Protein 9FZK (pdb70)

Nearest PDB structures (foldseek):
  9fw2-assembly1_A  TM=1.001E+00  e=1.414E-27  Severe acute respiratory syndrome coronavirus 2
  5nfy-assembly1_M  TM=9.999E-01  e=1.099E-26  SARS coronavirus Frankfurt 1
  2fyg-assembly1_A  TM=9.837E-01  e=1.488E-24  Severe acute respiratory syndrome-related coronavirus
  8c0g-assembly1_B  TM=9.984E-01  e=9.018E-24  Severe acute respiratory syndrome-related coronavirus
  8bzn-assembly1_A  TM=9.819E-01  e=7.964E-24  Severe acute respiratory syndrome coronavirus 2

Structure (mmCIF, N/CA/C/O backbone):
data_9FZK
#
_entry.id   9FZK
#
_cell.length_a   43.935
_cell.length_b   100.086
_cell.length_c   51.231
_cell.angle_alpha   90.000
_cell.angle_beta   114.586
_cell.angle_gamma   90.000
#
_symmetry.space_group_name_H-M   'P 1 21 1'
#
loop_
_entity.id
_entity.type
_entity.pdbx_description
1 polymer 'Non-structural protein 11'
2 polymer 'Guanine-N7 methyltransferase nsp14'
3 non-polymer 'ZINC ION'
4 water water
#
loop_
_atom_site.group_PDB
_atom_site.id
_atom_site.type_symbol
_atom_site.label_atom_id
_atom_site.label_alt_id
_atom_site.label_comp_id
_atom_site.label_asym_id
_atom_site.label_entity_id
_atom_site.label_seq_id
_atom_site.pdbx_PDB_ins_code
_atom_site.Cartn_x
_atom_site.Cartn_y
_atom_site.Cartn_z
_atom_site.occupancy
_atom_site.B_iso_or_equiv
_atom_site.auth_seq_id
_atom_site.auth_comp_id
_atom_site.auth_asym_id
_atom_site.auth_atom_id
_atom_site.pdbx_PDB_model_num
ATOM 1 N N . ALA A 1 1 ? 2.49100 15.85000 2.12100 1.000 31.21805 1 ALA A N 1
ATOM 2 C CA . ALA A 1 1 ? 1.06100 15.87000 2.35400 1.000 23.87798 1 ALA A CA 1
ATOM 3 C C . ALA A 1 1 ? 0.89300 15.42700 3.79800 1.000 26.46225 1 ALA A C 1
ATOM 4 O O . ALA A 1 1 ? 1.65000 14.58800 4.24600 1.000 27.48744 1 ALA A O 1
ATOM 6 N N . GLY A 1 2 ? -0.07900 15.98800 4.48400 1.000 22.69987 2 GLY A N 1
ATOM 7 C CA . GLY A 1 2 ? -0.36000 15.63600 5.86400 1.000 19.08158 2 GLY A CA 1
ATOM 8 C C . GLY A 1 2 ? 0.27100 16.62000 6.82700 1.000 23.11228 2 GLY A C 1
ATOM 9 O O . GLY A 1 2 ? 1.01400 17.53900 6.45800 1.000 27.55449 2 GLY A O 1
ATOM 10 N N . ASN A 1 3 ? -0.01900 16.42900 8.10600 1.000 18.47370 3 ASN A N 1
ATOM 11 C CA . ASN A 1 3 ? 0.46600 17.31900 9.15100 1.000 20.89502 3 ASN A CA 1
ATOM 12 C C . ASN A 1 3 ? 1.03200 16.48800 10.27400 1.000 17.53022 3 ASN A C 1
ATOM 13 O O . ASN A 1 3 ? 0.32100 15.66500 10.85000 1.000 17.01455 3 ASN A O 1
ATOM 18 N N . ALA A 1 4 ? 2.28400 16.75400 10.62700 1.000 17.99414 4 ALA A N 1
ATOM 19 C CA . ALA A 1 4 ? 2.95000 15.97800 11.65500 1.000 16.57729 4 ALA A CA 1
ATOM 20 C C . ALA A 1 4 ? 2.21800 16.13500 12.96700 1.000 15.59897 4 ALA A C 1
ATOM 21 O O . ALA A 1 4 ? 1.68200 17.20100 13.29300 1.000 17.49549 4 ALA A O 1
ATOM 23 N N . THR A 1 5 ? 2.14800 15.04500 13.72300 1.000 13.99354 5 THR A N 1
ATOM 24 C CA . THR A 1 5 ? 1.73500 15.11500 15.11400 1.000 13.35343 5 THR A CA 1
ATOM 25 C C . THR A 1 5 ? 2.86300 14.95700 16.10100 1.000 13.29620 5 THR A C 1
ATOM 26 O O . THR A 1 5 ? 2.67400 15.33900 17.27900 1.000 14.34247 5 THR A O 1
ATOM 30 N N . GLU A 1 6 ? 3.99100 14.32700 15.72500 1.000 13.36968 6 GLU A N 1
ATOM 31 C CA . GLU A 1 6 ? 4.97800 13.94500 16.71000 1.000 12.85191 6 GLU A CA 1
ATOM 32 C C . GLU A 1 6 ? 6.32900 14.60300 16.49600 1.000 14.01632 6 GLU A C 1
ATOM 33 O O . GLU A 1 6 ? 6.65200 15.10400 15.39600 1.000 15.51115 6 GLU A O 1
ATOM 39 N N . VAL A 1 7 ? 7.13500 14.49000 17.54400 1.000 14.37915 7 VAL A N 1
ATOM 40 C CA . VAL A 1 7 ? 8.50400 15.00800 17.57400 1.000 15.46202 7 VAL A CA 1
ATOM 41 C C . VAL A 1 7 ? 9.49800 13.86700 17.69600 1.000 16.16610 7 VAL A C 1
ATOM 42 O O . VAL A 1 7 ? 9.16500 12.82500 18.27700 1.000 14.82243 7 VAL A O 1
ATOM 46 N N . PRO A 1 8 ? 10.75500 14.03800 17.24500 1.000 17.19448 8 PRO A N 1
ATOM 47 C CA . PRO A 1 8 ? 11.70800 12.90400 17.25500 1.000 16.87349 8 PRO A CA 1
ATOM 48 C C . PRO A 1 8 ? 12.00100 12.35500 18.60800 1.000 16.86880 8 PRO A C 1
ATOM 49 O O . PRO A 1 8 ? 12.34300 11.18800 18.69100 1.000 17.92676 8 PRO A O 1
ATOM 53 N N . ALA A 1 9 ? 11.88300 13.15800 19.66600 1.000 16.36529 9 ALA A N 1
ATOM 54 C CA . ALA A 1 9 ? 12.23500 12.65600 20.98200 1.000 17.87810 9 ALA A CA 1
ATOM 55 C C . ALA A 1 9 ? 11.29400 11.55400 21.42500 1.000 15.48256 9 ALA A C 1
ATOM 56 O O . ALA A 1 9 ? 11.65000 10.81300 22.33100 1.000 17.98282 9 ALA A O 1
ATOM 58 N N . ASN A 1 10 ? 10.09100 11.45300 20.81200 1.000 14.05826 10 ASN A N 1
ATOM 59 C CA . ASN A 1 10 ? 9.16200 10.38400 21.15900 1.000 14.03059 10 ASN A CA 1
ATOM 60 C C . ASN A 1 10 ? 9.21600 9.16900 20.23900 1.000 14.22503 10 ASN A C 1
ATOM 61 O O . ASN A 1 10 ? 8.53100 8.17200 20.51900 1.000 13.68287 10 ASN A O 1
ATOM 66 N N . SER A 1 11 ? 9.99700 9.20500 19.14400 1.000 14.91443 11 SER A N 1
ATOM 67 C CA . SER A 1 11 ? 9.97300 8.09700 18.19200 1.000 14.10412 11 SER A CA 1
ATOM 68 C C . SER A 1 11 ? 10.27000 6.73700 18.83400 1.000 14.12864 11 SER A C 1
ATOM 69 O O . SER A 1 11 ? 9.57300 5.75200 18.56500 1.000 16.12202 11 SER A O 1
ATOM 72 N N . THR A 1 12 ? 11.30000 6.64900 19.67100 1.000 13.88470 12 THR A N 1
ATOM 73 C CA . THR A 1 12 ? 11.70400 5.35900 20.21200 1.000 15.07420 12 THR A CA 1
ATOM 74 C C . THR A 1 12 ? 10.60800 4.79300 21.10000 1.000 13.09293 12 THR A C 1
ATOM 75 O O . THR 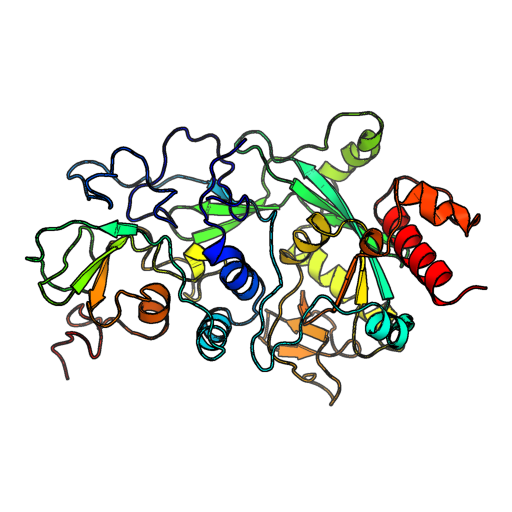A 1 12 ? 10.19400 3.63300 20.96600 1.000 13.51480 12 THR A O 1
ATOM 79 N N . VAL A 1 13 ? 10.13900 5.58000 22.08400 1.000 13.72001 13 VAL A N 1
ATOM 80 C CA . VAL A 1 13 ? 9.18700 5.03800 23.05300 1.000 13.83037 13 VAL A CA 1
ATOM 81 C C . VAL A 1 13 ? 7.86500 4.70700 22.36800 1.000 11.92926 13 VAL A C 1
ATOM 82 O O . VAL A 1 13 ? 7.25000 3.68400 22.68000 1.000 12.68892 13 VAL A O 1
ATOM 86 N N . LEU A 1 14 ? 7.42000 5.54400 21.42500 1.000 12.27268 14 LEU A N 1
ATOM 87 C CA . LEU A 1 14 ? 6.14000 5.27200 20.78800 1.000 12.64479 14 LEU A CA 1
ATOM 88 C C . LEU A 1 14 ? 6.23000 4.05300 19.88900 1.000 13.95635 14 LEU A C 1
ATOM 89 O O . LEU A 1 14 ? 5.28100 3.27100 19.80200 1.000 13.49341 14 LEU A O 1
ATOM 94 N N . SER A 1 15 ? 7.36800 3.86500 19.20700 1.000 13.16422 15 SER A N 1
ATOM 95 C CA . SER A 1 15 ? 7.52400 2.67400 18.37400 1.000 13.09089 15 SER A CA 1
ATOM 96 C C . SER A 1 15 ? 7.53700 1.39500 19.20900 1.000 13.68121 15 SER A C 1
ATOM 97 O O . SER A 1 15 ? 6.84600 0.40400 18.88700 1.000 14.91757 15 SER A O 1
ATOM 100 N N . PHE A 1 16 ? 8.24300 1.43400 20.34200 1.000 13.15432 16 PHE A N 1
ATOM 101 C CA . PHE A 1 16 ? 8.31800 0.29300 21.24100 1.000 12.68209 16 PHE A CA 1
ATOM 102 C C . PHE A 1 16 ? 6.93600 -0.04300 21.76400 1.000 13.38196 16 PHE A C 1
ATOM 103 O O . PHE A 1 16 ? 6.49000 -1.18800 21.70300 1.000 14.00535 16 PHE A O 1
ATOM 111 N N . CYS A 1 17 ? 6.21500 0.97300 22.25400 1.000 12.52200 17 CYS A N 1
ATOM 112 C CA . CYS A 1 17 ? 4.90700 0.67100 22.83200 1.000 13.35410 17 CYS A CA 1
ATOM 113 C C . CYS A 1 17 ? 3.86000 0.34600 21.77500 1.000 12.25083 17 CYS A C 1
ATOM 114 O O . CYS A 1 17 ? 2.91200 -0.40400 22.07000 1.000 15.01917 17 CYS A O 1
ATOM 117 N N . ALA A 1 18 ? 4.02800 0.81400 20.55300 1.000 13.69463 18 ALA A N 1
ATOM 118 C CA . ALA A 1 18 ? 3.06500 0.50100 19.48900 1.000 13.68898 18 ALA A CA 1
ATOM 119 C C . ALA A 1 18 ? 3.14500 -0.95500 19.05400 1.000 14.22177 18 ALA A C 1
ATOM 120 O O . ALA A 1 18 ? 2.20300 -1.46000 18.42700 1.000 15.49493 18 ALA A O 1
ATOM 122 N N . PHE A 1 19 ? 4.29700 -1.60800 19.23800 1.000 12.15974 19 PHE A N 1
ATOM 123 C CA . PHE A 1 19 ? 4.48800 -3.00700 18.89600 1.000 12.74317 19 PHE A CA 1
ATOM 124 C C . PHE A 1 19 ? 4.30100 -3.93500 20.09200 1.000 12.91074 19 PHE A C 1
ATOM 125 O O . PHE A 1 19 ? 4.22200 -5.14000 19.87400 1.000 13.22578 19 PHE A O 1
ATOM 133 N N . ALA A 1 20 ? 4.25900 -3.43400 21.32400 1.000 12.65787 20 ALA A N 1
ATOM 134 C CA . ALA A 1 20 ? 4.29400 -4.31200 22.49500 1.000 11.80052 20 ALA A CA 1
ATOM 135 C C . ALA A 1 20 ? 3.00100 -5.10000 22.66000 1.000 13.42339 20 ALA A C 1
ATOM 136 O O . ALA A 1 20 ? 1.90200 -4.60300 22.43000 1.000 14.34129 20 ALA A O 1
ATOM 138 N N . VAL A 1 21 ? 3.09600 -6.36600 23.09100 1.000 12.66723 21 VAL A N 1
ATOM 139 C CA . VAL A 1 21 ? 1.88000 -7.06300 23.55100 1.000 14.26437 21 VAL A CA 1
ATOM 140 C C . VAL A 1 21 ? 1.23100 -6.29800 24.69900 1.000 14.88795 21 VAL A C 1
ATOM 141 O O . VAL A 1 21 ? 0.00700 -6.05700 24.72100 1.000 18.76711 21 VAL A O 1
ATOM 145 N N . ASP A 1 22 ? 2.04700 -5.86600 25.65100 1.000 13.12073 22 ASP A N 1
ATOM 146 C CA . ASP A 1 22 ? 1.55400 -5.19700 26.85100 1.000 13.98324 22 ASP A CA 1
ATOM 147 C C . ASP A 1 22 ? 2.14400 -3.79100 26.83700 1.000 13.10153 22 ASP A C 1
ATOM 148 O O . ASP A 1 22 ? 3.26800 -3.57600 27.28000 1.000 12.76411 22 ASP A O 1
ATOM 153 N N . ALA A 1 23 ? 1.38100 -2.82900 26.33400 1.000 13.20421 23 ALA A N 1
ATOM 154 C CA . ALA A 1 23 ? 1.95300 -1.50000 26.12800 1.000 12.91001 23 ALA A CA 1
ATOM 155 C C . ALA A 1 23 ? 2.24300 -0.79600 27.44100 1.000 12.58828 23 ALA A C 1
ATOM 156 O O . ALA A 1 23 ? 3.26200 -0.09300 27.55000 1.000 12.36275 23 ALA A O 1
ATOM 158 N N . ALA A 1 24 ? 1.34200 -0.94600 28.44000 1.000 12.48371 24 ALA A N 1
ATOM 159 C CA . ALA A 1 24 ? 1.57200 -0.32000 29.73800 1.000 13.65638 24 ALA A CA 1
ATOM 160 C C . ALA A 1 24 ? 2.83800 -0.84200 30.38500 1.000 13.18142 24 ALA A C 1
ATOM 161 O O . ALA A 1 24 ? 3.63900 -0.06300 30.90100 1.000 14.23813 24 ALA A O 1
ATOM 163 N N . LYS A 1 25 ? 3.04700 -2.16300 30.32000 1.000 12.62172 25 LYS A N 1
ATOM 164 C CA . LYS A 1 25 ? 4.27100 -2.76300 30.86400 1.000 13.61079 25 LYS A CA 1
ATOM 165 C C . LYS A 1 25 ? 5.48600 -2.30100 30.09700 1.000 13.28733 25 LYS A C 1
ATOM 166 O O . LYS A 1 25 ? 6.54100 -2.01400 30.67900 1.000 13.77742 25 LYS A O 1
ATOM 172 N N . ALA A 1 26 ? 5.36300 -2.20100 28.77200 1.000 12.62509 26 ALA A N 1
ATOM 173 C CA . ALA A 1 26 ? 6.48600 -1.72100 27.99800 1.000 12.27507 26 ALA A CA 1
ATOM 174 C C . ALA A 1 26 ? 6.87400 -0.31900 28.39300 1.000 13.43212 26 ALA A C 1
ATOM 175 O O . ALA A 1 26 ? 8.05700 0.00100 28.50500 1.000 14.06887 26 ALA A O 1
ATOM 177 N N . TYR A 1 27 ? 5.88200 0.57500 28.59300 1.000 12.90794 27 TYR A N 1
ATOM 178 C CA . TYR A 1 27 ? 6.24000 1.92200 28.99900 1.000 13.68722 27 TYR A CA 1
ATOM 179 C C . TYR A 1 27 ? 6.92300 1.92200 30.37000 1.000 12.79886 27 TYR A C 1
ATOM 180 O O . TYR A 1 27 ? 7.93200 2.60800 30.54600 1.000 14.39176 27 TYR A O 1
ATOM 189 N N . LYS A 1 28 ? 6.36100 1.19300 31.33600 1.000 13.92282 28 LYS A N 1
ATOM 190 C CA . LYS A 1 28 ? 6.96900 1.07200 32.66800 1.000 15.38038 28 LYS A CA 1
ATOM 191 C C . LYS A 1 28 ? 8.40500 0.58000 32.57200 1.000 14.56413 28 LYS A C 1
ATOM 192 O O . LYS A 1 28 ? 9.32700 1.14500 33.18000 1.000 15.65212 28 LYS A O 1
ATOM 198 N N . ASP A 1 29 ? 8.62500 -0.47300 31.77600 1.000 14.70384 29 ASP A N 1
ATOM 199 C CA . ASP A 1 29 ? 9.97700 -1.02000 31.62500 1.000 15.67453 29 ASP A CA 1
ATOM 200 C C . ASP A 1 29 ? 10.89800 -0.05700 30.90800 1.000 13.99516 29 ASP A C 1
ATOM 201 O O . ASP A 1 29 ? 12.09100 0.05200 31.22600 1.000 15.78350 29 ASP A O 1
ATOM 206 N N . TYR A 1 30 ? 10.38500 0.64200 29.89000 1.000 14.52347 30 TYR A N 1
ATOM 207 C CA A TYR A 1 30 ? 11.18700 1.61600 29.19100 0.468 13.52788 30 TYR A CA 1
ATOM 208 C CA B TYR A 1 30 ? 11.17300 1.63700 29.17300 0.532 13.52657 30 TYR A CA 1
ATOM 209 C C . TYR A 1 30 ? 11.70000 2.68800 30.14400 1.000 15.95272 30 TYR A C 1
ATOM 210 O O . TYR A 1 30 ? 12.88100 3.05300 30.09300 1.000 16.46366 30 TYR A O 1
ATOM 227 N N . LEU A 1 31 ? 10.83400 3.17400 31.03000 1.000 15.40656 31 LEU A N 1
ATOM 228 C CA . LEU A 1 31 ? 11.26400 4.16000 32.01000 1.000 17.17389 31 LEU A CA 1
ATOM 229 C C . LEU A 1 31 ? 12.28600 3.55500 32.97700 1.000 16.36712 31 LEU A C 1
ATOM 230 O O . LEU A 1 31 ? 13.27500 4.22500 33.30400 1.000 17.93157 31 LEU A O 1
ATOM 235 N N . ALA A 1 32 ? 12.08500 2.32200 33.41400 1.000 16.85175 32 ALA A N 1
ATOM 236 C CA . ALA A 1 32 ? 13.00700 1.69900 34.36700 1.000 16.58565 32 ALA A CA 1
ATOM 237 C C . ALA A 1 32 ? 14.36900 1.47700 33.71400 1.000 19.55641 32 ALA A C 1
ATOM 238 O O . ALA A 1 32 ? 15.38200 1.43200 34.41500 1.000 21.59243 32 ALA A O 1
ATOM 240 N N . SER A 1 33 ? 14.44900 1.36300 32.38200 1.000 17.25092 33 SER A N 1
ATOM 241 C CA . SER A 1 33 ? 15.74000 1.23700 31.74800 1.000 18.81255 33 SER A CA 1
ATOM 242 C C . SER A 1 33 ? 16.35600 2.57200 31.40700 1.000 19.03423 33 SER A C 1
ATOM 243 O O . SER A 1 33 ? 17.39700 2.61400 30.72500 1.000 23.06996 33 SER A O 1
ATOM 246 N N . GLY A 1 34 ? 15.75400 3.67700 31.86900 1.000 17.79181 34 GLY A N 1
ATOM 247 C CA . GLY A 1 34 ? 16.33300 4.98100 31.70600 1.000 19.00354 34 GLY A CA 1
ATOM 248 C C . GLY A 1 34 ? 15.74800 5.82100 30.58900 1.000 20.49263 34 GLY A C 1
ATOM 249 O O . GLY A 1 34 ? 16.28600 6.87500 30.30700 1.000 20.73779 34 GLY A O 1
ATOM 250 N N . GLY A 1 35 ? 14.66100 5.39200 29.95200 1.000 19.11162 35 GLY A N 1
ATOM 251 C CA . GLY A 1 35 ? 14.08700 6.17700 28.87800 1.000 19.05888 35 GLY A CA 1
ATOM 252 C C . GLY A 1 35 ? 13.39300 7.43100 29.40000 1.000 17.23971 35 GLY A C 1
ATOM 253 O O . GLY A 1 35 ? 12.88100 7.46100 30.52000 1.000 19.49190 35 GLY A O 1
ATOM 254 N N . GLN A 1 36 ? 13.30300 8.40000 28.58400 1.000 16.60149 36 GLN A N 1
ATOM 255 C CA . GLN A 1 36 ? 12.62700 9.65200 28.97700 1.000 17.95590 36 GLN A CA 1
ATOM 256 C C . GLN A 1 36 ? 11.10900 9.53800 28.80300 1.000 16.72040 36 GLN A C 1
ATOM 257 O O . GLN A 1 36 ? 10.66000 8.88200 27.85000 1.000 15.72615 36 GLN A O 1
ATOM 263 N N . PRO A 1 37 ? 10.31900 10.11800 29.71500 1.000 15.94208 37 PRO A N 1
ATOM 264 C CA . PRO A 1 37 ? 8.86400 10.13400 29.54000 1.000 15.07718 37 PRO A CA 1
ATOM 265 C C . PRO A 1 37 ? 8.44100 10.74000 2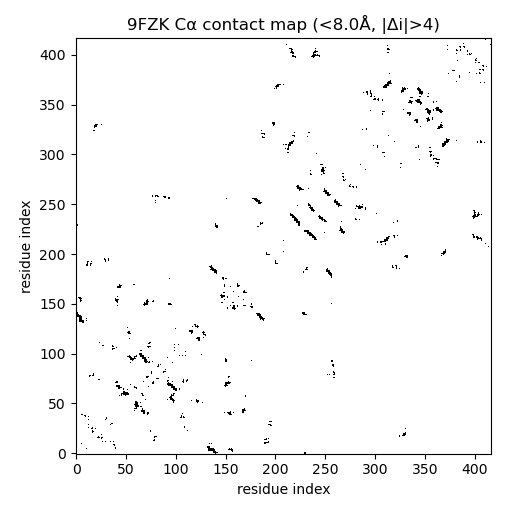8.21700 1.000 13.62593 37 PRO A C 1
ATOM 266 O O . PRO A 1 37 ? 9.12800 11.58300 27.61800 1.000 15.06428 37 PRO A O 1
ATOM 270 N N . ILE A 1 38 ? 7.28300 10.29000 27.73800 1.000 13.47505 38 ILE A N 1
ATOM 271 C CA . ILE A 1 38 ? 6.64300 10.87500 26.55600 1.000 14.40519 38 ILE A CA 1
ATOM 272 C C . ILE A 1 38 ? 6.43400 12.36600 26.76200 1.000 12.46125 38 ILE A C 1
ATOM 273 O O . ILE A 1 38 ? 5.90900 12.80400 27.80900 1.000 14.46844 38 ILE A O 1
ATOM 278 N N . THR A 1 39 ? 6.85200 13.15700 25.78500 1.000 13.70540 39 THR A N 1
ATOM 279 C CA . THR A 1 39 ? 6.72900 14.60500 25.83300 1.000 14.89509 39 THR A CA 1
ATOM 280 C C . THR A 1 39 ? 5.67700 15.05100 24.80300 1.000 14.50229 39 THR A C 1
ATOM 281 O O . THR A 1 39 ? 4.95000 14.22900 24.25700 1.000 14.62684 39 THR A O 1
ATOM 285 N N . ASN A 1 40 ? 5.55400 16.36200 24.54500 1.000 14.60535 40 ASN A N 1
ATOM 286 C CA . ASN A 1 40 ? 4.64500 16.83100 23.50500 1.000 14.27002 40 ASN A CA 1
ATOM 287 C C . ASN A 1 40 ? 3.18400 16.57100 23.92000 1.000 14.16025 40 ASN A C 1
ATOM 288 O O . ASN A 1 40 ? 2.29000 16.40200 23.05200 1.000 14.87072 40 ASN A O 1
ATOM 293 N N . CYS A 1 41 ? 2.93400 16.54000 25.23400 1.000 14.23476 41 CYS A N 1
ATOM 294 C CA . CYS A 1 41 ? 1.56600 16.51600 25.73400 1.000 14.36500 41 CYS A CA 1
ATOM 295 C C . CYS A 1 41 ? 0.90700 17.90100 25.58200 1.000 14.82098 41 CYS A C 1
ATOM 296 O O . CYS A 1 41 ? 1.54900 18.90600 25.28000 1.000 16.57457 41 CYS A O 1
ATOM 299 N N . VAL A 1 42 ? -0.40000 17.94700 25.79900 1.000 13.21198 42 VAL A N 1
ATOM 300 C CA . VAL A 1 42 ? -1.20200 19.16500 25.63700 1.000 12.95285 42 VAL A CA 1
ATOM 301 C C . VAL A 1 42 ? -1.36100 19.71500 27.05000 1.000 13.75035 42 VAL A C 1
ATOM 302 O O . VAL A 1 42 ? -2.24000 19.29400 27.79800 1.000 15.84017 42 VAL A O 1
ATOM 306 N N . LYS A 1 43 ? -0.51200 20.62900 27.45200 1.000 14.10460 43 LYS A N 1
ATOM 307 C CA . LYS A 1 43 ? -0.56200 21.24300 28.76900 1.000 13.46118 43 LYS A CA 1
ATOM 308 C C . LYS A 1 43 ? -1.32000 22.55300 28.66600 1.000 13.61185 43 LYS A C 1
ATOM 309 O O . LYS A 1 43 ? -1.09800 23.35200 27.73500 1.000 13.37963 43 LYS A O 1
ATOM 315 N N . MET A 1 44 ? -2.21200 22.80200 29.60300 1.000 13.28176 44 MET A N 1
ATOM 316 C CA . MET A 1 44 ? -3.09400 23.96700 29.56900 1.000 13.97108 44 MET A CA 1
ATOM 317 C C . MET A 1 44 ? -2.62000 25.10300 30.47600 1.000 14.39953 44 MET A C 1
ATOM 318 O O . MET A 1 44 ? -1.99200 24.88200 31.51900 1.000 15.60008 44 MET A O 1
ATOM 323 N N . LEU A 1 45 ? -2.95600 26.33600 30.06500 1.000 13.30388 45 LEU A N 1
ATOM 324 C CA . LEU A 1 45 ? -2.93500 27.48500 30.97000 1.000 15.00137 45 LEU A CA 1
ATOM 325 C C . LEU A 1 45 ? -4.30600 27.56000 31.60400 1.000 17.78088 45 LEU A C 1
ATOM 326 O O . LEU A 1 45 ? -5.32300 27.34900 30.93200 1.000 20.38095 45 LEU A O 1
ATOM 331 N N . CYS A 1 46 ? -4.34800 27.83100 32.89900 1.000 15.15425 46 CYS A N 1
ATOM 332 C CA . CYS A 1 46 ? -5.63700 27.93800 33.57700 1.000 16.75199 46 CYS A CA 1
ATOM 333 C C . CYS A 1 46 ? -5.45900 28.87500 34.76400 1.000 15.74985 46 CYS A C 1
ATOM 334 O O . CYS A 1 46 ? -4.41300 29.51600 34.91300 1.000 18.40340 46 CYS A O 1
ATOM 337 N N . THR A 1 47 ? -6.48800 28.97500 35.60000 1.000 16.27743 47 THR A N 1
ATOM 338 C CA . THR A 1 47 ? -6.43300 29.87500 36.76000 1.000 16.64470 47 THR A CA 1
ATOM 339 C C . THR A 1 47 ? -6.02500 29.17400 38.04800 1.000 15.24297 47 THR A C 1
ATOM 340 O O . THR A 1 47 ? -5.85000 29.83900 39.07000 1.000 16.00513 47 THR A O 1
ATOM 344 N N . HIS A 1 48 ? -5.85000 27.85000 38.01300 1.000 15.65805 48 HIS A N 1
ATOM 345 C CA . HIS A 1 48 ? -5.48900 27.06400 39.18700 1.000 14.73811 48 HIS A CA 1
ATOM 346 C C . HIS A 1 48 ? -6.43300 27.31600 40.35900 1.000 15.53086 48 HIS A C 1
ATOM 347 O O . HIS A 1 48 ? -6.02300 27.23800 41.49900 1.000 17.05665 48 HIS A O 1
ATOM 354 N N . THR A 1 49 ? -7.70100 27.55300 40.04100 1.000 15.81808 49 THR A N 1
ATOM 355 C CA . THR A 1 49 ? -8.73900 27.70600 41.06500 1.000 17.14952 49 THR A CA 1
ATOM 356 C C . THR A 1 49 ? -9.84300 26.69200 40.85600 1.000 18.15920 49 THR A C 1
ATOM 357 O O . THR A 1 49 ? -11.00300 26.92600 41.24100 1.000 19.96373 49 THR A O 1
ATOM 361 N N . GLY A 1 50 ? -9.52700 25.54700 40.23900 1.000 16.53228 50 GLY A N 1
ATOM 362 C CA . GLY A 1 50 ? -10.55500 24.58300 39.90900 1.000 16.06584 50 GLY A CA 1
ATOM 363 C C . GLY A 1 50 ? -10.87900 23.62200 41.04100 1.000 16.02999 50 GLY A C 1
ATOM 364 O O . GLY A 1 50 ? -10.32700 23.66800 42.13700 1.000 17.70335 50 GLY A O 1
ATOM 365 N N . THR A 1 51 ? -11.73800 22.65700 40.70400 1.000 17.01522 51 THR A N 1
ATOM 366 C CA . THR A 1 51 ? -12.24300 21.71000 41.69600 1.000 17.39045 51 THR A CA 1
ATOM 367 C C . THR A 1 51 ? -11.21400 20.66700 42.09300 1.000 18.05577 51 THR A C 1
ATOM 368 O O . THR A 1 51 ? -11.36100 20.02000 43.13800 1.000 20.82986 51 THR A O 1
ATOM 372 N N . GLY A 1 52 ? -10.18800 20.44000 41.27700 1.000 16.69304 52 GLY A N 1
ATOM 373 C CA . GLY A 1 52 ? -9.24100 19.38700 41.55400 1.000 16.52767 52 GLY A CA 1
ATOM 374 C C . GLY A 1 52 ? -9.68600 17.97500 41.20800 1.000 15.42603 52 GLY A C 1
ATOM 375 O O . GLY A 1 52 ? -8.90300 17.05400 41.40500 1.000 17.17783 52 GLY A O 1
ATOM 376 N N . GLN A 1 53 ? -10.88600 17.82100 40.67700 1.000 15.20425 53 GLN A N 1
ATOM 377 C CA A GLN A 1 53 ? -11.30600 16.51500 40.17100 0.768 17.61075 53 GLN A CA 1
ATOM 378 C CA B GLN A 1 53 ? -11.31400 16.51900 40.17600 0.232 17.64713 53 GLN A CA 1
ATOM 379 C C . GLN A 1 53 ? -10.37400 16.03300 39.07100 1.000 15.67361 53 GLN A C 1
ATOM 380 O O . GLN A 1 53 ? -9.74100 16.82800 38.37300 1.000 15.37732 53 GLN A O 1
ATOM 391 N N . ALA A 1 54 ? -10.28900 14.71800 38.92000 1.000 15.28440 54 ALA A N 1
ATOM 392 C CA . ALA A 1 54 ? -9.30900 14.09500 38.05300 1.000 13.31044 54 ALA A CA 1
ATOM 393 C C . ALA A 1 54 ? -9.61200 14.29600 36.57400 1.000 14.45019 54 ALA A C 1
ATOM 394 O O . ALA A 1 54 ? -8.70100 14.61400 35.80900 1.000 14.27617 54 ALA A O 1
ATOM 396 N N . ILE A 1 55 ? -10.86600 14.10300 36.13700 1.000 13.59885 55 ILE A N 1
ATOM 397 C CA . ILE A 1 55 ? -11.23600 14.05200 34.72400 1.000 14.90864 55 ILE A CA 1
ATOM 398 C C . ILE A 1 55 ? -12.44900 14.94100 34.56400 1.000 15.86680 55 ILE A C 1
ATOM 399 O O . ILE A 1 55 ? -13.50800 14.65800 35.15900 1.000 17.57746 55 ILE A O 1
ATOM 404 N N . THR A 1 56 ? -12.32100 16.00600 33.76200 1.000 14.28770 56 THR A N 1
ATOM 405 C CA . THR A 1 56 ? -13.30000 17.07900 33.76000 1.000 14.72316 56 THR A CA 1
ATOM 406 C C . THR A 1 56 ? -13.56100 17.62600 32.36400 1.000 16.25671 56 THR A C 1
ATOM 407 O O . THR A 1 56 ? -12.79700 17.39600 31.42400 1.000 16.25411 56 THR A O 1
ATOM 411 N N . VAL A 1 57 ? -14.65600 18.36800 32.22600 1.000 15.47866 57 VAL A N 1
ATOM 412 C CA . VAL A 1 57 ? -15.05300 18.88900 30.92000 1.000 17.17840 57 VAL A CA 1
ATOM 413 C C . VAL A 1 57 ? -14.21100 20.07100 30.49500 1.000 16.90141 57 VAL A C 1
ATOM 414 O O . VAL A 1 57 ? -13.93100 20.23600 29.30000 1.000 19.11633 57 VAL A O 1
ATOM 418 N N . THR A 1 58 ? -13.81800 20.90900 31.44200 1.000 17.30123 58 THR A N 1
ATOM 419 C CA . THR A 1 58 ? -12.93500 22.03200 31.18900 1.000 16.98646 58 THR A CA 1
ATOM 420 C C . THR A 1 58 ? -11.81300 21.92900 32.20500 1.000 14.47755 58 THR A C 1
ATOM 421 O O . THR A 1 58 ? -11.88300 21.14200 33.15000 1.000 15.54722 58 THR A O 1
ATOM 425 N N . PRO A 1 59 ? -10.76100 22.73400 32.06400 1.000 14.38121 59 PRO A N 1
ATOM 426 C CA . PRO A 1 59 ? -9.62700 22.57300 32.99900 1.000 14.75005 59 PRO A CA 1
ATOM 427 C C . PRO A 1 59 ? -10.05100 22.86600 34.43000 1.000 16.10871 59 PRO A C 1
ATOM 428 O O . PRO A 1 59 ? -10.71700 23.87800 34.71200 1.000 16.65256 59 PRO A O 1
ATOM 432 N N . GLU A 1 60 ? -9.62300 22.00600 35.34300 1.000 14.01339 60 GLU A N 1
ATOM 433 C CA . GLU A 1 60 ? -10.05100 22.11600 36.73400 1.000 15.47162 60 GLU A CA 1
ATOM 434 C C . GLU A 1 60 ? -8.88600 22.03000 37.72200 1.000 14.48116 60 GLU A C 1
ATOM 435 O O . GLU A 1 60 ? -9.11200 21.71300 38.90100 1.000 15.04571 60 GLU A O 1
ATOM 441 N N . ALA A 1 61 ? -7.65300 22.31300 37.31300 1.000 13.95810 61 ALA A N 1
ATOM 442 C CA . ALA A 1 61 ? -6.51400 22.20200 38.21900 1.000 12.61138 61 ALA A CA 1
ATOM 443 C C . ALA A 1 61 ? -6.70100 23.11100 39.41900 1.000 13.96630 61 ALA A C 1
ATOM 444 O O . ALA A 1 61 ? -7.10700 24.28600 39.28300 1.000 14.32272 61 ALA A O 1
ATOM 446 N N . ASN A 1 62 ? -6.38400 22.56800 40.58500 1.000 14.22760 62 ASN A N 1
ATOM 447 C CA . ASN A 1 62 ? -6.15100 23.37800 41.76800 1.000 14.80448 62 ASN A CA 1
ATOM 448 C C . ASN A 1 62 ? -4.66600 23.75600 41.83900 1.000 15.20724 62 ASN A C 1
ATOM 449 O O . ASN A 1 62 ? -3.87900 23.46700 40.92000 1.000 15.55372 62 ASN A O 1
ATOM 454 N N . MET A 1 63 ? -4.24000 24.41900 42.92600 1.000 15.49858 63 MET A N 1
ATOM 455 C CA . MET A 1 63 ? -2.83400 24.83300 43.03800 1.000 16.26335 63 MET A CA 1
ATOM 456 C C . MET A 1 63 ? -1.85800 23.69400 43.18700 1.000 17.55863 63 MET A C 1
ATOM 457 O O . MET A 1 63 ? -0.65100 23.94200 43.06500 1.000 17.73762 63 MET A O 1
ATOM 462 N N . ASP A 1 64 ? -2.34000 22.48700 43.43900 1.000 15.58338 64 ASP A N 1
ATOM 463 C CA . ASP A 1 64 ? -1.45800 21.33400 43.50200 1.000 15.79441 64 ASP A CA 1
ATOM 464 C C . ASP A 1 64 ? -1.36900 20.54600 42.19900 1.000 16.83451 64 ASP A C 1
ATOM 465 O O . ASP A 1 64 ? -0.81100 19.44500 42.19900 1.000 16.93497 64 ASP A O 1
ATOM 470 N N . GLN A 1 65 ? -1.94600 21.05900 41.10800 1.000 14.82514 65 GLN A N 1
ATOM 471 C CA . GLN A 1 65 ? -2.10100 20.27800 39.88800 1.000 14.27615 65 GLN A CA 1
ATOM 472 C C . GLN A 1 65 ? -1.71700 21.10100 38.66900 1.000 13.71366 65 GLN A C 1
ATOM 473 O O . GLN A 1 65 ? -1.62300 22.32400 38.71900 1.000 14.48730 65 GLN A O 1
ATOM 479 N N . GLU A 1 66 ? -1.60700 20.41900 37.54400 1.000 13.22186 66 GLU A N 1
ATOM 480 C CA . GLU A 1 66 ? -1.66400 21.02300 36.22700 1.000 13.61632 66 GLU A CA 1
ATOM 481 C C . GLU A 1 66 ? -2.78800 20.35900 35.43800 1.000 12.87486 66 GLU A C 1
ATOM 482 O O . GLU A 1 66 ? -3.14500 19.19900 35.71300 1.000 14.76405 66 GLU A O 1
ATOM 488 N N . SER A 1 67 ? -3.34900 21.06100 34.47700 1.000 12.63074 67 SER A N 1
ATOM 489 C CA . SER A 1 67 ? -4.39100 20.53700 33.58400 1.000 12.80440 67 SER A CA 1
ATOM 490 C C . SER A 1 67 ? -3.78300 20.19800 32.24100 1.000 13.07137 67 SER A C 1
ATOM 491 O O . SER A 1 67 ? -3.01700 21.00400 31.68500 1.000 13.03477 67 SER A O 1
ATOM 494 N N . PHE A 1 68 ? -4.15200 19.02600 31.69500 1.000 11.78797 68 PHE A N 1
ATOM 495 C CA . PHE A 1 68 ? -3.71800 18.59200 30.38000 1.000 11.27354 68 PHE A CA 1
ATOM 496 C C . PHE A 1 68 ? -4.90100 18.15800 29.55400 1.000 11.84196 68 PHE A C 1
ATOM 497 O O . PHE A 1 68 ? -5.90200 17.64200 30.07700 1.000 13.25650 68 PHE A O 1
ATOM 505 N N . GLY A 1 69 ? -4.77900 18.25500 28.24000 1.000 12.57207 69 GLY A N 1
ATOM 506 C CA . GLY A 1 69 ? -5.72900 17.58700 27.36800 1.000 12.36019 69 GLY A CA 1
ATOM 507 C C . GLY A 1 69 ? -5.64900 16.07200 27.55100 1.000 11.75533 69 GLY A C 1
ATOM 508 O O . GLY A 1 69 ? -4.55600 15.49400 27.64000 1.000 12.96311 69 GLY A O 1
ATOM 509 N N . GLY A 1 70 ? -6.81000 15.43100 27.69000 1.000 11.92198 70 GLY A N 1
ATOM 510 C CA . GLY A 1 70 ? -6.87600 14.03500 28.12000 1.000 13.37745 70 GLY A CA 1
ATOM 511 C C . GLY A 1 70 ? -6.26600 13.05800 27.13000 1.000 11.77911 70 GLY A C 1
ATOM 512 O O . GLY A 1 70 ? -5.55600 12.14500 27.54800 1.000 13.13461 70 GLY A O 1
ATOM 513 N N . ALA A 1 71 ? -6.56200 13.18400 25.83200 1.000 11.87278 71 ALA A N 1
ATOM 514 C CA . ALA A 1 71 ? -5.98500 12.22500 24.90700 1.000 12.68595 71 ALA A CA 1
ATOM 515 C C . ALA A 1 71 ? -4.48800 12.25200 24.97200 1.000 11.15158 71 ALA A C 1
ATOM 516 O O . ALA A 1 71 ? -3.82900 11.20300 24.84400 1.000 12.68208 71 ALA A O 1
ATOM 518 N N . SER A 1 72 ? -3.90700 13.43600 25.20700 1.000 11.87707 72 SER A N 1
ATOM 519 C CA . SER A 1 72 ? -2.45000 13.54100 25.15800 1.000 13.07612 72 SER A CA 1
ATOM 520 C C . SER A 1 72 ? -1.78300 12.87900 26.36400 1.000 12.94461 72 SER A C 1
ATOM 521 O O . SER A 1 72 ? -0.54500 12.66900 26.33900 1.000 13.73004 72 SER A O 1
ATOM 524 N N . CYS A 1 73 ? -2.55500 12.47600 27.35900 1.000 11.98575 73 CYS A N 1
ATOM 525 C CA A CYS A 1 73 ? -2.03600 11.81300 28.55200 0.813 12.91684 73 CYS A CA 1
ATOM 526 C CA B CYS A 1 73 ? -1.93800 11.79900 28.50200 0.187 12.91850 73 CYS A CA 1
ATOM 527 C C . CYS A 1 73 ? -2.32400 10.33200 28.56400 1.000 13.61871 73 CYS A C 1
ATOM 528 O O . CYS A 1 73 ? -2.11200 9.69000 29.59100 1.000 13.62510 73 CYS A O 1
ATOM 533 N N . CYS A 1 74 ? -2.86100 9.81200 27.48000 1.000 12.11767 74 CYS A N 1
ATOM 534 C CA . CYS A 1 74 ? -3.31800 8.42600 27.40800 1.000 12.21172 74 CYS A CA 1
ATOM 535 C C . CYS A 1 74 ? -2.36600 7.65500 26.50400 1.000 11.64440 74 CYS A C 1
ATOM 536 O O . CYS A 1 74 ? -2.25700 7.97100 25.32900 1.000 11.46402 74 CYS A O 1
ATOM 539 N N . LEU A 1 75 ? -1.67700 6.63600 27.04400 1.000 12.12789 75 LEU A N 1
ATOM 540 C CA . LEU A 1 75 ? -0.71700 5.88200 26.23900 1.000 11.70260 75 LEU A CA 1
ATOM 541 C C . LEU A 1 75 ? -1.36400 5.32400 24.99300 1.000 11.41517 75 LEU A C 1
ATOM 542 O O . LEU A 1 75 ? -0.75300 5.29800 23.92500 1.000 11.70957 75 LEU A O 1
ATOM 547 N N . TYR A 1 76 ? -2.60800 4.84600 25.11600 1.000 12.74947 76 TYR A N 1
ATOM 548 C CA . TYR A 1 76 ? -3.28400 4.16700 24.00300 1.000 12.80536 76 TYR A CA 1
ATOM 549 C C . TYR A 1 76 ? -3.65800 5.15200 22.90700 1.000 12.53190 76 TYR A C 1
ATOM 550 O O . TYR A 1 76 ? -3.52700 4.82900 21.72600 1.000 13.10873 76 TYR A O 1
ATOM 559 N N . CYS A 1 77 ? -4.06700 6.36400 23.29000 1.000 12.50198 77 CYS A N 1
ATOM 560 C CA . CYS A 1 77 ? -4.22900 7.45200 22.31200 1.000 13.00856 77 CYS A CA 1
ATOM 561 C C . CYS A 1 77 ? -2.90900 7.85000 21.65800 1.000 11.85171 77 CYS A C 1
ATOM 562 O O . CYS A 1 77 ? -2.86000 8.01400 20.43500 1.000 13.37608 77 CYS A O 1
ATOM 565 N N . ARG A 1 78 ? -1.83500 7.93100 22.43400 1.000 12.14402 78 ARG A N 1
ATOM 566 C CA . ARG A 1 78 ? -0.54700 8.41600 21.89000 1.000 11.31276 78 ARG A CA 1
ATOM 567 C C . ARG A 1 78 ? 0.06300 7.42800 20.91400 1.000 12.43686 78 ARG A C 1
ATOM 568 O O . ARG A 1 78 ? 0.75900 7.82000 19.99100 1.000 12.91463 78 ARG A O 1
ATOM 576 N N . CYS A 1 79 ? -0.15300 6.13500 21.16100 1.000 12.93924 79 CYS A N 1
ATOM 577 C CA . CYS A 1 79 ? 0.39800 5.09500 20.29400 1.000 12.86357 79 CYS A CA 1
ATOM 578 C C . CYS A 1 79 ? -0.57000 4.62500 19.24600 1.000 12.97002 79 CYS A C 1
ATOM 579 O O . CYS A 1 79 ? -0.20000 3.77000 18.42300 1.000 13.49513 79 CYS A O 1
ATOM 582 N N . HIS A 1 80 ? -1.80600 5.08200 19.31200 1.000 13.26564 80 HIS A N 1
ATOM 583 C CA . HIS A 1 80 ? -2.83700 4.70800 18.32400 1.000 12.62517 80 HIS A CA 1
ATOM 584 C C . HIS A 1 80 ? -3.13400 3.21700 18.34300 1.000 13.27554 80 HIS A C 1
ATOM 585 O O . HIS A 1 80 ? -3.25200 2.58400 17.29200 1.000 13.75024 80 HIS A O 1
ATOM 592 N N . ILE A 1 81 ? -3.23900 2.66000 19.54500 1.000 12.78068 81 ILE A N 1
ATOM 593 C CA . ILE A 1 81 ? -3.43700 1.22600 19.77500 1.000 12.31714 81 ILE A CA 1
ATOM 594 C C . ILE A 1 81 ? -4.75800 1.00900 20.46800 1.000 12.97597 81 ILE A C 1
ATOM 595 O O . ILE A 1 81 ? -5.40800 1.94400 20.94200 1.000 14.47692 81 ILE A O 1
ATOM 600 N N . ASP A 1 82 ? -5.09300 -0.26500 20.65900 1.000 13.57096 82 ASP A N 1
ATOM 601 C CA . ASP A 1 82 ? -6.36000 -0.60000 21.30900 1.000 14.32663 82 ASP A CA 1
ATOM 602 C C . ASP A 1 82 ? -6.34300 -0.15000 22.75100 1.000 13.38663 82 ASP A C 1
ATOM 603 O O . ASP A 1 82 ? -5.31600 -0.25100 23.44600 1.000 15.22165 82 ASP A O 1
ATOM 608 N N . HIS A 1 83 ? -7.50800 0.32400 23.22900 1.000 13.94536 83 HIS A N 1
ATOM 609 C CA . HIS A 1 83 ? -7.68800 0.61800 24.63200 1.000 14.54379 83 HIS A CA 1
ATOM 610 C C . HIS A 1 83 ? -8.12900 -0.62400 25.39300 1.000 18.03363 83 HIS A C 1
ATOM 611 O O . HIS A 1 83 ? -8.93200 -1.40200 24.89600 1.000 20.13551 83 HIS A O 1
ATOM 618 N N . PRO A 1 84 ? -7.70800 -0.72400 26.65300 1.000 23.48556 84 PRO A N 1
ATOM 619 C CA . PRO A 1 84 ? -8.12800 -1.85200 27.52000 1.000 29.84768 84 PRO A CA 1
ATOM 620 C C . PRO A 1 84 ? -9.57900 -1.84400 28.05700 1.000 34.84083 84 PRO A C 1
ATOM 621 O O . PRO A 1 84 ? -9.98100 -2.88500 28.58000 1.000 38.60994 84 PRO A O 1
ATOM 625 N N . ASN A 1 85 ? -10.39000 -0.76500 27.99400 1.000 30.77867 85 ASN A N 1
ATOM 626 C CA . ASN A 1 85 ? -11.80900 -0.96100 28.36500 1.000 36.54411 85 ASN A CA 1
ATOM 627 C C . ASN A 1 85 ? -12.52800 -2.03600 27.55000 1.000 44.66504 85 ASN A C 1
ATOM 628 O O . ASN A 1 85 ? -12.10400 -2.38800 26.44400 1.000 43.44204 85 ASN A O 1
ATOM 633 N N . PRO A 1 86 ? -13.62900 -2.59000 28.10900 1.000 48.12624 86 PRO A N 1
ATOM 634 C CA . PRO A 1 86 ? -14.39500 -3.61800 27.37000 1.000 45.06035 86 PRO A CA 1
ATOM 635 C C . PRO A 1 86 ? -14.75800 -3.23100 25.93900 1.000 40.35712 86 PRO A C 1
ATOM 636 O O . PRO A 1 86 ? -14.53000 -4.01500 25.00100 1.000 39.67534 86 PRO A O 1
ATOM 640 N N . LYS A 1 87 ? -15.29600 -2.03500 25.74000 1.000 35.40750 87 LYS A N 1
ATOM 641 C CA . LYS A 1 87 ? -15.75400 -1.62200 24.42500 1.000 36.47251 87 LYS A CA 1
ATOM 642 C C . LYS A 1 87 ? -14.65500 -0.92900 23.63000 1.000 31.59501 87 LYS A C 1
ATOM 643 O O . LYS A 1 87 ? -14.89600 -0.50400 22.49600 1.000 28.75971 87 LYS A O 1
ATOM 649 N N . GLY A 1 88 ? -13.45900 -0.81300 24.20400 1.000 30.24578 88 GLY A N 1
ATOM 650 C CA . GLY A 1 88 ? -12.33200 -0.23800 23.49600 1.000 24.37521 88 GLY A CA 1
ATOM 651 C C . GLY A 1 88 ? -12.35800 1.27300 23.36600 1.000 22.72618 88 GLY A C 1
ATOM 652 O O . GLY A 1 88 ? -11.68500 1.80100 22.47100 1.000 22.51435 88 GLY A O 1
ATOM 653 N N . PHE A 1 89 ? -13.13200 1.97700 24.19900 1.000 21.83878 89 PHE A N 1
ATOM 654 C CA . PHE A 1 89 ? -13.26300 3.43000 24.14500 1.000 20.68362 89 PHE A CA 1
ATOM 655 C C . PHE A 1 89 ? -12.45700 4.04600 25.27700 1.000 20.51678 89 PHE A C 1
ATOM 656 O O . PHE A 1 89 ? -12.19800 3.41000 26.29600 1.000 21.82577 89 PHE A O 1
ATOM 664 N N . CYS A 1 90 ? -12.06300 5.29200 25.09200 1.000 18.61210 90 CYS A N 1
ATOM 665 C CA . CYS A 1 90 ? -11.16600 5.97300 26.03100 1.000 15.87267 90 CYS A CA 1
ATOM 666 C C . CYS A 1 90 ? -11.94500 6.83100 27.04000 1.000 17.58922 90 CYS A C 1
ATOM 667 O O . CYS A 1 90 ? -12.85300 7.56300 26.65600 1.000 19.53326 90 CYS A O 1
ATOM 670 N N . ASP A 1 91 ? -11.51300 6.85600 28.29500 1.000 16.14160 91 ASP A N 1
ATOM 671 C CA . ASP A 1 91 ? -12.11500 7.71300 29.32500 1.000 18.60590 91 ASP A CA 1
ATOM 672 C C . ASP A 1 91 ? -11.40900 9.06300 29.46400 1.000 16.73226 91 ASP A C 1
ATOM 673 O O . ASP A 1 91 ? -11.89200 9.93200 30.19900 1.000 18.44809 91 ASP A O 1
ATOM 678 N N . LEU A 1 92 ? -10.29300 9.27600 28.76200 1.000 14.54770 92 LEU A N 1
ATOM 679 C CA . LEU A 1 92 ? -9.52200 10.52700 28.82000 1.000 13.94195 92 LEU A CA 1
ATOM 680 C C . LEU A 1 92 ? -9.75900 11.43700 27.60700 1.000 12.87616 92 LEU A C 1
ATOM 681 O O . LEU A 1 92 ? -9.91800 12.65300 27.74500 1.000 13.28624 92 LEU A O 1
ATOM 686 N N . LYS A 1 93 ? -9.76300 10.85800 26.40400 1.000 13.21308 93 LYS A N 1
ATOM 687 C CA . LYS A 1 93 ? -9.95200 11.64900 25.19600 1.000 13.31800 93 LYS A CA 1
ATOM 688 C C . LYS A 1 93 ? -11.29700 12.36400 25.25400 1.000 13.05874 93 LYS A C 1
ATOM 689 O O . LYS A 1 93 ? -12.32400 11.73400 25.55900 1.000 14.85181 93 LYS A O 1
ATOM 695 N N . GLY A 1 94 ? -11.29200 13.65900 24.95000 1.000 13.12921 94 GLY A N 1
ATOM 696 C CA . GLY A 1 94 ? -12.49900 14.46000 25.03900 1.000 13.88372 94 GLY A CA 1
ATOM 697 C C . GLY A 1 94 ? -12.68500 15.10400 26.38700 1.000 14.02420 94 GLY A C 1
ATOM 698 O O . GLY A 1 94 ? -13.69300 15.82100 26.56700 1.000 15.19156 94 GLY A O 1
ATOM 699 N N . LYS A 1 95 ? -11.77300 14.87500 27.34000 1.000 13.75041 95 LYS A N 1
ATOM 700 C CA . LYS A 1 95 ? -11.79500 15.49300 28.66700 1.000 12.54242 95 LYS A CA 1
ATOM 701 C C . LYS A 1 95 ? -10.46000 16.16600 28.95300 1.000 12.61885 95 LYS A C 1
ATOM 702 O O . LYS A 1 95 ? -9.50100 15.96600 28.18600 1.000 13.29222 95 LYS A O 1
ATOM 708 N N . TYR A 1 96 ? -10.43200 16.99400 29.97700 1.000 13.77214 96 TYR A N 1
ATOM 709 C CA . TYR A 1 96 ? -9.16900 17.42300 30.56700 1.000 13.57038 96 TYR A CA 1
ATOM 710 C C . TYR A 1 96 ? -8.83100 16.53100 31.73200 1.000 13.12655 96 TYR A C 1
ATOM 711 O O . TYR A 1 96 ? -9.72700 16.03000 32.44800 1.000 14.66558 96 TYR A O 1
ATOM 720 N N . VAL A 1 97 ? -7.54700 16.31000 31.96600 1.000 12.74564 97 VAL A N 1
ATOM 721 C CA . VAL A 1 97 ? -7.09700 15.49200 33.08800 1.000 13.51133 97 VAL A CA 1
ATOM 722 C C . VAL A 1 97 ? -6.20900 16.34800 33.97000 1.000 12.67790 97 VAL A C 1
ATOM 723 O O . VAL A 1 97 ? -5.32900 17.08400 33.47800 1.000 13.67065 97 VAL A O 1
ATOM 727 N N . GLN A 1 98 ? -6.49100 16.33200 35.26300 1.000 12.78992 98 GLN A N 1
ATOM 728 C CA . GLN A 1 98 ? -5.66400 17.03900 36.24500 1.000 14.03133 98 GLN A CA 1
ATOM 729 C C . GLN A 1 98 ? -4.60300 16.11000 36.80600 1.000 13.92462 98 GLN A C 1
ATOM 730 O O . GLN A 1 98 ? -4.92000 14.98100 37.18200 1.000 15.97791 98 GLN A O 1
ATOM 736 N N . ILE A 1 99 ? -3.35200 16.54100 36.81700 1.000 13.96391 99 ILE A N 1
ATOM 737 C CA . ILE A 1 99 ? -2.21400 15.71400 37.19100 1.000 14.72319 99 ILE A CA 1
ATOM 738 C C . ILE A 1 99 ? -1.52100 16.42800 38.33700 1.000 14.77386 99 ILE A C 1
ATOM 739 O O . ILE A 1 99 ? -1.23900 17.62200 38.21400 1.000 14.82973 99 ILE A O 1
ATOM 744 N N . PRO A 1 100 ? -1.18700 15.74600 39.43700 1.000 15.50844 100 PRO A N 1
ATOM 745 C CA . PRO A 1 100 ? -0.45000 16.41000 40.51800 1.000 17.37345 100 PRO A CA 1
ATOM 746 C C . PRO A 1 100 ? 0.85000 17.01900 40.00100 1.000 15.90629 100 PRO A C 1
ATOM 747 O O . PRO A 1 100 ? 1.54200 16.44000 39.16600 1.000 15.69473 100 PRO A O 1
ATOM 751 N N . THR A 1 101 ? 1.18600 18.22000 40.47900 1.000 17.06599 101 THR A N 1
ATOM 752 C CA . THR A 1 101 ? 2.39600 18.86600 39.97600 1.000 17.90580 101 THR A CA 1
ATOM 753 C C . THR A 1 101 ? 3.62300 18.00000 40.17300 1.000 19.03752 101 THR A C 1
ATOM 754 O O . THR A 1 101 ? 4.52200 18.03900 39.33200 1.000 20.36064 101 THR A O 1
ATOM 758 N N . THR A 1 102 ? 3.67400 17.19700 41.23400 1.000 19.48534 102 THR A N 1
ATOM 759 C CA . THR A 1 102 ? 4.83200 16.34900 41.48600 1.000 22.05707 102 THR A CA 1
ATOM 760 C C . THR A 1 102 ? 4.99900 15.27300 40.40900 1.000 21.04945 102 THR A C 1
ATOM 761 O O . THR A 1 102 ? 6.05800 14.64800 40.33000 1.000 26.02626 102 THR A O 1
ATOM 765 N N . CYS A 1 103 ? 3.97300 15.01200 39.60700 1.000 17.65100 103 CYS A N 1
ATOM 766 C CA . CYS A 1 103 ? 4.00400 13.97800 38.58800 1.000 16.69033 103 CYS A CA 1
ATOM 767 C C . CYS A 1 103 ? 3.83400 14.55100 37.19600 1.000 16.69474 103 CYS A C 1
ATOM 768 O O . CYS A 1 103 ? 3.75800 13.77300 36.22000 1.000 17.23872 103 CYS A O 1
ATOM 771 N N . ALA A 1 104 ? 3.80000 15.87600 37.04000 1.000 17.00362 104 ALA A N 1
ATOM 772 C CA . ALA A 1 104 ? 3.49300 16.45000 35.74200 1.000 16.72942 104 ALA A CA 1
ATOM 773 C C . ALA A 1 104 ? 4.62100 16.31000 34.73500 1.000 16.52319 104 ALA A C 1
ATOM 774 O O . ALA A 1 104 ? 4.39200 16.61900 33.56000 1.000 18.92401 104 ALA A O 1
ATOM 776 N N . ASN A 1 105 ? 5.77600 15.84000 35.16200 1.000 17.58450 105 ASN A N 1
ATOM 777 C CA . ASN A 1 105 ? 6.82400 15.55400 34.18100 1.000 17.79225 105 ASN A CA 1
ATOM 778 C C . ASN A 1 105 ? 6.48500 14.30500 33.36700 1.000 18.26458 105 ASN A C 1
ATOM 779 O O . ASN A 1 105 ? 7.12900 14.04800 32.34800 1.000 19.13172 105 ASN A O 1
ATOM 784 N N . ASP A 1 106 ? 5.59000 13.44700 33.84300 1.000 15.61661 106 ASP A N 1
ATOM 785 C CA . ASP A 1 106 ? 5.25000 12.21800 33.10800 1.000 16.11338 106 ASP A CA 1
ATOM 786 C C . ASP A 1 106 ? 3.75000 11.97100 33.23300 1.000 12.58810 106 ASP A C 1
ATOM 787 O O . ASP A 1 106 ? 3.32100 11.06800 33.93600 1.000 13.08669 106 ASP A O 1
ATOM 792 N N . PRO A 1 107 ? 2.91900 12.75700 32.53300 1.000 13.26639 107 PRO A N 1
ATOM 793 C CA . PRO A 1 107 ? 1.46300 12.56700 32.63900 1.000 14.17750 107 PRO A CA 1
ATOM 794 C C . PRO A 1 107 ? 1.01000 11.21100 32.14200 1.000 12.63486 107 PRO A C 1
ATOM 795 O O . PRO A 1 107 ? 0.07100 10.62200 32.69500 1.000 13.79836 107 PRO A O 1
ATOM 799 N N . VAL A 1 108 ? 1.64000 10.69000 31.08400 1.000 13.36163 108 VAL A N 1
ATOM 800 C CA . VAL A 1 108 ? 1.20200 9.38700 30.57700 1.000 13.92030 108 VAL A CA 1
ATOM 801 C C . VAL A 1 108 ? 1.47100 8.30300 31.60800 1.000 13.90069 108 VAL A C 1
ATOM 802 O O . VAL A 1 108 ? 0.64300 7.43600 31.87900 1.000 14.86461 108 VAL A O 1
ATOM 806 N N . GLY A 1 109 ? 2.65500 8.33500 32.20000 1.000 13.49908 109 GLY A N 1
ATOM 807 C CA . GLY A 1 109 ? 2.93800 7.34700 33.22200 1.000 14.33746 109 GLY A CA 1
ATOM 808 C C . GLY A 1 109 ? 2.01200 7.49300 34.43500 1.000 14.57372 109 GLY A C 1
ATOM 809 O O . GLY A 1 109 ? 1.60000 6.50600 35.07200 1.000 15.17886 109 GLY A O 1
ATOM 810 N N . PHE A 1 110 ? 1.62400 8.73100 34.74400 1.000 14.80186 110 PHE A N 1
ATOM 811 C CA . PHE A 1 110 ? 0.73500 8.93900 35.87300 1.000 13.46608 110 PHE A CA 1
ATOM 812 C C . PHE A 1 110 ? -0.62400 8.27200 35.64100 1.000 14.03049 110 PHE A C 1
ATOM 813 O O . PHE A 1 110 ? -1.16300 7.57700 36.52300 1.000 13.69094 110 PHE A O 1
ATOM 821 N N . THR A 1 111 ? -1.23200 8.52500 34.47700 1.000 13.85196 111 THR A N 1
ATOM 822 C CA . THR A 1 111 ? -2.54200 7.94900 34.20800 1.000 14.06827 111 THR A CA 1
ATOM 823 C C . THR A 1 111 ? -2.46700 6.42900 34.10300 1.000 15.12003 111 THR A C 1
ATOM 824 O O . THR A 1 111 ? -3.43200 5.74500 34.47800 1.000 16.54474 111 THR A O 1
ATOM 828 N N . LEU A 1 112 ? -1.34800 5.86000 33.61600 1.000 14.91676 112 LEU A N 1
ATOM 829 C CA . LEU A 1 112 ? -1.24500 4.40300 33.53300 1.000 14.69982 112 LEU A CA 1
ATOM 830 C C . LEU A 1 112 ? -1.25200 3.77600 34.90300 1.000 16.60693 112 LEU A C 1
ATOM 831 O O . LEU A 1 112 ? -1.77800 2.67200 35.06600 1.000 18.22308 112 LEU A O 1
ATOM 836 N N . LYS A 1 113 ? -0.69100 4.43500 35.90300 1.000 16.09732 113 LYS A N 1
ATOM 837 C CA . LYS A 1 113 ? -0.48400 3.78500 37.19200 1.000 16.33453 113 LYS A CA 1
ATOM 838 C C . LYS A 1 113 ? -1.48900 4.15900 38.24700 1.000 18.28563 113 LYS A C 1
ATOM 839 O O . LYS A 1 113 ? -1.43600 3.58900 39.35300 1.000 20.46206 113 LYS A O 1
ATOM 845 N N . ASN A 1 114 ? -2.40300 5.07000 37.96600 1.000 14.88576 114 ASN A N 1
ATOM 846 C CA . ASN A 1 114 ? -3.28000 5.61100 38.99100 1.000 13.71359 114 ASN A CA 1
ATOM 847 C C . ASN A 1 114 ? -4.73500 5.40000 38.62600 1.000 15.49370 114 ASN A C 1
ATOM 848 O O . ASN A 1 114 ? -5.08900 5.10900 37.47800 1.000 17.56044 114 ASN A O 1
ATOM 853 N 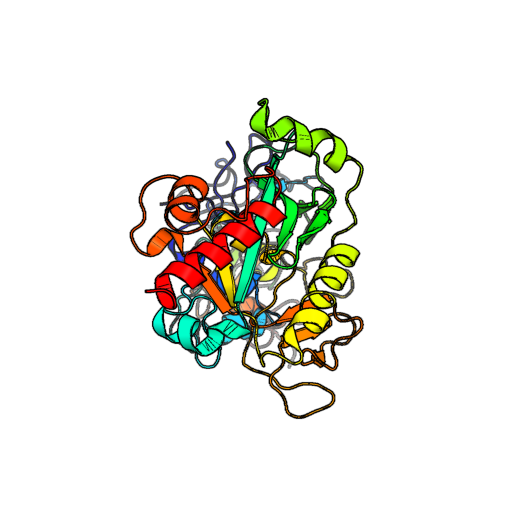N . THR A 1 115 ? -5.59000 5.57800 39.62400 1.000 16.20976 115 THR A N 1
ATOM 854 C CA A THR A 1 115 ? -6.99800 5.23300 39.52500 0.696 18.69148 115 THR A CA 1
ATOM 855 C CA B THR A 1 115 ? -7.00100 5.24900 39.50000 0.304 18.72849 115 THR A CA 1
ATOM 856 C C . THR A 1 115 ? -7.84000 6.37700 40.08100 1.000 17.47538 115 THR A C 1
ATOM 857 O O . THR A 1 115 ? -7.52700 6.89800 41.14000 1.000 16.61174 115 THR A O 1
ATOM 864 N N . VAL A 1 116 ? -8.90900 6.72900 39.37600 1.000 16.49491 116 VAL A N 1
ATOM 865 C CA . VAL A 1 116 ? -9.82500 7.76700 39.85600 1.000 17.78084 116 VAL A CA 1
ATOM 866 C C . VAL A 1 116 ? -10.86400 7.15500 40.78300 1.000 20.36942 116 VAL A C 1
ATOM 867 O O . VAL A 1 116 ? -11.46900 6.11300 40.47300 1.000 19.96384 116 VAL A O 1
ATOM 871 N N . CYS A 1 117 ? -11.10400 7.80400 41.89300 1.000 16.92541 117 CYS A N 1
ATOM 872 C CA . CYS A 1 117 ? -12.16300 7.32100 42.77400 1.000 15.96178 117 CYS A CA 1
ATOM 873 C C . CYS A 1 117 ? -13.51700 7.66900 42.20100 1.000 16.67564 117 CYS A C 1
ATOM 874 O O . CYS A 1 117 ? -13.79800 8.83300 41.91600 1.000 18.65439 117 CYS A O 1
ATOM 877 N N . THR A 1 118 ? -14.39500 6.66500 42.09000 1.000 18.84976 118 THR A N 1
ATOM 878 C CA . THR A 1 118 ? -15.68600 6.93700 41.49200 1.000 21.64385 118 THR A CA 1
ATOM 879 C C . THR A 1 118 ? -16.64500 7.59800 42.47200 1.000 20.20110 118 THR A C 1
ATOM 880 O O . THR A 1 118 ? -17.67300 8.14200 42.05900 1.000 23.11248 118 THR A O 1
ATOM 884 N N . VAL A 1 119 ? -16.32000 7.61600 43.76800 1.000 17.90542 119 VAL A N 1
ATOM 885 C CA . VAL A 1 119 ? -17.20600 8.26200 44.72000 1.000 21.06813 119 VAL A CA 1
ATOM 886 C C . VAL A 1 119 ? -16.96500 9.76200 44.74800 1.000 20.05483 119 VAL A C 1
ATOM 887 O O . VAL A 1 119 ? -17.90700 10.54800 44.66400 1.000 24.75731 119 VAL A O 1
ATOM 891 N N . CYS A 1 120 ? -15.71000 10.19600 44.87100 1.000 17.77009 120 CYS A N 1
ATOM 892 C CA . CYS A 1 120 ? -15.43600 11.63000 45.02000 1.000 18.73795 120 CYS A CA 1
ATOM 893 C C . CYS A 1 120 ? -14.82100 12.26900 43.76900 1.000 18.13148 120 CYS A C 1
ATOM 894 O O . CYS A 1 120 ? -14.71000 13.50800 43.70100 1.000 19.38753 120 CYS A O 1
ATOM 897 N N . GLY A 1 121 ? -14.45000 11.46900 42.79700 1.000 16.38833 121 GLY A N 1
ATOM 898 C CA . GLY A 1 121 ? -13.91900 11.99300 41.53500 1.000 15.34747 121 GLY A CA 1
ATOM 899 C C . GLY A 1 121 ? -12.48100 12.42900 41.55100 1.000 15.19433 121 GLY A C 1
ATOM 900 O O . GLY A 1 121 ? -12.02300 12.97900 40.52000 1.000 15.96408 121 GLY A O 1
ATOM 901 N N . MET A 1 122 ? -11.76500 12.22000 42.65100 1.000 15.45422 122 MET A N 1
ATOM 902 C CA . MET A 1 122 ? -10.36000 12.61500 42.73100 1.000 16.66130 122 MET A CA 1
ATOM 903 C C . MET A 1 122 ? -9.45700 11.38900 42.64700 1.000 14.83496 122 MET A C 1
ATOM 904 O O . MET A 1 122 ? -9.90100 10.27300 42.91900 1.000 16.60093 122 MET A O 1
ATOM 909 N N . TRP A 1 123 ? -8.19500 11.58500 42.27100 1.000 14.90891 123 TRP A N 1
ATOM 910 C CA . TRP A 1 123 ? -7.28200 10.44800 42.16900 1.000 15.12485 123 TRP A CA 1
ATOM 911 C C . TRP A 1 123 ? -7.08100 9.78500 43.53400 1.000 16.84791 123 TRP A C 1
ATOM 912 O O . TRP A 1 123 ? -6.81600 10.45800 44.53500 1.000 17.65658 123 TRP A O 1
ATOM 923 N N . LYS A 1 124 ? -7.12700 8.44600 43.53700 1.000 15.99626 124 LYS A N 1
ATOM 924 C CA . LYS A 1 124 ? -6.72200 7.69900 44.74400 1.000 17.66217 124 LYS A CA 1
ATOM 925 C C . LYS A 1 124 ? -5.26800 8.02100 45.08700 1.000 19.39974 124 LYS A C 1
ATOM 926 O O . LYS A 1 124 ? -4.38700 8.05000 44.20200 1.000 20.01060 124 LYS A O 1
ATOM 932 N N . GLY A 1 125 ? -5.01600 8.37400 46.34100 1.000 22.21103 125 GLY A N 1
ATOM 933 C CA . GLY A 1 125 ? -3.69200 8.76200 46.78700 1.000 22.84518 125 GLY A CA 1
ATOM 934 C C . GLY A 1 125 ? -3.23400 10.16500 46.40000 1.000 23.20797 125 GLY A C 1
ATOM 935 O O . GLY A 1 125 ? -2.12700 10.56100 46.80400 1.000 23.64143 125 GLY A O 1
ATOM 936 N N . TYR A 1 126 ? -4.03400 10.92000 45.64900 1.000 22.09968 126 TYR A N 1
ATOM 937 C CA . TYR A 1 126 ? -3.68100 12.29100 45.22200 1.000 20.14214 126 TYR A CA 1
ATOM 938 C C . TYR A 1 126 ? -4.94600 13.15500 45.21700 1.000 23.39119 126 TYR A C 1
ATOM 939 O O . TYR A 1 126 ? -5.27000 13.83500 44.22600 1.000 21.94101 126 TYR A O 1
ATOM 948 N N . GLY A 1 127 ? -5.71100 13.07200 46.30700 1.000 20.59456 127 GLY A N 1
ATOM 949 C CA . GLY A 1 127 ? -6.85800 13.93200 46.50600 1.000 21.77774 127 GLY A CA 1
ATOM 950 C C . GLY A 1 127 ? -8.09800 13.20600 46.98800 1.000 20.25331 127 GLY A C 1
ATOM 951 O O . GLY A 1 127 ? -8.96900 13.87000 47.55200 1.000 20.87691 127 GLY A O 1
ATOM 952 N N . CYS A 1 128 ? -8.23400 11.89900 46.75600 1.000 18.66837 128 CYS A N 1
ATOM 953 C CA . CYS A 1 128 ? -9.45000 11.21100 47.17600 1.000 18.81154 128 CYS A CA 1
ATOM 954 C C . CYS A 1 128 ? -9.67000 11.41800 48.66200 1.000 22.80971 128 CYS A C 1
ATOM 955 O O . CYS A 1 128 ? -8.75400 11.21400 49.46900 1.000 23.42269 128 CYS A O 1
ATOM 958 N N . SER A 1 129 ? -10.90500 11.81700 48.99400 1.000 21.42072 129 SER A N 1
ATOM 959 C CA . SER A 1 129 ? -11.33900 12.18400 50.34200 1.000 23.18348 129 SER A CA 1
ATOM 960 C C . SER A 1 129 ? -12.01400 11.03600 51.08100 1.000 27.38949 129 SER A C 1
ATOM 961 O O . SER A 1 129 ? -12.55700 11.24700 52.17600 1.000 26.05040 129 SER A O 1
ATOM 964 N N . CYS A 1 130 ? -11.98900 9.83200 50.51800 1.000 24.05140 130 CYS A N 1
ATOM 965 C CA . CYS A 1 130 ? -12.80700 8.73800 51.03700 1.000 23.08043 130 CYS A CA 1
ATOM 966 C C . CYS A 1 130 ? -12.15400 7.94700 52.16600 1.000 27.30737 130 CYS A C 1
ATOM 967 O O . CYS A 1 130 ? -12.77100 7.75500 53.21400 1.000 37.87110 130 CYS A O 1
ATOM 970 N N . ASP A 1 131 ? -10.95100 7.44300 51.97300 1.000 40.12113 131 ASP A N 1
ATOM 971 C CA . ASP A 1 131 ? -10.45300 6.44700 52.92400 1.000 42.62516 131 ASP A CA 1
ATOM 972 C C . ASP A 1 131 ? -11.54300 5.44600 53.44100 1.000 38.04158 131 ASP A C 1
ATOM 973 O O . ASP A 1 131 ? -11.86600 4.41800 52.82100 1.000 30.09242 131 ASP A O 1
ATOM 978 N N . ASN B 2 4 ? 12.99700 18.52200 14.89700 1.000 43.67437 3 ASN B N 1
ATOM 979 C CA . ASN B 2 4 ? 11.78000 19.32900 14.94800 1.000 34.32894 3 ASN B CA 1
ATOM 980 C C . ASN B 2 4 ? 10.46900 18.47600 14.96200 1.000 23.08538 3 ASN B C 1
ATOM 981 O O . ASN B 2 4 ? 9.77200 18.43300 15.97600 1.000 26.84281 3 ASN B O 1
ATOM 986 N N . VAL B 2 5 ? 10.14900 17.83100 13.83200 1.000 22.06441 4 VAL B N 1
ATOM 987 C CA . VAL B 2 5 ? 8.98800 16.94900 13.72700 1.000 19.38996 4 VAL B CA 1
ATOM 988 C C . VAL B 2 5 ? 9.43400 15.67200 13.03200 1.000 23.31735 4 VAL B C 1
ATOM 989 O O . VAL B 2 5 ? 10.48400 15.62600 12.39200 1.000 23.11992 4 VAL B O 1
ATOM 993 N N . THR B 2 6 ? 8.64000 14.61300 13.20100 1.000 20.22466 5 THR B N 1
ATOM 994 C CA A THR B 2 6 ? 8.83200 13.35800 12.48300 0.507 18.75572 5 THR B CA 1
ATOM 995 C CA B THR B 2 6 ? 8.83400 13.37200 12.46500 0.493 18.76546 5 THR B CA 1
ATOM 996 C C . THR B 2 6 ? 7.57400 13.06600 11.67200 1.000 17.66516 5 THR B C 1
ATOM 997 O O . THR B 2 6 ? 6.51400 13.65700 11.90100 1.000 18.58020 5 THR B O 1
ATOM 1004 N N . GLY B 2 7 ? 7.71100 12.16800 10.68200 1.000 16.10236 6 GLY B N 1
ATOM 1005 C CA . GLY B 2 7 ? 6.55700 11.65900 9.96900 1.000 16.53227 6 GLY B CA 1
ATOM 1006 C C . GLY B 2 7 ? 5.81800 10.50400 10.68200 1.000 15.28178 6 GLY B C 1
ATOM 1007 O O . GLY B 2 7 ? 4.72400 10.17000 10.25500 1.000 15.35942 6 GLY B O 1
ATOM 1008 N N . LEU B 2 8 ? 6.37500 9.93500 11.74500 1.000 15.38519 7 LEU B N 1
ATOM 1009 C CA . LEU B 2 8 ? 5.66400 8.89500 12.48300 1.000 14.45321 7 LEU B CA 1
ATOM 1010 C C . LEU B 2 8 ? 4.38900 9.47300 13.05900 1.000 13.65349 7 LEU B C 1
ATOM 1011 O O . LEU B 2 8 ? 4.39300 10.51100 13.73900 1.000 13.85131 7 LEU B O 1
ATOM 1016 N N . PHE B 2 9 ? 3.28400 8.80400 12.78700 1.000 12.72817 8 PHE B N 1
ATOM 1017 C CA . PHE B 2 9 ? 1.95500 9.22900 13.24000 1.000 12.88670 8 PHE B CA 1
ATOM 1018 C C . PHE B 2 9 ? 1.51000 10.55500 12.62500 1.000 13.32481 8 PHE B C 1
ATOM 1019 O O . PHE B 2 9 ? 0.66900 11.26600 13.17400 1.000 13.71175 8 PHE B O 1
ATOM 1027 N N . LYS B 2 10 ? 2.01100 10.88000 11.43400 1.000 12.94028 9 LYS B N 1
ATOM 1028 C CA . LYS B 2 10 ? 1.51100 12.03700 10.70500 1.000 15.30808 9 LYS B CA 1
ATOM 1029 C C . LYS B 2 10 ? 0.01600 11.89700 10.46700 1.000 14.20246 9 LYS B C 1
ATOM 1030 O O . LYS B 2 10 ? -0.46800 10.83700 10.06200 1.000 14.00091 9 LYS B O 1
ATOM 1036 N N . ASP B 2 11 ? -0.71100 12.99200 10.66400 1.000 13.40054 10 ASP B N 1
ATOM 1037 C CA . ASP B 2 11 ? -2.14100 13.01100 10.35000 1.000 12.89755 10 ASP B CA 1
ATOM 1038 C C . ASP B 2 11 ? -2.32300 13.24100 8.85400 1.000 15.09393 10 ASP B C 1
ATOM 1039 O O . ASP B 2 11 ? -1.93100 14.29100 8.31200 1.000 15.57289 10 ASP B O 1
ATOM 1044 N N . CYS B 2 12 ? -2.88000 12.26500 8.17300 1.000 13.23170 11 CYS B N 1
ATOM 1045 C CA . CYS B 2 12 ? -3.04300 12.28200 6.72300 1.000 16.30379 11 CYS B CA 1
ATOM 1046 C C . CYS B 2 12 ? -4.42600 12.72000 6.29000 1.000 17.43504 11 CYS B C 1
ATOM 1047 O O . CYS B 2 12 ? -4.74800 12.64600 5.09800 1.000 17.94222 11 CYS B O 1
ATOM 1050 N N . SER B 2 13 ? -5.24200 13.20400 7.20800 1.000 17.44442 12 SER B N 1
ATOM 1051 C CA . SER B 2 13 ? -6.56000 13.66700 6.80400 1.000 20.41693 12 SER B CA 1
ATOM 1052 C C . SER B 2 13 ? -6.41300 14.92400 5.93100 1.000 19.92267 12 SER B C 1
ATOM 1053 O O . SER B 2 13 ? -5.35300 15.55500 5.81800 1.000 21.30703 12 SER B O 1
ATOM 1056 N N . LYS B 2 14 ? -7.53000 15.30000 5.32400 1.000 22.92271 13 LYS B N 1
ATOM 1057 C CA . LYS B 2 14 ? -7.57700 16.54300 4.56200 1.000 25.58137 13 LYS B CA 1
ATOM 1058 C C . LYS B 2 14 ? -8.28300 17.65400 5.33500 1.000 25.37134 13 LYS B C 1
ATOM 1059 O O . LYS B 2 14 ? -8.55500 18.71500 4.76400 1.000 31.95306 13 LYS B O 1
ATOM 1065 N N . VAL B 2 15 ? -8.54800 17.44700 6.62700 1.000 25.80256 14 VAL B N 1
ATOM 1066 C CA . VAL B 2 15 ? -9.13000 18.49500 7.46900 1.000 27.91610 14 VAL B CA 1
ATOM 1067 C C . VAL B 2 15 ? -8.11400 19.62300 7.62700 1.000 26.38705 14 VAL B C 1
ATOM 1068 O O . VAL B 2 15 ? -6.93700 19.38800 7.93200 1.000 27.46131 14 VAL B O 1
ATOM 1072 N N . ILE B 2 16 ? -8.55600 20.86400 7.37300 1.000 29.96088 15 ILE B N 1
ATOM 1073 C CA . ILE B 2 16 ? -7.63700 21.99900 7.32700 1.000 36.23467 15 ILE B CA 1
ATOM 1074 C C . ILE B 2 16 ? -7.17200 22.39200 8.72200 1.000 36.22333 15 ILE B C 1
ATOM 1075 O O . ILE B 2 16 ? -6.01900 22.80900 8.91300 1.000 36.02693 15 ILE B O 1
ATOM 1080 N N . THR B 2 17 ? -8.05700 22.27700 9.70100 1.000 31.44680 16 THR B N 1
ATOM 1081 C CA . THR B 2 17 ? -7.77900 22.66600 11.07400 1.000 25.69311 16 THR B CA 1
ATOM 1082 C C . THR B 2 17 ? -7.24800 21.49000 11.89900 1.000 27.49969 16 THR B C 1
ATOM 1083 O O . THR B 2 17 ? -7.38300 20.32300 11.52900 1.000 24.74306 16 THR B O 1
ATOM 1087 N N . GLY B 2 18 ? -6.59900 21.82700 13.01000 1.000 23.61368 17 GLY B N 1
ATOM 1088 C CA . GLY B 2 18 ? -6.14200 20.85500 13.99100 1.000 20.94830 17 GLY B CA 1
ATOM 1089 C C . GLY B 2 18 ? -7.27000 20.46000 14.93900 1.000 18.14303 17 GLY B C 1
ATOM 1090 O O . GLY B 2 18 ? -8.45000 20.76000 14.73000 1.000 20.85060 17 GLY B O 1
ATOM 1091 N N . LEU B 2 19 ? -6.87200 19.82300 16.05200 1.000 15.95934 18 LEU B N 1
ATOM 1092 C CA . LEU B 2 19 ? -7.82600 19.27800 16.99800 1.000 14.16851 18 LEU B CA 1
ATOM 1093 C C . LEU B 2 19 ? -8.05000 20.15600 18.22500 1.000 14.70964 18 LEU B C 1
ATOM 1094 O O . LEU B 2 19 ? -7.22700 20.97600 18.59000 1.000 14.64966 18 LEU B O 1
ATOM 1099 N N . HIS B 2 20 ? -9.17800 19.91200 18.87000 1.000 13.84684 19 HIS B N 1
ATOM 1100 C CA . HIS B 2 20 ? -9.49600 20.51500 20.15100 1.000 14.33081 19 HIS B CA 1
ATOM 1101 C C . HIS B 2 20 ? -8.47800 20.03800 21.18300 1.000 13.62701 19 HIS B C 1
ATOM 1102 O O . HIS B 2 20 ? -8.00100 18.89000 21.09200 1.000 13.17384 19 HIS B O 1
ATOM 1109 N N . PRO B 2 21 ? -8.15500 20.83800 22.19700 1.000 12.06777 20 PRO B N 1
ATOM 1110 C CA . PRO B 2 21 ? -7.15000 20.39500 23.17000 1.000 12.23847 20 PRO B CA 1
ATOM 1111 C C . PRO B 2 21 ? -7.46100 19.06800 23.84700 1.000 12.85588 20 PRO B C 1
ATOM 1112 O O . PRO B 2 21 ? -6.48600 18.40100 24.23700 1.000 13.65473 20 PRO B O 1
ATOM 1116 N N . THR B 2 22 ? -8.72600 18.74200 24.06900 1.000 12.54125 21 THR B N 1
ATOM 1117 C CA . THR B 2 22 ? -9.04200 17.47300 24.74400 1.000 13.20118 21 THR B CA 1
ATOM 1118 C C . THR B 2 22 ? -8.90800 16.27200 23.83200 1.000 12.44313 21 THR B C 1
ATOM 1119 O O . THR B 2 22 ? -8.91400 15.14500 24.33500 1.000 13.01617 21 THR B O 1
ATOM 1123 N N . GLN B 2 23 ? -8.82400 16.47700 22.52700 1.000 12.59731 22 GLN B N 1
ATOM 1124 C CA . GLN B 2 23 ? -8.87200 15.38100 21.55500 1.000 13.21491 22 GLN B CA 1
ATOM 1125 C C . GLN B 2 23 ? -7.55700 15.19100 20.82200 1.000 13.90386 22 GLN B C 1
ATOM 1126 O O . GLN B 2 23 ? -7.28900 14.09200 20.32400 1.000 14.03464 22 GLN B O 1
ATOM 1132 N N . ALA B 2 24 ? -6.74900 16.23800 20.74700 1.000 13.31152 23 ALA B N 1
ATOM 1133 C CA . ALA B 2 24 ? -5.46200 16.16200 20.10500 1.000 14.41242 23 ALA B CA 1
ATOM 1134 C C . ALA B 2 24 ? -4.56000 15.17600 20.83300 1.000 14.19680 23 ALA B C 1
ATOM 1135 O O . ALA B 2 24 ? -4.41500 15.25200 22.05000 1.000 13.59487 23 ALA B O 1
ATOM 1137 N N . PRO B 2 25 ? -3.88100 14.27300 20.12700 1.000 14.06942 24 PRO B N 1
ATOM 1138 C CA . PRO B 2 25 ? -2.93200 13.41000 20.85200 1.000 13.82585 24 PRO B CA 1
ATOM 1139 C C . PRO B 2 25 ? -1.73600 14.18200 21.36300 1.000 13.30975 24 PRO B C 1
ATOM 1140 O O . PRO B 2 25 ? -1.06600 13.73800 22.29700 1.000 13.93880 24 PRO B O 1
ATOM 1144 N N . THR B 2 26 ? -1.40400 15.31400 20.72900 1.000 13.41693 25 THR B N 1
ATOM 1145 C CA . THR B 2 26 ? -0.15300 16.00000 21.01700 1.000 13.01562 25 THR B CA 1
ATOM 1146 C C . THR B 2 26 ? -0.36700 17.49400 20.93200 1.000 12.57268 25 THR B C 1
ATOM 1147 O O . THR B 2 26 ? -1.29600 17.99100 20.28300 1.000 12.88394 25 THR B O 1
ATOM 1151 N N . HIS B 2 27 ? 0.54800 18.23900 21.55200 1.000 14.12043 26 HIS B N 1
ATOM 1152 C CA . HIS B 2 27 ? 0.51700 19.70500 21.41800 1.000 14.32996 26 HIS B CA 1
ATOM 1153 C C . HIS B 2 27 ? 0.61900 20.11300 19.95700 1.000 13.81526 26 HIS B C 1
ATOM 1154 O O . HIS B 2 27 ? -0.12600 20.97900 19.49500 1.000 14.27229 26 HIS B O 1
ATOM 1161 N N . LEU B 2 28 ? 1.50700 19.48600 19.18900 1.000 14.41635 27 LEU B N 1
ATOM 1162 C CA A LEU B 2 28 ? 1.61500 19.86100 17.77900 0.542 14.48194 27 LEU B CA 1
ATOM 1163 C CA B LEU B 2 28 ? 1.63300 19.87400 17.79400 0.458 14.50110 27 LEU B CA 1
ATOM 1164 C C . LEU B 2 28 ? 0.29100 19.75800 17.05900 1.000 15.30223 27 LEU B C 1
ATOM 1165 O O . LEU B 2 28 ? -0.03300 20.58500 16.19400 1.000 17.84117 27 LEU B O 1
ATOM 1174 N N . SER B 2 29 ? -0.50300 18.73800 17.37200 1.000 14.77465 28 SER B N 1
ATOM 1175 C CA A SER B 2 29 ? -1.75200 18.50000 16.65800 0.704 15.24195 28 SER B CA 1
ATOM 1176 C CA B SER B 2 29 ? -1.75400 18.48700 16.66800 0.296 15.27549 28 SER B CA 1
ATOM 1177 C C . SER B 2 29 ? -2.91600 19.37200 17.13200 1.000 14.43149 28 SER B C 1
ATOM 1178 O O . SER B 2 29 ? -3.98000 19.35000 16.49500 1.000 16.65415 28 SER B O 1
ATOM 1183 N N . VAL B 2 30 ? -2.76900 20.12300 18.22100 1.000 13.43270 29 VAL B N 1
ATOM 1184 C CA . VAL B 2 30 ? -3.83400 21.06400 18.61300 1.000 14.64112 29 VAL B CA 1
ATOM 1185 C C . VAL B 2 30 ? -3.94100 22.15500 17.54700 1.000 14.26126 29 VAL B C 1
ATOM 1186 O O . VAL B 2 30 ? -2.93000 22.64300 17.04500 1.000 15.97247 29 VAL B O 1
ATOM 1190 N N . ASP B 2 31 ? -5.17600 22.57400 17.25300 1.000 14.36553 30 ASP B N 1
ATOM 1191 C CA . ASP B 2 31 ? -5.31700 23.69400 16.33000 1.000 16.17920 30 ASP B CA 1
ATOM 1192 C C . ASP B 2 31 ? -4.67700 24.97100 16.86500 1.000 16.96557 30 ASP B C 1
ATOM 1193 O O . ASP B 2 31 ? -4.74700 25.29300 18.05500 1.000 15.64613 30 ASP B O 1
ATOM 1198 N N . THR B 2 32 ? -4.15600 25.76200 15.91900 1.000 16.82014 31 THR B N 1
ATOM 1199 C CA A THR B 2 32 ? -3.50400 27.02000 16.25600 0.419 16.86546 31 THR B CA 1
ATOM 1200 C CA B THR B 2 32 ? -3.49300 27.01000 16.27100 0.581 16.81972 31 THR B CA 1
ATOM 1201 C C . THR B 2 32 ? -4.38400 27.94800 17.07800 1.000 15.14810 31 THR B C 1
ATOM 1202 O O . THR B 2 32 ? -3.86600 28.71000 17.88600 1.000 16.64953 31 THR B O 1
ATOM 1209 N N . LYS B 2 33 ? -5.69500 27.90100 16.89300 1.000 15.88941 32 LYS B N 1
ATOM 1210 C CA . LYS B 2 33 ? -6.52700 28.86400 17.59800 1.000 17.79608 32 LYS B CA 1
ATOM 1211 C C . LYS B 2 33 ? -6.43600 28.71900 19.10800 1.000 17.11216 32 LYS B C 1
ATOM 1212 O O . LYS B 2 33 ? -6.73800 29.67100 19.81700 1.000 17.14262 32 LYS B O 1
ATOM 1218 N N . PHE B 2 34 ? -6.04200 27.53600 19.62900 1.000 15.29840 33 PHE B N 1
ATOM 1219 C CA . PHE B 2 34 ? -5.94600 27.31000 21.08100 1.000 14.45106 33 PHE B CA 1
ATOM 1220 C C . PHE B 2 34 ? -4.55300 27.58400 21.63800 1.000 15.02901 33 PHE B C 1
ATOM 1221 O O . PHE B 2 34 ? -4.35000 27.45900 22.85200 1.000 16.74450 33 PHE B O 1
ATOM 1229 N N . LYS B 2 35 ? -3.58500 27.95700 20.80400 1.000 14.83746 34 LYS B N 1
ATOM 1230 C CA . LYS B 2 35 ? -2.20000 28.06100 21.23200 1.000 15.49251 34 LYS B CA 1
ATOM 1231 C C . LYS B 2 35 ? -1.87700 29.50200 21.62100 1.000 17.03656 34 LYS B C 1
ATOM 1232 O O . LYS B 2 35 ? -2.08900 30.44400 20.83100 1.000 18.58648 34 LYS B O 1
ATOM 1238 N N . THR B 2 36 ? -1.37100 29.68700 22.82300 1.000 14.72366 35 THR B N 1
ATOM 1239 C CA . THR B 2 36 ? -1.00200 31.03600 23.26200 1.000 16.62778 35 THR B CA 1
ATOM 1240 C C . THR B 2 36 ? -0.03600 30.92400 24.42200 1.000 14.72721 35 THR B C 1
ATOM 1241 O O . THR B 2 36 ? -0.12100 29.97800 25.18300 1.000 14.96728 35 THR B O 1
ATOM 1245 N N . GLU B 2 37 ? 0.90700 31.88300 24.53800 1.000 15.47591 36 GLU B N 1
ATOM 1246 C CA . GLU B 2 37 ? 1.75700 31.99500 25.71000 1.000 14.70124 36 GLU B CA 1
ATOM 1247 C C . GLU B 2 37 ? 2.49300 30.69900 26.02200 1.000 14.57766 36 GLU B C 1
ATOM 1248 O O . GLU B 2 37 ? 2.66100 30.31600 27.17900 1.000 16.77843 36 GLU B O 1
ATOM 1254 N N . GLY B 2 38 ? 2.94700 30.04200 24.96800 1.000 15.98193 37 GLY B N 1
ATOM 1255 C CA . GLY B 2 38 ? 3.72200 28.82800 25.08000 1.000 17.61039 37 GLY B CA 1
ATOM 1256 C C . GLY B 2 38 ? 2.95100 27.52700 25.26300 1.000 18.00319 37 GLY B C 1
ATOM 1257 O O . GLY B 2 38 ? 3.56600 26.45700 25.17000 1.000 18.48812 37 GLY B O 1
ATOM 1258 N N . LEU B 2 39 ? 1.66500 27.58000 25.57000 1.000 14.59513 38 LEU B N 1
ATOM 1259 C CA . LEU B 2 39 ? 0.87600 26.39100 25.87700 1.000 14.61978 38 LEU B CA 1
ATOM 1260 C C . LEU B 2 39 ? -0.45600 26.49400 25.14500 1.000 13.41594 38 LEU B C 1
ATOM 1261 O O . LEU B 2 39 ? -0.55200 27.05700 24.04600 1.000 14.76282 38 LEU B O 1
ATOM 1266 N N . CYS B 2 40 ? -1.52000 25.91300 25.70600 1.000 15.16085 39 CYS B N 1
ATOM 1267 C CA . CYS B 2 40 ? -2.83600 25.94400 25.08100 1.000 13.84550 39 CYS B CA 1
ATOM 1268 C C . CYS B 2 40 ? -3.84800 26.42700 26.10000 1.000 14.63357 39 CYS B C 1
ATOM 1269 O O . CYS B 2 40 ? -3.65100 26.28500 27.30400 1.000 14.25760 39 CYS B O 1
ATOM 1272 N N . VAL B 2 41 ? -4.96300 26.93800 25.58700 1.000 13.96225 40 VAL B N 1
ATOM 1273 C CA . VAL B 2 41 ? -6.09000 27.37900 26.41000 1.000 14.66189 40 VAL B CA 1
ATOM 1274 C C . VAL B 2 41 ? -7.35600 26.69900 25.95500 1.000 13.48339 40 VAL B C 1
ATOM 1275 O O . VAL B 2 41 ? -7.53500 26.39200 24.76800 1.000 14.57357 40 VAL B O 1
ATOM 1279 N N . ASP B 2 42 ? -8.24000 26.44300 26.92200 1.000 13.89835 41 ASP B N 1
ATOM 1280 C CA . ASP B 2 42 ? -9.59400 26.09700 26.59900 1.000 14.32774 41 ASP B CA 1
ATOM 1281 C C . ASP B 2 42 ? -10.33100 27.38800 26.27200 1.000 16.41516 41 ASP B C 1
ATOM 1282 O O . ASP B 2 42 ? -10.16200 28.41400 26.95100 1.000 19.60827 41 ASP B O 1
ATOM 1287 N N . ILE B 2 43 ? -11.12300 27.37800 25.21600 1.000 16.49004 42 ILE B N 1
ATOM 1288 C CA . ILE B 2 43 ? -11.87300 28.55400 24.79000 1.000 16.20896 42 ILE B CA 1
ATOM 1289 C C . ILE B 2 43 ? -13.34600 28.27000 25.00900 1.000 15.88682 42 ILE B C 1
ATOM 1290 O O . ILE B 2 43 ? -13.92100 27.41000 24.31900 1.000 18.08646 42 ILE B O 1
ATOM 1295 N N . PRO B 2 44 ? -14.00500 28.99600 25.93200 1.000 16.68703 43 PRO B N 1
ATOM 1296 C CA . PRO B 2 44 ? -15.45300 28.78400 26.13600 1.000 17.09002 43 PRO B CA 1
ATOM 1297 C C . PRO B 2 44 ? -16.18800 28.94900 24.82800 1.000 16.43824 43 PRO B C 1
ATOM 1298 O O . PRO B 2 44 ? -15.87800 29.85600 24.06600 1.000 17.33708 43 PRO B O 1
ATOM 1302 N N . GLY B 2 45 ? -17.15300 28.07400 24.54800 1.000 17.31801 44 GLY B N 1
ATOM 1303 C CA . GLY B 2 45 ? -17.94200 28.20100 23.34100 1.000 19.35876 44 GLY B CA 1
ATOM 1304 C C . GLY B 2 45 ? -17.35700 27.56200 22.09700 1.000 20.97353 44 GLY B C 1
ATOM 1305 O O . GLY B 2 45 ? -18.00400 27.57500 21.04300 1.000 22.82872 44 GLY B O 1
ATOM 1306 N N . ILE B 2 46 ? -16.13000 27.04100 22.15500 1.000 19.69398 45 ILE B N 1
ATOM 1307 C CA . ILE B 2 46 ? -15.53200 26.36200 21.00700 1.000 21.50664 45 ILE B CA 1
ATOM 1308 C C . ILE B 2 46 ? -15.61500 24.85900 21.25000 1.000 25.15166 45 ILE B C 1
ATOM 1309 O O . ILE B 2 46 ? -14.88000 24.34100 22.10700 1.000 22.44577 45 ILE B O 1
ATOM 1314 N N . PRO B 2 47 ? -16.44400 24.13200 20.51200 1.000 24.46534 46 PRO B N 1
ATOM 1315 C CA . PRO B 2 47 ? -16.72200 22.73800 20.86100 1.000 28.96679 46 PRO B CA 1
ATOM 1316 C C . PRO B 2 47 ? -15.65200 21.77700 20.35400 1.000 19.81928 46 PRO B C 1
ATOM 1317 O O . PRO B 2 47 ? -14.93500 22.04000 19.40400 1.000 22.06737 46 PRO B O 1
ATOM 1321 N N . LYS B 2 48 ? -15.63000 20.62800 20.99200 1.000 21.48353 47 LYS B N 1
ATOM 1322 C CA . LYS B 2 48 ? -14.99800 19.43600 20.43800 1.000 20.73213 47 LYS B CA 1
ATOM 1323 C C . LYS B 2 48 ? -15.67600 19.01800 19.14200 1.000 23.28954 47 LYS B C 1
ATOM 1324 O O . LYS B 2 48 ? -16.80200 19.41600 18.83200 1.000 25.43052 47 LYS B O 1
ATOM 1330 N N . ASP B 2 49 ? -14.96900 18.18800 18.37800 1.000 19.69567 48 ASP B N 1
ATOM 1331 C CA . ASP B 2 49 ? -15.41900 17.66200 17.09000 1.000 20.57750 48 ASP B CA 1
ATOM 1332 C C . ASP B 2 49 ? -15.79700 16.20900 17.32300 1.000 23.56572 48 ASP B C 1
ATOM 1333 O O . ASP B 2 49 ? -14.93500 15.38200 17.65500 1.000 21.57655 48 ASP B O 1
ATOM 1338 N N . MET B 2 50 ? -17.07800 15.89500 17.17700 1.000 22.09785 49 MET B N 1
ATOM 1339 C CA . MET B 2 50 ? -17.56600 14.57500 17.54000 1.000 18.57563 49 MET B CA 1
ATOM 1340 C C . MET B 2 50 ? -17.75500 13.59900 16.38900 1.000 19.87754 49 MET B C 1
ATOM 1341 O O . MET B 2 50 ? -18.30200 12.51700 16.61100 1.000 21.31392 49 MET B O 1
ATOM 1346 N N . THR B 2 51 ? -17.29700 13.94100 15.19900 1.000 19.22394 50 THR B N 1
ATOM 1347 C CA . THR B 2 51 ? -17.49300 13.05500 14.06000 1.000 22.22646 50 THR B CA 1
ATOM 1348 C C . THR B 2 51 ? -16.22900 12.76100 13.26100 1.000 22.74851 50 THR B C 1
ATOM 1349 O O . THR B 2 51 ? -16.32100 12.13200 12.19600 1.000 24.72668 50 THR B O 1
ATOM 1353 N N . TYR B 2 52 ? -15.05000 13.16000 13.72300 1.000 19.03869 51 TYR B N 1
ATOM 1354 C CA . TYR B 2 52 ? -13.91700 13.07800 12.80200 1.000 16.49841 51 TYR B CA 1
ATOM 1355 C C . TYR B 2 52 ? -13.38500 11.65300 12.64000 1.000 15.69688 51 TYR B C 1
ATOM 1356 O O . TYR B 2 52 ? -13.56800 10.77800 13.48800 1.000 15.98476 51 TYR B O 1
ATOM 1365 N N . ARG B 2 53 ? -12.73100 11.45700 11.49600 1.000 15.82964 52 ARG B N 1
ATOM 1366 C CA . ARG B 2 53 ? -11.96700 10.24500 11.19700 1.000 15.35307 52 ARG B CA 1
ATOM 1367 C C . ARG B 2 53 ? -10.66700 10.71700 10.57100 1.000 15.80440 52 ARG B C 1
ATOM 1368 O O . ARG B 2 53 ? -10.65800 11.21000 9.42800 1.000 18.43583 52 ARG B O 1
ATOM 1376 N N . ARG B 2 54 ? -9.54100 10.59100 11.29800 1.000 13.62509 53 ARG B N 1
ATOM 1377 C CA . ARG B 2 54 ? -8.25800 11.10100 10.84000 1.000 14.76969 53 ARG B CA 1
ATOM 1378 C C . ARG B 2 54 ? -7.27400 9.94900 10.66200 1.000 13.97123 53 ARG B C 1
ATOM 1379 O O . ARG B 2 54 ? -6.87000 9.31700 11.65400 1.000 13.63009 53 ARG B O 1
ATOM 1387 N N . LEU B 2 55 ? -6.87500 9.67100 9.43700 1.000 13.55818 54 LEU B N 1
ATOM 1388 C CA . LEU B 2 55 ? -5.92600 8.58400 9.20900 1.000 14.26278 54 LEU B CA 1
ATOM 1389 C C . LEU B 2 55 ? -4.55900 8.95700 9.71300 1.000 13.35858 54 LEU B C 1
ATOM 1390 O O . LEU B 2 55 ? -4.05800 10.04800 9.41000 1.000 14.10996 54 LEU B O 1
ATOM 1395 N N . ILE B 2 56 ? -3.96600 8.07100 10.51900 1.000 12.07110 55 ILE B N 1
ATOM 1396 C CA . ILE B 2 56 ? -2.66200 8.30100 11.15900 1.000 11.80261 55 ILE B CA 1
ATOM 1397 C C . ILE B 2 56 ? -1.62600 7.39700 10.50500 1.000 12.30926 55 ILE B C 1
ATOM 1398 O O . ILE B 2 56 ? -1.79200 6.18600 10.45900 1.000 13.34794 55 ILE B O 1
ATOM 1403 N N . SER B 2 57 ? -0.53700 7.97800 9.99200 1.000 12.33270 56 SER B N 1
ATOM 1404 C CA . SER B 2 57 ? 0.47600 7.21200 9.27500 1.000 12.30274 56 SER B CA 1
ATOM 1405 C C . SER B 2 57 ? 1.34100 6.37400 10.20200 1.000 12.88885 56 SER B C 1
ATOM 1406 O O . SER B 2 57 ? 1.82700 6.83900 11.24800 1.000 13.25236 56 SER B O 1
ATOM 1409 N N . MET B 2 58 ? 1.58200 5.13200 9.76500 1.000 12.15013 57 MET B N 1
ATOM 1410 C CA . MET B 2 58 ? 2.48700 4.20300 10.45200 1.000 12.16898 57 MET B CA 1
ATOM 1411 C C . MET B 2 58 ? 3.84800 4.11900 9.78700 1.000 13.35781 57 MET B C 1
ATOM 1412 O O . MET B 2 58 ? 4.57000 3.13800 9.96900 1.000 13.98046 57 MET B O 1
ATOM 1417 N N . MET B 2 59 ? 4.21300 5.11000 8.98300 1.000 13.36862 58 MET B N 1
ATOM 1418 C CA . MET B 2 59 ? 5.55000 5.16800 8.35100 1.000 13.45296 58 MET B CA 1
ATOM 1419 C C . MET B 2 59 ? 6.49800 5.89600 9.28600 1.000 15.18095 58 MET B C 1
ATOM 1420 O O . MET B 2 59 ? 6.19100 7.00000 9.76400 1.000 16.69444 58 MET B O 1
ATOM 1425 N N . GLY B 2 60 ? 7.64700 5.32400 9.55100 1.000 14.41402 59 GLY B N 1
ATOM 1426 C CA . GLY B 2 60 ? 8.67200 5.96200 10.33200 1.000 15.13531 59 GLY B CA 1
ATOM 1427 C C . GLY B 2 60 ? 8.96100 5.35700 11.69000 1.000 14.81794 59 GLY B C 1
ATOM 1428 O O . GLY B 2 60 ? 9.49200 6.06800 12.56300 1.000 15.38939 59 GLY B O 1
ATOM 1429 N N . PHE B 2 61 ? 8.61800 4.09900 11.93400 1.000 13.20906 60 PHE B N 1
ATOM 1430 C CA . PHE B 2 61 ? 8.99800 3.50500 13.20600 1.000 13.76698 60 PHE B CA 1
ATOM 1431 C C . PHE B 2 61 ? 10.51500 3.45600 13.38400 1.000 13.49566 60 PHE B C 1
ATOM 1432 O O . PHE B 2 61 ? 11.28200 3.36000 12.40800 1.000 15.07162 60 PHE B O 1
ATOM 1440 N N . LYS B 2 62 ? 10.92800 3.51900 14.64300 1.000 14.23797 61 LYS B N 1
ATOM 1441 C CA . LYS B 2 62 ? 12.35800 3.42600 14.99200 1.000 15.24350 61 LYS B CA 1
ATOM 1442 C C . LYS B 2 62 ? 12.49400 2.42900 16.11600 1.000 15.31812 61 LYS B C 1
ATOM 1443 O O . LYS B 2 62 ? 12.08400 2.71100 17.23800 1.000 15.74133 61 LYS B O 1
ATOM 1449 N N . MET B 2 63 ? 13.08900 1.27000 15.84400 1.000 16.03127 62 MET B N 1
ATOM 1450 C CA . MET B 2 63 ? 13.13100 0.18600 16.82300 1.000 15.96878 62 MET B CA 1
ATOM 1451 C C . MET B 2 63 ? 14.47400 0.17400 17.52600 1.000 17.17566 62 MET B C 1
ATOM 1452 O O . MET B 2 63 ? 15.14500 -0.86000 17.60000 1.000 21.40356 62 MET B O 1
ATOM 1457 N N . ASN B 2 64 ? 14.92300 1.31700 18.01300 1.000 15.93389 63 ASN B N 1
ATOM 1458 C CA . ASN B 2 64 ? 16.23100 1.45700 18.64700 1.000 16.13200 63 ASN B CA 1
ATOM 1459 C C . ASN B 2 64 ? 16.11000 1.52700 20.16600 1.000 17.88794 63 ASN B C 1
ATOM 1460 O O . ASN B 2 64 ? 17.00300 2.05900 20.82300 1.000 22.37546 63 ASN B O 1
ATOM 1465 N N . TYR B 2 65 ? 15.01100 1.02200 20.71600 1.000 16.67206 64 TYR B N 1
ATOM 1466 C CA . TYR B 2 65 ? 14.81300 0.84200 22.14800 1.000 19.18452 64 TYR B CA 1
ATOM 1467 C C . TYR B 2 65 ? 15.96800 0.02100 22.74100 1.000 20.51337 64 TYR B C 1
ATOM 1468 O O . TYR B 2 65 ? 16.51300 -0.88900 22.10300 1.000 19.88092 64 TYR B O 1
ATOM 1477 N N . GLN B 2 66 ? 16.33000 0.30400 24.00100 1.000 19.69730 65 GLN B N 1
ATOM 1478 C CA . GLN B 2 66 ? 17.26900 -0.54400 24.75500 1.000 20.66173 65 GLN B CA 1
ATOM 1479 C C . GLN B 2 66 ? 16.62600 -0.77600 26.12500 1.000 18.39185 65 GLN B C 1
ATOM 1480 O O . GLN B 2 66 ? 16.74400 0.08000 27.02400 1.000 21.12826 65 GLN B O 1
ATOM 1486 N N . VAL B 2 67 ? 15.88200 -1.86800 26.25600 1.000 16.71707 66 VAL B N 1
ATOM 1487 C CA . VAL B 2 67 ? 15.06600 -2.11200 27.44500 1.000 16.59816 66 VAL B CA 1
ATOM 1488 C C . VAL B 2 67 ? 15.40600 -3.49500 27.94800 1.000 18.66476 66 VAL B C 1
ATOM 1489 O O . VAL B 2 67 ? 15.33700 -4.47700 27.20600 1.000 17.16751 66 VAL B O 1
ATOM 1493 N N . ASN B 2 68 ? 15.76800 -3.57300 29.23200 1.000 19.34410 67 ASN B N 1
ATOM 1494 C CA . ASN B 2 68 ? 16.22700 -4.84000 29.77500 1.000 19.00187 67 ASN B CA 1
ATOM 1495 C C . ASN B 2 68 ? 15.24600 -5.96300 29.53700 1.000 19.69819 67 ASN B C 1
ATOM 1496 O O . ASN B 2 68 ? 14.08000 -5.85500 29.86900 1.000 18.59562 67 ASN B O 1
ATOM 1501 N N . GLY B 2 69 ? 15.72100 -7.05900 28.97900 1.000 18.44214 68 GLY B N 1
ATOM 1502 C CA . GLY B 2 69 ? 14.88800 -8.21800 28.80600 1.000 19.23038 68 GLY B CA 1
ATOM 1503 C C . GLY B 2 69 ? 14.04500 -8.22500 27.54100 1.000 16.78954 68 GLY B C 1
ATOM 1504 O O . GLY B 2 69 ? 13.35500 -9.21000 27.28400 1.000 20.62701 68 GLY B O 1
ATOM 1505 N N . TYR B 2 70 ? 14.04700 -7.14700 26.76300 1.000 16.57827 69 TYR B N 1
ATOM 1506 C CA . TYR B 2 70 ? 13.36800 -7.12800 25.46600 1.000 15.93850 69 TYR B CA 1
ATOM 1507 C C . TYR B 2 70 ? 14.42500 -7.32000 24.38200 1.000 16.30210 69 TYR B C 1
ATOM 1508 O O . TYR B 2 70 ? 15.29300 -6.46000 24.21900 1.000 19.61407 69 TYR B O 1
ATOM 1517 N N . PRO B 2 71 ? 14.41100 -8.40800 23.63100 1.000 16.50233 70 PRO B N 1
ATOM 1518 C CA . PRO B 2 71 ? 15.43100 -8.56600 22.56900 1.000 17.20374 70 PRO B CA 1
ATOM 1519 C C . PRO B 2 71 ? 15.28400 -7.49700 21.50100 1.000 19.95168 70 PRO B C 1
ATOM 1520 O O . PRO B 2 71 ? 14.18600 -7.02000 21.21700 1.000 23.16073 70 PRO B O 1
ATOM 1524 N N . ASN B 2 72 ? 16.38400 -7.10700 20.91200 1.000 20.42116 71 ASN B N 1
ATOM 1525 C CA . ASN B 2 72 ? 16.19800 -6.18100 19.80700 1.000 20.93071 71 ASN B CA 1
ATOM 1526 C C . ASN B 2 72 ? 15.87000 -6.89900 18.50100 1.000 18.03230 71 ASN B C 1
ATOM 1527 O O . ASN B 2 72 ? 16.32100 -8.01500 18.24900 1.000 20.45442 71 ASN B O 1
ATOM 1532 N N . MET B 2 73 ? 14.98400 -6.29200 17.75700 1.000 18.11446 72 MET B N 1
ATOM 1533 C CA . MET B 2 73 ? 14.45800 -6.86400 16.51600 1.000 15.37946 72 MET B CA 1
ATOM 1534 C C . MET B 2 73 ? 15.55200 -6.91300 15.45000 1.000 14.82637 72 MET B C 1
ATOM 1535 O O . MET B 2 73 ? 15.73500 -7.95200 14.81300 1.000 14.54202 72 MET B O 1
ATOM 1540 N N . PHE B 2 74 ? 16.31300 -5.82500 15.24500 1.000 14.60748 73 PHE B N 1
ATOM 1541 C CA . PHE B 2 74 ? 17.34500 -5.77600 14.21600 1.000 14.95427 73 PHE B CA 1
ATOM 1542 C C . PHE B 2 74 ? 18.62000 -6.35700 14.78200 1.000 16.36346 73 PHE B C 1
ATOM 1543 O O . PHE B 2 74 ? 18.98400 -6.05300 15.92200 1.000 18.74197 73 PHE B O 1
ATOM 1551 N N . ILE B 2 75 ? 19.25600 -7.26400 14.03600 1.000 14.98157 74 ILE B N 1
ATOM 1552 C CA . ILE B 2 75 ? 20.43200 -8.00600 14.50300 1.000 15.65075 74 ILE B CA 1
ATOM 1553 C C . ILE B 2 75 ? 21.60700 -7.70800 13.57300 1.000 16.29269 74 ILE B C 1
ATOM 1554 O O . ILE B 2 75 ? 21.43000 -7.25400 12.45200 1.000 16.22156 74 ILE B O 1
ATOM 1559 N N . THR B 2 76 ? 22.81700 -7.99400 14.05100 1.000 16.42596 75 THR B N 1
ATOM 1560 C CA . THR B 2 76 ? 23.99800 -7.80800 13.23200 1.000 18.07528 75 THR B CA 1
ATOM 1561 C C . THR B 2 76 ? 24.10700 -8.85800 12.15200 1.000 17.21715 75 THR B C 1
ATOM 1562 O O . THR B 2 76 ? 23.50000 -9.93700 12.22900 1.000 16.18183 75 THR B O 1
ATOM 1566 N N . ARG B 2 77 ? 24.96500 -8.54200 11.17200 1.000 17.52206 76 ARG B N 1
ATOM 1567 C CA . ARG B 2 77 ? 25.27800 -9.49100 10.12700 1.000 16.21347 76 ARG B CA 1
ATOM 1568 C C . ARG B 2 77 ? 25.79800 -10.80200 10.69600 1.000 15.60368 76 ARG B C 1
ATOM 1569 O O . ARG B 2 77 ? 25.40500 -11.88600 10.24600 1.000 15.88624 76 ARG B O 1
ATOM 1577 N N . GLU B 2 78 ? 26.71900 -10.73000 11.65100 1.000 17.76029 77 GLU B N 1
ATOM 1578 C CA . GLU B 2 78 ? 27.29300 -11.95700 12.21500 1.000 19.36929 77 GLU B CA 1
ATOM 1579 C C . GLU B 2 78 ? 26.22600 -12.80900 12.89200 1.000 16.91200 77 GLU B C 1
ATOM 1580 O O . GLU B 2 78 ? 26.19900 -14.04000 12.74200 1.000 18.16159 77 GLU B O 1
ATOM 1586 N N . GLU B 2 79 ? 25.32500 -12.18200 13.64300 1.000 16.38746 78 GLU B N 1
ATOM 1587 C CA . GLU B 2 79 ? 24.26200 -12.95900 14.27600 1.000 16.43273 78 GLU B CA 1
ATOM 1588 C C . GLU B 2 79 ? 23.32900 -13.54600 13.22100 1.000 15.36790 78 GLU B C 1
ATOM 1589 O O . GLU B 2 79 ? 22.91100 -14.70800 13.30400 1.000 15.46487 78 GLU B O 1
ATOM 1595 N N . ALA B 2 80 ? 22.99600 -12.75900 12.22000 1.000 15.25764 79 ALA B N 1
ATOM 1596 C CA . ALA B 2 80 ? 22.12500 -13.24700 11.15100 1.000 14.66954 79 ALA B CA 1
ATOM 1597 C C . ALA B 2 80 ? 22.73800 -14.47500 10.49000 1.000 14.86716 79 ALA B C 1
ATOM 1598 O O . ALA B 2 80 ? 22.04400 -15.46500 10.24100 1.000 14.47520 79 ALA B O 1
ATOM 1600 N N . ILE B 2 81 ? 24.05800 -14.46000 10.24600 1.000 15.05090 80 ILE B N 1
ATOM 1601 C CA . ILE B 2 81 ? 24.70300 -15.59200 9.57800 1.000 13.45759 80 ILE B CA 1
ATOM 1602 C C . ILE B 2 81 ? 24.51900 -16.86800 10.39100 1.000 14.95549 80 ILE B C 1
ATOM 1603 O O . ILE B 2 81 ? 24.18200 -17.92900 9.83100 1.000 15.80310 80 ILE B O 1
ATOM 1608 N N . ARG B 2 82 ? 24.68300 -16.78000 11.71800 1.000 14.81759 81 ARG B N 1
ATOM 1609 C CA . ARG B 2 82 ? 24.50400 -17.97100 12.54700 1.000 15.94429 81 ARG B CA 1
ATOM 1610 C C . ARG B 2 82 ? 23.11000 -18.53600 12.40800 1.000 15.06280 81 ARG B C 1
ATOM 1611 O O . ARG B 2 82 ? 22.93200 -19.76000 12.49300 1.000 16.62298 81 ARG B O 1
ATOM 1619 N N . HIS B 2 83 ? 22.12500 -17.68900 12.10900 1.000 14.75829 82 HIS B N 1
ATOM 1620 C CA . HIS B 2 83 ? 20.73200 -18.07600 11.99300 1.000 14.85884 82 HIS B CA 1
ATOM 1621 C C . HIS B 2 83 ? 20.23800 -18.14900 10.56700 1.000 13.87517 82 HIS B C 1
ATOM 1622 O O . HIS B 2 83 ? 19.06300 -17.93000 10.31900 1.000 14.71372 82 HIS B O 1
ATOM 1629 N N . VAL B 2 84 ? 21.11000 -18.51100 9.62200 1.000 13.67504 83 VAL B N 1
ATOM 1630 C CA . VAL B 2 84 ? 20.69200 -18.59400 8.22500 1.000 14.82372 83 VAL B CA 1
ATOM 1631 C C . VAL B 2 84 ? 19.45800 -19.48200 8.02300 1.000 14.16120 83 VAL B C 1
ATOM 1632 O O . VAL B 2 84 ? 18.61000 -19.17800 7.17300 1.000 13.84597 83 VAL B O 1
ATOM 1636 N N . ARG B 2 85 ? 19.31200 -20.56100 8.82200 1.000 13.66952 84 ARG B N 1
ATOM 1637 C CA . ARG B 2 85 ? 18.15300 -21.42600 8.61500 1.000 15.11324 84 ARG B CA 1
ATOM 1638 C C . ARG B 2 85 ? 16.83500 -20.75900 8.98600 1.000 14.29572 84 ARG B C 1
ATOM 1639 O O . ARG B 2 85 ? 15.76100 -21.25000 8.56900 1.000 15.62497 84 ARG B O 1
ATOM 1647 N N . ALA B 2 86 ? 16.89800 -19.67800 9.74600 1.000 13.38155 85 ALA B N 1
ATOM 1648 C CA . ALA B 2 86 ? 15.73300 -18.87600 10.09700 1.000 13.93907 85 ALA B CA 1
ATOM 1649 C C . ALA B 2 86 ? 15.42000 -17.79000 9.08500 1.000 13.32596 85 ALA B C 1
ATOM 1650 O O . ALA B 2 86 ? 14.39600 -17.08600 9.25800 1.000 12.97215 85 ALA B O 1
ATOM 1652 N N . TRP B 2 87 ? 16.21800 -17.63300 8.02600 1.000 12.65608 86 TRP B N 1
ATOM 1653 C CA . TRP B 2 87 ? 16.03900 -16.48200 7.11900 1.000 12.36934 86 TRP B CA 1
ATOM 1654 C C . TRP B 2 87 ? 14.79800 -16.62200 6.25700 1.000 13.41991 86 TRP B C 1
ATOM 1655 O O . TRP B 2 87 ? 14.63100 -17.63200 5.55400 1.000 14.62823 86 TRP B O 1
ATOM 1666 N N . ILE B 2 88 ? 13.93600 -15.59700 6.27600 1.000 12.10774 87 ILE B N 1
ATOM 1667 C CA . ILE B 2 88 ? 12.76400 -15.51600 5.41400 1.000 12.42868 87 ILE B CA 1
ATOM 1668 C C . ILE B 2 88 ? 12.85400 -14.14400 4.76100 1.000 12.10029 87 ILE B C 1
ATOM 1669 O O . ILE B 2 88 ? 12.73500 -13.10100 5.42400 1.000 12.93053 87 ILE B O 1
ATOM 1674 N N . GLY B 2 89 ? 13.07400 -14.12500 3.44400 1.000 12.24854 88 GLY B N 1
ATOM 1675 C CA . GLY B 2 89 ? 13.01500 -12.84200 2.73700 1.000 12.11143 88 GLY B CA 1
ATOM 1676 C C . GLY B 2 89 ? 11.59300 -12.30200 2.80300 1.000 12.66613 88 GLY B C 1
ATOM 1677 O O . GLY B 2 89 ? 10.63200 -13.07600 2.80200 1.000 13.18364 88 GLY B O 1
ATOM 1678 N N . PHE B 2 90 ? 11.42300 -10.97000 2.87300 1.000 12.33558 89 PHE B N 1
ATOM 1679 C CA . PHE B 2 90 ? 10.10900 -10.37000 3.04600 1.000 12.49066 89 PHE B CA 1
ATOM 1680 C C . PHE B 2 90 ? 10.09300 -9.04700 2.29700 1.000 12.35151 89 PHE B C 1
ATOM 1681 O O . PHE B 2 90 ? 11.00800 -8.22000 2.48700 1.000 14.07388 89 PHE B O 1
ATOM 1689 N N . ASP B 2 91 ? 9.03300 -8.81200 1.53300 1.000 13.29985 90 ASP B N 1
ATOM 1690 C CA . ASP B 2 91 ? 8.84800 -7.55900 0.81500 1.000 13.02657 90 ASP B CA 1
ATOM 1691 C C . ASP B 2 91 ? 7.35100 -7.27900 0.76700 1.000 12.63664 90 ASP B C 1
ATOM 1692 O O . ASP B 2 91 ? 6.54200 -8.20900 0.61400 1.000 14.33803 90 ASP B O 1
ATOM 1697 N N . VAL B 2 92 ? 6.99100 -6.00600 0.83000 1.000 12.93549 91 VAL B N 1
ATOM 1698 C CA . VAL B 2 92 ? 5.58200 -5.61400 0.72500 1.000 12.60651 91 VAL B CA 1
ATOM 1699 C C . VAL B 2 92 ? 5.41300 -4.58400 -0.38300 1.000 14.21031 91 VAL B C 1
ATOM 1700 O O . VAL B 2 92 ? 6.16000 -3.59700 -0.42900 1.000 15.36281 91 VAL B O 1
ATOM 1704 N N . GLU B 2 93 ? 4.42600 -4.78700 -1.23300 1.000 14.08560 92 GLU B N 1
ATOM 1705 C CA . GLU B 2 93 ? 4.02100 -3.75100 -2.19100 1.000 14.33511 92 GLU B CA 1
ATOM 1706 C C . GLU B 2 93 ? 2.81800 -3.03400 -1.63000 1.000 14.05380 92 GLU B C 1
ATOM 1707 O O . GLU B 2 93 ? 1.88400 -3.68100 -1.12300 1.000 14.41508 92 GLU B O 1
ATOM 1713 N N . GLY B 2 94 ? 2.87900 -1.70900 -1.60700 1.000 13.71089 93 GLY B N 1
ATOM 1714 C CA . GLY B 2 94 ? 1.85700 -0.88800 -0.98700 1.000 16.08400 93 GLY B CA 1
ATOM 1715 C C . GLY B 2 94 ? 0.83400 -0.32100 -1.95900 1.000 15.77574 93 GLY B C 1
ATOM 1716 O O . GLY B 2 94 ? 1.06100 -0.24400 -3.17300 1.000 16.12002 93 GLY B O 1
ATOM 1717 N N . CYS B 2 95 ? -0.24300 0.17700 -1.38900 1.000 14.58830 94 CYS B N 1
ATOM 1718 C CA . CYS B 2 95 ? -1.16900 1.07500 -2.07100 1.000 16.34767 94 CYS B CA 1
ATOM 1719 C C . CYS B 2 95 ? -1.22300 2.37100 -1.30200 1.000 16.15237 94 CYS B C 1
ATOM 1720 O O . CYS B 2 95 ? -0.79100 2.44800 -0.15300 1.000 16.84487 94 CYS B O 1
ATOM 1723 N N . HIS B 2 96 ? -1.70200 3.43200 -1.92900 1.000 16.59869 95 HIS B N 1
ATOM 1724 C CA . HIS B 2 96 ? -1.67900 4.75400 -1.33000 1.000 16.88358 95 HIS B CA 1
ATOM 1725 C C . HIS B 2 96 ? -3.03100 5.17200 -0.81400 1.000 16.77189 95 HIS B C 1
ATOM 1726 O O . HIS B 2 96 ? -4.03700 4.96400 -1.48900 1.000 18.04226 95 HIS B O 1
ATOM 1733 N N . ALA B 2 97 ? -3.04400 5.82200 0.34700 1.000 16.56288 96 ALA B N 1
ATOM 1734 C CA . ALA B 2 97 ? -4.26900 6.42200 0.83900 1.000 18.26320 96 ALA B CA 1
ATOM 1735 C C . ALA B 2 97 ? -4.78900 7.45800 -0.14600 1.000 16.91921 96 ALA B C 1
ATOM 1736 O O . ALA B 2 97 ? -4.01900 8.24800 -0.68700 1.000 19.07279 96 ALA B O 1
ATOM 1738 N N . THR B 2 98 ? -6.10900 7.46500 -0.35400 1.000 16.85968 97 THR B N 1
ATOM 1739 C CA A THR B 2 98 ? -6.71500 8.45400 -1.23500 0.483 18.20835 97 THR B CA 1
ATOM 1740 C CA B THR B 2 98 ? -6.74700 8.44200 -1.23800 0.517 18.20875 97 THR B CA 1
ATOM 1741 C C . THR B 2 98 ? -8.03600 8.93800 -0.61100 1.000 18.97896 97 THR B C 1
ATOM 1742 O O . THR B 2 98 ? -8.48600 8.44700 0.44400 1.000 19.16964 97 THR B O 1
ATOM 1749 N N . ARG B 2 99 ? -8.64200 9.93800 -1.27800 1.000 19.85459 98 ARG B N 1
ATOM 1750 C CA . ARG B 2 99 ? -9.97800 10.44600 -0.97400 1.000 21.00052 98 ARG B CA 1
ATOM 1751 C C . ARG B 2 99 ? -10.01700 11.17700 0.36200 1.000 20.38801 98 ARG B C 1
ATOM 1752 O O . ARG B 2 99 ? -9.62600 12.34300 0.43700 1.000 22.77696 98 ARG B O 1
ATOM 1760 N N . GLU B 2 100 ? -10.42800 10.48800 1.41900 1.000 21.66641 99 GLU B N 1
ATOM 1761 C CA . GLU B 2 100 ? -10.51600 11.12800 2.71600 1.000 23.03025 99 GLU B CA 1
ATOM 1762 C C . GLU B 2 100 ? -9.15100 11.33300 3.36100 1.000 21.43972 99 GLU B C 1
ATOM 1763 O O . GLU B 2 100 ? -9.06300 11.96200 4.42900 1.000 25.10057 99 GLU B O 1
ATOM 1769 N N . ALA B 2 101 ? -8.10100 10.73900 2.80600 1.000 18.30630 100 ALA B N 1
ATOM 1770 C CA . ALA B 2 101 ? -6.75800 10.92100 3.34900 1.000 18.70258 100 ALA B CA 1
ATOM 1771 C C . ALA B 2 101 ? -5.75000 10.79800 2.22000 1.000 19.42667 100 ALA B C 1
ATOM 1772 O O . ALA B 2 101 ? -6.02600 10.20800 1.17800 1.000 20.42805 100 ALA B O 1
ATOM 1774 N N . VAL B 2 102 ? -4.58800 11.39500 2.42400 1.000 18.19235 101 VAL B N 1
ATOM 1775 C CA . VAL B 2 102 ? -3.48700 11.30400 1.47800 1.000 17.09715 101 VAL B CA 1
ATOM 1776 C C . VAL B 2 102 ? -2.18900 11.45400 2.25800 1.000 17.81193 101 VAL B C 1
ATOM 1777 O O . VAL B 2 102 ? -2.10500 12.26300 3.21200 1.000 20.35049 101 VAL B O 1
ATOM 1781 N N . GLY B 2 103 ? -1.16400 10.68400 1.82800 1.000 17.94523 102 GLY B N 1
ATOM 1782 C CA . GLY B 2 103 ? 0.14700 10.87100 2.40900 1.000 19.29367 102 GLY B CA 1
ATOM 1783 C C . GLY B 2 103 ? 0.77000 9.66100 3.09400 1.000 15.17259 102 GLY B C 1
ATOM 1784 O O . GLY B 2 103 ? 1.73200 9.83100 3.83500 1.000 16.49883 102 GLY B O 1
ATOM 1785 N N . THR B 2 104 ? 0.23000 8.46500 2.87300 1.000 14.70628 103 THR B N 1
ATOM 1786 C CA . THR B 2 104 ? 0.74800 7.29000 3.57000 1.000 15.12837 103 THR B CA 1
ATOM 1787 C C . THR B 2 104 ? 0.52300 6.05400 2.71500 1.000 15.61492 103 THR B C 1
ATOM 1788 O O . THR B 2 104 ? -0.36600 6.00200 1.84200 1.000 17.02181 103 THR B O 1
ATOM 1792 N N . ASN B 2 105 ? 1.29800 5.02600 3.04600 1.000 15.27185 104 ASN B N 1
ATOM 1793 C CA . ASN B 2 105 ? 1.42900 3.79100 2.27400 1.000 16.37729 104 ASN B CA 1
ATOM 1794 C C . ASN B 2 105 ? 0.76800 2.69800 3.12700 1.000 15.75235 104 ASN B C 1
ATOM 1795 O O . ASN B 2 105 ? 1.04600 2.58700 4.33200 1.000 15.15823 104 ASN B O 1
ATOM 1800 N N . LEU B 2 106 ? -0.10600 1.88700 2.53700 1.000 15.50712 105 LEU B N 1
ATOM 1801 C CA . LEU B 2 106 ? -0.80500 0.80200 3.22500 1.000 14.23672 105 LEU B CA 1
ATOM 1802 C C . LEU B 2 106 ? -0.38800 -0.52900 2.62200 1.000 13.09936 105 LEU B C 1
ATOM 1803 O O . LEU B 2 106 ? -0.26700 -0.63100 1.39300 1.000 13.86131 105 LEU B O 1
ATOM 1808 N N . PRO B 2 107 ? -0.20800 -1.59600 3.41700 1.000 12.80065 106 PRO B N 1
ATOM 1809 C CA . PRO B 2 107 ? 0.20700 -2.87100 2.83200 1.000 12.88949 106 PRO B CA 1
ATOM 1810 C C . PRO B 2 107 ? -0.86400 -3.41100 1.89300 1.000 14.86291 106 PRO B C 1
ATOM 1811 O O . PRO B 2 107 ? -2.06200 -3.38300 2.19800 1.000 16.52460 106 PRO B O 1
ATOM 1815 N N . LEU B 2 108 ? -0.43400 -3.91200 0.72600 1.000 13.28052 107 LEU B N 1
ATOM 1816 C CA . LEU B 2 108 ? -1.36600 -4.53400 -0.22400 1.000 13.10890 107 LEU B CA 1
ATOM 1817 C C . LEU B 2 108 ? -0.96400 -5.97100 -0.50000 1.000 13.18770 107 LEU B C 1
ATOM 1818 O O . LEU B 2 108 ? -1.77300 -6.87900 -0.29900 1.000 15.41243 107 LEU B O 1
ATOM 1823 N N . GLN B 2 109 ? 0.25200 -6.21400 -0.97400 1.000 14.31394 108 GLN B N 1
ATOM 1824 C CA . GLN B 2 109 ? 0.71400 -7.55300 -1.29800 1.000 14.83204 108 GLN B CA 1
ATOM 1825 C C . GLN B 2 109 ? 1.96100 -7.84400 -0.49500 1.000 13.82994 108 GLN B C 1
ATOM 1826 O O . GLN B 2 109 ? 2.97300 -7.15100 -0.65100 1.000 13.94676 108 GLN B O 1
ATOM 1832 N N . LEU B 2 110 ? 1.87600 -8.83200 0.38500 1.000 14.41288 109 LEU B N 1
ATOM 1833 C CA . LEU B 2 110 ? 2.95600 -9.23800 1.27400 1.000 14.24810 109 LEU B CA 1
ATOM 1834 C C . LEU B 2 110 ? 3.58500 -10.48300 0.69300 1.000 13.44436 109 LEU B C 1
ATOM 1835 O O . LEU B 2 110 ? 2.90300 -11.50800 0.53400 1.000 15.30424 109 LEU B O 1
ATOM 1840 N N . GLY B 2 111 ? 4.86200 -10.40600 0.37900 1.000 12.97305 110 GLY B N 1
ATOM 1841 C CA . GLY B 2 111 ? 5.57400 -11.50500 -0.27200 1.000 14.35029 110 GLY B CA 1
ATOM 1842 C C . GLY B 2 111 ? 6.71900 -12.04100 0.56100 1.000 13.99628 110 GLY B C 1
ATOM 1843 O O . GLY B 2 111 ? 7.37600 -11.31000 1.30000 1.000 13.38548 110 GLY B O 1
ATOM 1844 N N . PHE B 2 112 ? 6.95500 -13.34000 0.44300 1.000 13.97605 111 PHE B N 1
ATOM 1845 C CA . PHE B 2 112 ? 7.95300 -14.01900 1.27700 1.000 13.52556 111 PHE B CA 1
ATOM 1846 C C . PHE B 2 112 ? 8.78100 -14.94000 0.40800 1.000 14.55974 111 PHE B C 1
ATOM 1847 O O . PHE B 2 112 ? 8.34900 -15.35500 -0.69100 1.000 14.87311 111 PHE B O 1
ATOM 1855 N N . SER B 2 113 ? 9.98900 -15.28500 0.89400 1.000 13.96491 112 SER B N 1
ATOM 1856 C CA . SER B 2 113 ? 10.90300 -16.07900 0.08300 1.000 15.70707 112 SER B CA 1
ATOM 1857 C C . SER B 2 113 ? 10.42900 -17.50900 -0.08000 1.000 15.32408 112 SER B C 1
ATOM 1858 O O . SER B 2 113 ? 11.02200 -18.26200 -0.88800 1.000 16.60251 112 SER B O 1
ATOM 1861 N N . THR B 2 114 ? 9.38800 -17.91300 0.63700 1.000 15.55086 113 THR B N 1
ATOM 1862 C CA . THR B 2 114 ? 8.72800 -19.18700 0.39000 1.000 15.93974 113 THR B CA 1
ATOM 1863 C C . THR B 2 114 ? 7.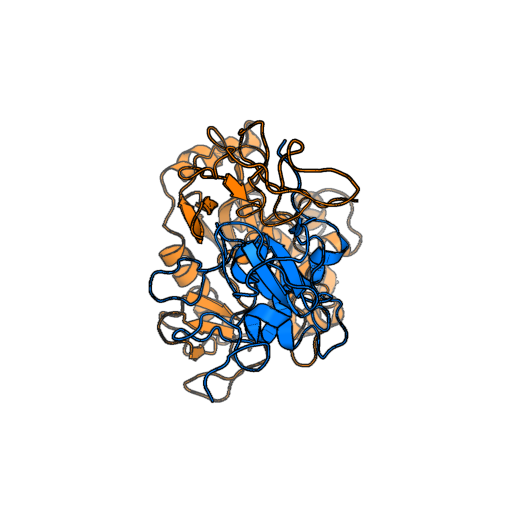93100 -19.18300 -0.90200 1.000 18.77524 113 THR B C 1
ATOM 1864 O O . THR B 2 114 ? 7.39600 -20.24300 -1.26600 1.000 21.33566 113 THR B O 1
ATOM 1868 N N . GLY B 2 115 ? 7.80600 -18.06400 -1.59400 1.000 17.88825 114 GLY B N 1
ATOM 1869 C CA . GLY B 2 115 ? 6.97600 -17.96800 -2.78500 1.000 16.17778 114 GLY B CA 1
ATOM 1870 C C . GLY B 2 115 ? 5.56200 -17.52900 -2.53300 1.000 19.37823 114 GLY B C 1
ATOM 1871 O O . GLY B 2 115 ? 4.82900 -17.24300 -3.49700 1.000 22.62006 114 GLY B O 1
ATOM 1872 N N . VAL B 2 116 ? 5.18200 -17.36300 -1.27900 1.000 17.69803 115 VAL B N 1
ATOM 1873 C CA . VAL B 2 116 ? 3.80500 -17.01400 -0.94900 1.000 18.03971 115 VAL B CA 1
ATOM 1874 C C . VAL B 2 116 ? 3.62600 -15.50200 -1.07100 1.000 16.67644 115 VAL B C 1
ATOM 1875 O O . VAL B 2 116 ? 4.48100 -14.72400 -0.62100 1.000 17.30705 115 VAL B O 1
ATOM 1879 N N . ASN B 2 117 ? 2.54900 -15.07600 -1.71700 1.000 16.68963 116 ASN B N 1
ATOM 1880 C CA . ASN B 2 117 ? 2.03600 -13.70100 -1.67800 1.000 16.86251 116 ASN B CA 1
ATOM 1881 C C . ASN B 2 117 ? 0.67000 -13.75500 -1.02900 1.000 15.83846 116 ASN B C 1
ATOM 1882 O O . ASN B 2 117 ? -0.14600 -14.66200 -1.32600 1.000 18.98906 116 ASN B O 1
ATOM 1887 N N . LEU B 2 118 ? 0.42800 -12.84900 -0.09000 1.000 14.79186 117 LEU B N 1
ATOM 1888 C CA . LEU B 2 118 ? -0.85700 -12.66200 0.56900 1.000 14.70039 117 LEU B CA 1
ATOM 1889 C C . LEU B 2 118 ? -1.33200 -11.25900 0.24300 1.000 13.84564 117 LEU B C 1
ATOM 1890 O O . LEU B 2 118 ? -0.53700 -10.30300 0.27900 1.000 16.11809 117 LEU B O 1
ATOM 1895 N N . VAL B 2 119 ? -2.61900 -11.08600 -0.02100 1.000 15.32075 118 VAL B N 1
ATOM 1896 C CA . VAL B 2 119 ? -3.18500 -9.79300 -0.38000 1.000 15.57496 118 VAL B CA 1
ATOM 1897 C C . VAL B 2 119 ? -4.11000 -9.33000 0.72900 1.000 14.54355 118 VAL B C 1
ATOM 1898 O O . VAL B 2 119 ? -4.99400 -10.07400 1.16200 1.000 15.65349 118 VAL B O 1
ATOM 1902 N N . ALA B 2 120 ? -3.89400 -8.11800 1.22700 1.000 14.98830 119 ALA B N 1
ATOM 1903 C CA . ALA B 2 120 ? -4.70100 -7.56400 2.31000 1.000 14.81623 119 ALA B CA 1
ATOM 1904 C C . ALA B 2 120 ? -5.65000 -6.49400 1.79300 1.000 14.02576 119 ALA B C 1
ATOM 1905 O O . ALA B 2 120 ? -5.31200 -5.74100 0.86400 1.000 15.53889 119 ALA B O 1
ATOM 1907 N N . VAL B 2 121 ? -6.83700 -6.43700 2.39100 1.000 14.49121 120 VAL B N 1
ATOM 1908 C CA . VAL B 2 121 ? -7.68700 -5.24800 2.24500 1.000 15.26477 120 VAL B CA 1
ATOM 1909 C C . VAL B 2 121 ? -6.88000 -4.01400 2.65100 1.000 15.16845 120 VAL B C 1
ATOM 1910 O O . VAL B 2 121 ? -6.25300 -4.03900 3.71900 1.000 14.74101 120 VAL B O 1
ATOM 1914 N N . PRO B 2 122 ? -6.94200 -2.89400 1.93000 1.000 13.71972 121 PRO B N 1
ATOM 1915 C CA . PRO B 2 122 ? -6.23800 -1.67500 2.37000 1.000 16.24439 121 PRO B CA 1
ATOM 1916 C C . PRO B 2 122 ? -6.81300 -1.18300 3.68500 1.000 14.30144 121 PRO B C 1
ATOM 1917 O O . PRO B 2 122 ? -7.99900 -0.85500 3.79100 1.000 14.36373 121 PRO B O 1
ATOM 1921 N N . THR B 2 123 ? -5.98300 -1.19600 4.72000 1.000 14.09271 122 THR B N 1
ATOM 1922 C CA . THR B 2 123 ? -6.43800 -1.00300 6.09700 1.000 13.38859 122 THR B CA 1
ATOM 1923 C C . THR B 2 123 ? -5.50000 -0.02900 6.78000 1.000 13.42434 122 THR B C 1
ATOM 1924 O O . THR B 2 123 ? -4.27900 -0.13100 6.59200 1.000 14.02097 122 THR B O 1
ATOM 1928 N N . GLY B 2 124 ? -6.05300 0.91200 7.52600 1.000 14.38324 123 GLY B N 1
ATOM 1929 C CA . GLY B 2 124 ? -5.24200 1.88500 8.23200 1.000 15.29288 123 GLY B CA 1
ATOM 1930 C C . GLY B 2 124 ? -5.76900 2.18000 9.62600 1.000 13.15901 123 GLY B C 1
ATOM 1931 O O . GLY B 2 124 ? -6.77800 1.62400 10.07400 1.000 14.59899 123 GLY B O 1
ATOM 1932 N N . TYR B 2 125 ? -5.03300 3.02300 10.31900 1.000 12.35944 124 TYR B N 1
ATOM 1933 C CA . TYR B 2 125 ? -5.26800 3.37000 11.71900 1.000 12.43943 124 TYR B CA 1
ATOM 1934 C C . TYR B 2 125 ? -5.92500 4.73600 11.76400 1.000 12.03178 124 TYR B C 1
ATOM 1935 O O . TYR B 2 125 ? -5.28300 5.73800 11.47700 1.000 13.76618 124 TYR B O 1
ATOM 1944 N N . VAL B 2 126 ? -7.24100 4.76000 11.99900 1.000 13.29322 125 VAL B N 1
ATOM 1945 C CA . VAL B 2 126 ? -8.05800 5.97600 11.88200 1.000 13.79422 125 VAL B CA 1
ATOM 1946 C C . VAL B 2 126 ? -8.40900 6.48600 13.27800 1.000 12.86732 125 VAL B C 1
ATOM 1947 O O . VAL B 2 126 ? -9.18600 5.84900 13.99800 1.000 13.51221 125 VAL B O 1
ATOM 1951 N N . ASP B 2 127 ? -7.85400 7.63200 13.64300 1.000 13.05599 126 ASP B N 1
ATOM 1952 C CA . ASP B 2 127 ? -8.23900 8.22200 14.93400 1.000 13.43993 126 ASP B CA 1
ATOM 1953 C C . ASP B 2 127 ? -9.65700 8.77700 14.85600 1.000 14.47643 126 ASP B C 1
ATOM 1954 O O . ASP B 2 127 ? -10.05200 9.42000 13.87200 1.000 14.51812 126 ASP B O 1
ATOM 1959 N N . THR B 2 128 ? -10.40000 8.55500 15.93600 1.000 13.06846 127 THR B N 1
ATOM 1960 C CA . THR B 2 128 ? -11.77400 9.06000 16.03700 1.000 14.15596 127 THR B CA 1
ATOM 1961 C C . THR B 2 128 ? -11.89200 9.75400 17.39200 1.000 14.02732 127 THR B C 1
ATOM 1962 O O . THR B 2 128 ? -10.92800 9.73400 18.19800 1.000 14.20802 127 THR B O 1
ATOM 1966 N N . PRO B 2 129 ? -13.06500 10.32200 17.72900 1.000 14.44287 128 PRO B N 1
ATOM 1967 C CA . PRO B 2 129 ? -13.22400 10.93800 19.05900 1.000 14.98813 128 PRO B CA 1
ATOM 1968 C C . PRO B 2 129 ? -13.12000 9.96900 20.20700 1.000 15.82443 128 PRO B C 1
ATOM 1969 O O . PRO B 2 129 ? -13.01000 10.42100 21.35000 1.000 15.81540 128 PRO B O 1
ATOM 1973 N N . ASN B 2 130 ? -13.18700 8.66100 19.97500 1.000 15.12273 129 ASN B N 1
ATOM 1974 C CA . ASN B 2 130 ? -13.25500 7.70700 21.07300 1.000 15.94928 129 ASN B CA 1
ATOM 1975 C C . ASN B 2 130 ? -12.11900 6.71300 21.13200 1.000 16.68312 129 ASN B C 1
ATOM 1976 O O . ASN B 2 130 ? -11.96800 6.04700 22.16900 1.000 16.68982 129 ASN B O 1
ATOM 1981 N N . ASN B 2 131 ? -11.35900 6.55900 20.04100 1.000 15.42315 130 ASN B N 1
ATOM 1982 C CA . ASN B 2 131 ? -10.37500 5.48600 19.99700 1.000 13.84635 130 ASN B CA 1
ATOM 1983 C C . ASN B 2 131 ? -9.60000 5.63000 18.70100 1.000 13.56879 130 ASN B C 1
ATOM 1984 O O . ASN B 2 131 ? -9.75300 6.60600 17.97500 1.000 14.60864 130 ASN B O 1
ATOM 1989 N N . THR B 2 132 ? -8.78400 4.62900 18.40200 1.000 13.53072 131 THR B N 1
ATOM 1990 C CA . THR B 2 132 ? -8.25300 4.38100 17.05200 1.000 13.11420 131 THR B CA 1
ATOM 1991 C C . THR B 2 132 ? -9.02900 3.23600 16.43300 1.000 13.57607 131 THR B C 1
ATOM 1992 O O . THR B 2 132 ? -9.14100 2.17400 17.04700 1.000 16.63388 131 THR B O 1
ATOM 1996 N N . ASP B 2 133 ? -9.59500 3.45200 15.24300 1.000 14.12830 132 ASP B N 1
ATOM 1997 C CA . ASP B 2 133 ? -10.34500 2.43100 14.50900 1.000 14.61232 132 ASP B CA 1
ATOM 1998 C C . ASP B 2 133 ? -9.47900 1.83300 13.40500 1.000 14.62143 132 ASP B C 1
ATOM 1999 O O . ASP B 2 133 ? -9.18300 2.49100 12.39500 1.000 16.50212 132 ASP B O 1
ATOM 2004 N N . PHE B 2 134 ? -9.05800 0.60700 13.60900 1.000 15.03659 133 PHE B N 1
ATOM 2005 C CA . PHE B 2 134 ? -8.28100 -0.13200 12.61300 1.000 14.45333 133 PHE B CA 1
ATOM 2006 C C . PHE B 2 134 ? -9.28200 -0.59900 11.56300 1.000 15.74717 133 PHE B C 1
ATOM 2007 O O . PHE B 2 134 ? -10.10000 -1.48200 11.84000 1.000 17.46229 133 PHE B O 1
ATOM 2015 N N . SER B 2 135 ? -9.28400 0.01900 10.39300 1.000 15.81107 134 SER B N 1
ATOM 2016 C CA . SER B 2 135 ? -10.40600 -0.14100 9.47500 1.000 15.62675 134 SER B CA 1
ATOM 2017 C C . SER B 2 135 ? -9.97800 0.01100 8.03000 1.000 15.85165 134 SER B C 1
ATOM 2018 O O . SER B 2 135 ? -8.94500 0.59700 7.70200 1.000 14.61141 134 SER B O 1
ATOM 2021 N N . ARG B 2 136 ? -10.82600 -0.52600 7.14600 1.000 16.79322 135 ARG B N 1
ATOM 2022 C CA . ARG B 2 136 ? -10.61200 -0.36400 5.71700 1.000 16.60932 135 ARG B CA 1
ATOM 2023 C C . ARG B 2 136 ? -10.62900 1.11600 5.40500 1.000 16.20351 135 ARG B C 1
ATOM 2024 O O . ARG B 2 136 ? -11.46500 1.86600 5.93200 1.000 17.63662 135 ARG B O 1
ATOM 2032 N N . VAL B 2 137 ? -9.71100 1.56300 4.53400 1.000 15.44194 136 VAL B N 1
ATOM 2033 C CA . VAL B 2 137 ? -9.61900 2.94800 4.09400 1.000 15.29996 136 VAL B CA 1
ATOM 2034 C C . VAL B 2 137 ? -9.56200 2.99000 2.57800 1.000 17.49926 136 VAL B C 1
ATOM 2035 O O . VAL B 2 137 ? -9.19400 2.00900 1.92800 1.000 17.75022 136 VAL B O 1
ATOM 2039 N N . SER B 2 138 ? -9.96600 4.14100 2.01800 1.000 17.39712 137 SER B N 1
ATOM 2040 C CA . SER B 2 138 ? -9.85900 4.30600 0.57300 1.000 18.57365 137 SER B CA 1
ATOM 2041 C C . SER B 2 138 ? -8.39800 4.27300 0.14200 1.000 18.17422 137 SER B C 1
ATOM 2042 O O . SER B 2 138 ? -7.54300 4.94900 0.72000 1.000 18.36703 137 SER B O 1
ATOM 2045 N N . ALA B 2 139 ? -8.11900 3.60300 -0.98600 1.000 17.96193 138 ALA B N 1
ATOM 2046 C CA . ALA B 2 139 ? -6.73100 3.50100 -1.41900 1.000 16.92579 138 ALA B CA 1
ATOM 2047 C C . ALA B 2 139 ? -6.69300 3.22100 -2.91000 1.000 18.85020 138 ALA B C 1
ATOM 2048 O O . ALA B 2 139 ? -7.67500 2.76900 -3.49300 1.000 23.23415 138 ALA B O 1
ATOM 2050 N N . LYS B 2 140 ? -5.52900 3.45000 -3.49100 1.000 18.17166 139 LYS B N 1
ATOM 2051 C CA . LYS B 2 140 ? -5.32100 3.10200 -4.90300 1.000 19.72919 139 LYS B CA 1
ATOM 2052 C C . LYS B 2 140 ? -3.87500 2.67400 -5.12400 1.000 20.31227 139 LYS B C 1
ATOM 2053 O O . LYS B 2 140 ? -2.98400 3.13600 -4.42500 1.000 18.52573 139 LYS B O 1
ATOM 2059 N N . PRO B 2 141 ? -3.59200 1.84700 -6.13200 1.000 20.10686 140 PRO B N 1
ATOM 2060 C CA . PRO B 2 141 ? -2.20800 1.53800 -6.41500 1.000 21.36342 140 PRO B CA 1
ATOM 2061 C C . PRO B 2 141 ? -1.51400 2.77900 -6.94100 1.000 19.21350 140 PRO B C 1
ATOM 2062 O O . PRO B 2 141 ? -2.17100 3.70600 -7.44700 1.000 19.86844 140 PRO B O 1
ATOM 2066 N N . PRO B 2 142 ? -0.19600 2.86900 -6.80500 1.000 20.57632 141 PRO B N 1
ATOM 2067 C CA . PRO B 2 142 ? 0.51400 3.99400 -7.41000 1.000 25.54574 141 PRO B CA 1
ATOM 2068 C C . PRO B 2 142 ? 0.33400 3.96500 -8.91500 1.000 21.50823 141 PRO B C 1
ATOM 2069 O O . PRO B 2 142 ? 0.17300 2.88500 -9.51400 1.000 24.76014 141 PRO B O 1
ATOM 2073 N N . PRO B 2 143 ? 0.36000 5.12900 -9.57500 1.000 28.21994 142 PRO B N 1
ATOM 2074 C CA . PRO B 2 143 ? 0.24400 5.15100 -11.03800 1.000 28.01484 142 PRO B CA 1
ATOM 2075 C C . PRO B 2 143 ? 1.53400 4.68400 -11.68100 1.000 27.40744 142 PRO B C 1
ATOM 2076 O O . PRO B 2 143 ? 2.59900 4.67100 -11.07000 1.000 30.28914 142 PRO B O 1
ATOM 2080 N N . GLY B 2 144 ? 1.43200 4.29600 -12.94300 1.000 29.27908 143 GLY B N 1
ATOM 2081 C CA . GLY B 2 144 ? 2.64900 3.90500 -13.62200 1.000 30.90150 143 GLY B CA 1
ATOM 2082 C C . GLY B 2 144 ? 2.62400 2.46900 -14.07800 1.000 36.60993 143 GLY B C 1
ATOM 2083 O O . GLY B 2 144 ? 2.09600 1.58000 -13.39700 1.000 29.01886 143 GLY B O 1
ATOM 2084 N N . ASP B 2 145 ? 3.21100 2.22700 -15.24700 1.000 32.98190 144 ASP B N 1
ATOM 2085 C CA . ASP B 2 145 ? 3.17000 0.88500 -15.82000 1.000 34.10181 144 ASP B CA 1
ATOM 2086 C C . ASP B 2 145 ? 3.80500 -0.15300 -14.90300 1.000 34.60080 144 ASP B C 1
ATOM 2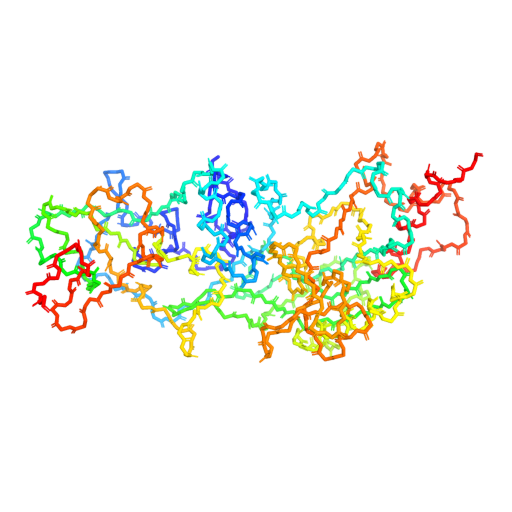087 O O . ASP B 2 145 ? 3.40700 -1.32600 -14.92400 1.000 30.03536 144 ASP B O 1
ATOM 2092 N N . GLN B 2 146 ? 4.80500 0.23900 -14.11400 1.000 37.00485 145 GLN B N 1
ATOM 2093 C CA . GLN B 2 146 ? 5.43900 -0.77400 -13.27500 1.000 35.07276 145 GLN B CA 1
ATOM 2094 C C . GLN B 2 146 ? 4.56100 -1.21200 -12.10900 1.000 31.94244 145 GLN B C 1
ATOM 2095 O O . GLN B 2 146 ? 4.90200 -2.20600 -11.45700 1.000 32.24171 145 GLN B O 1
ATOM 2101 N N . PHE B 2 147 ? 3.43000 -0.52300 -11.86200 1.000 29.98628 146 PHE B N 1
ATOM 2102 C CA . PHE B 2 147 ? 2.50600 -0.82700 -10.77000 1.000 25.98938 146 PHE B CA 1
ATOM 2103 C C . PHE B 2 147 ? 1.17300 -1.36600 -11.25700 1.000 25.69440 146 PHE B C 1
ATOM 2104 O O . PHE B 2 147 ? 0.30400 -1.68700 -10.44200 1.000 24.76537 146 PHE B O 1
ATOM 2112 N N . LYS B 2 148 ? 1.00600 -1.53000 -12.57300 1.000 25.73953 147 LYS B N 1
ATOM 2113 C CA . LYS B 2 148 ? -0.27800 -1.97900 -13.11300 1.000 27.88624 147 LYS B CA 1
ATOM 2114 C C . LYS B 2 148 ? -0.72000 -3.32200 -12.56300 1.000 23.32676 147 LYS B C 1
ATOM 2115 O O . LYS B 2 148 ? -1.91100 -3.57300 -12.45800 1.000 23.14983 147 LYS B O 1
ATOM 2121 N N . HIS B 2 149 ? 0.20000 -4.23600 -12.25400 1.000 24.06919 148 HIS B N 1
ATOM 2122 C CA . HIS B 2 149 ? -0.21900 -5.53400 -11.73600 1.000 28.72963 148 HIS B CA 1
ATOM 2123 C C . HIS B 2 149 ? -0.92800 -5.44800 -10.37400 1.000 24.70990 148 HIS B C 1
ATOM 2124 O O . HIS B 2 149 ? -1.58400 -6.40400 -9.94600 1.000 25.68023 148 HIS B O 1
ATOM 2131 N N . LEU B 2 150 ? -0.82100 -4.31200 -9.69000 1.000 22.31446 149 LEU B N 1
ATOM 2132 C CA . LEU B 2 150 ? -1.49000 -4.18000 -8.39900 1.000 20.04026 149 LEU B CA 1
ATOM 2133 C C . LEU B 2 150 ? -2.97200 -3.86700 -8.55700 1.000 22.06456 149 LEU B C 1
ATOM 2134 O O . LEU B 2 150 ? -3.74500 -3.98200 -7.60300 1.000 21.67861 149 LEU B O 1
ATOM 2139 N N . ILE B 2 151 ? -3.37500 -3.41500 -9.74900 1.000 20.91724 150 ILE B N 1
ATOM 2140 C CA . ILE B 2 151 ? -4.76900 -3.04000 -9.96600 1.000 20.24963 150 ILE B CA 1
ATOM 2141 C C . ILE B 2 151 ? -5.74200 -4.15200 -9.59000 1.000 20.33295 150 ILE B C 1
ATOM 2142 O O . ILE B 2 151 ? -6.65500 -3.89900 -8.78800 1.000 20.99389 150 ILE B O 1
ATOM 2147 N N . PRO B 2 152 ? -5.59900 -5.38700 -10.09100 1.000 19.04790 151 PRO B N 1
ATOM 2148 C CA . PRO B 2 152 ? -6.52800 -6.43400 -9.68100 1.000 22.98243 151 PRO B CA 1
ATOM 2149 C C . PRO B 2 152 ? -6.45300 -6.80600 -8.21200 1.000 25.28318 151 PRO B C 1
ATOM 2150 O O . PRO B 2 152 ? -7.40000 -7.36800 -7.67200 1.000 25.31934 151 PRO B O 1
ATOM 2154 N N . LEU B 2 153 ? -5.37600 -6.48300 -7.53100 1.000 21.10123 152 LEU B N 1
ATOM 2155 C CA . LEU B 2 153 ? -5.33000 -6.88200 -6.13400 1.000 20.67080 152 LEU B CA 1
ATOM 2156 C C . LEU B 2 153 ? -6.20200 -6.01300 -5.25600 1.000 20.19560 152 LEU B C 1
ATOM 2157 O O . LEU B 2 153 ? -6.48700 -6.39100 -4.11700 1.000 19.40880 152 LEU B O 1
ATOM 2162 N N . MET B 2 154 ? -6.62900 -4.85600 -5.74400 1.000 20.38672 153 MET B N 1
ATOM 2163 C CA . MET B 2 154 ? -7.43700 -3.97600 -4.91800 1.000 20.94320 153 MET B CA 1
ATOM 2164 C C . MET B 2 154 ? -8.76300 -4.60600 -4.50200 1.000 23.33580 153 MET B C 1
ATOM 2165 O O . MET B 2 154 ? -9.44500 -4.00000 -3.66300 1.000 24.74533 153 MET B O 1
ATOM 2170 N N . TYR B 2 155 ? -9.20300 -5.63200 -5.22500 1.000 27.36457 154 TYR B N 1
ATOM 2171 C CA . TYR B 2 155 ? -10.47500 -6.34900 -5.03200 1.000 29.15954 154 TYR B CA 1
ATOM 2172 C C . TYR B 2 155 ? -10.35000 -7.79200 -4.58800 1.000 32.42507 154 TYR B C 1
ATOM 2173 O O . TYR B 2 155 ? -11.30300 -8.49500 -4.53700 1.000 29.42886 154 TYR B O 1
ATOM 2182 N N . LYS B 2 156 ? -9.14800 -8.21700 -4.29700 1.000 24.45759 155 LYS B N 1
ATOM 2183 C CA . LYS B 2 156 ? -8.84500 -9.57700 -3.87100 1.000 23.33301 155 LYS B CA 1
ATOM 2184 C C . LYS B 2 156 ? -8.27700 -9.63600 -2.44700 1.000 20.47562 155 LYS B C 1
ATOM 2185 O O . LYS B 2 156 ? -7.73900 -10.67000 -2.05500 1.000 24.52921 155 LYS B O 1
ATOM 2191 N N . GLY B 2 157 ? -8.30200 -8.54800 -1.71100 1.000 21.35220 156 GLY B N 1
ATOM 2192 C CA . GLY B 2 157 ? -7.72600 -8.56200 -0.37800 1.000 18.48819 156 GLY B CA 1
ATOM 2193 C C . GLY B 2 157 ? -8.56100 -9.33100 0.62300 1.000 20.57944 156 GLY B C 1
ATOM 2194 O O . GLY B 2 157 ? -9.79300 -9.41000 0.53500 1.000 21.64304 156 GLY B O 1
ATOM 2195 N N . LEU B 2 158 ? -7.84100 -9.89300 1.63300 1.000 17.20635 157 LEU B N 1
ATOM 2196 C CA A LEU B 2 158 ? -8.43900 -10.52500 2.80000 0.663 18.26968 157 LEU B CA 1
ATOM 2197 C CA B LEU B 2 158 ? -8.45300 -10.51300 2.79700 0.337 18.30104 157 LEU B CA 1
ATOM 2198 C C . LEU B 2 158 ? -8.37100 -9.56600 3.99600 1.000 17.13828 157 LEU B C 1
ATOM 2199 O O . LEU B 2 158 ? -7.46000 -8.71600 4.08900 1.000 15.97073 157 LEU B O 1
ATOM 2208 N N . PRO B 2 159 ? -9.28900 -9.63100 4.94100 1.000 15.32064 158 PRO B N 1
ATOM 2209 C CA . PRO B 2 159 ? -9.18300 -8.78600 6.13600 1.000 16.30758 158 PRO B CA 1
ATOM 2210 C C . PRO B 2 159 ? -7.92000 -9.15500 6.90400 1.000 14.60144 158 PRO B C 1
ATOM 2211 O O . PRO B 2 159 ? -7.45700 -10.29200 6.88100 1.000 14.34705 158 PRO B O 1
ATOM 2215 N N . TRP B 2 160 ? -7.39700 -8.17600 7.63200 1.000 14.72267 159 TRP B N 1
ATOM 2216 C CA . TRP B 2 160 ? -6.12900 -8.39700 8.32500 1.000 14.41495 159 TRP B CA 1
ATOM 2217 C C . TRP B 2 160 ? -6.18200 -9.49000 9.37400 1.000 14.85909 159 TRP B C 1
ATOM 2218 O O . TRP B 2 160 ? -5.18800 -10.18300 9.59400 1.000 15.45505 159 TRP B O 1
ATOM 2229 N N . ASN B 2 161 ? -7.34900 -9.69300 9.99500 1.000 15.97706 160 ASN B N 1
ATOM 2230 C CA . ASN B 2 161 ? -7.45400 -10.76400 10.98300 1.000 17.16712 160 ASN B CA 1
ATOM 2231 C C . ASN B 2 161 ? -7.21700 -12.12100 10.34500 1.000 17.82649 160 ASN B C 1
ATOM 2232 O O . ASN B 2 161 ? -6.67600 -13.03200 10.98600 1.000 21.62280 160 ASN B O 1
ATOM 2237 N N . VAL B 2 162 ? -7.56300 -12.26700 9.07000 1.000 16.97370 161 VAL B N 1
ATOM 2238 C CA . VAL B 2 162 ? -7.29400 -13.49800 8.31500 1.000 16.51284 161 VAL B CA 1
ATOM 2239 C C . VAL B 2 162 ? -5.85300 -13.53900 7.83100 1.000 15.94206 161 VAL B C 1
ATOM 2240 O O . VAL B 2 162 ? -5.15700 -14.55500 7.92400 1.000 16.61951 161 VAL B O 1
ATOM 2244 N N . VAL B 2 163 ? -5.36900 -12.40100 7.30500 1.000 14.51393 162 VAL B N 1
ATOM 2245 C CA . VAL B 2 163 ? -4.00500 -12.35700 6.75800 1.000 16.77098 162 VAL B CA 1
ATOM 2246 C C . VAL B 2 163 ? -2.98200 -12.73700 7.82400 1.000 14.55579 162 VAL B C 1
ATOM 2247 O O . VAL B 2 163 ? -2.06900 -13.52200 7.56800 1.000 14.47152 162 VAL B O 1
ATOM 2251 N N . ARG B 2 164 ? -3.11300 -12.17900 9.03000 1.000 13.45913 163 ARG B N 1
ATOM 2252 C CA . ARG B 2 164 ? -2.06600 -12.44500 10.01700 1.000 14.26421 163 ARG B CA 1
ATOM 2253 C C . ARG B 2 164 ? -2.06300 -13.91400 10.45500 1.000 13.74913 163 ARG B C 1
ATOM 2254 O O . ARG B 2 164 ? -0.99800 -14.49200 10.67100 1.000 14.74463 163 ARG B O 1
ATOM 2262 N N . ILE B 2 165 ? -3.22600 -14.54600 10.56300 1.000 14.41935 164 ILE B N 1
ATOM 2263 C CA . ILE B 2 165 ? -3.25700 -15.97800 10.83900 1.000 16.38488 164 ILE B CA 1
ATOM 2264 C C . ILE B 2 165 ? -2.50900 -16.73700 9.75300 1.000 15.02051 164 ILE B C 1
ATOM 2265 O O . ILE B 2 165 ? -1.75500 -17.66700 10.03300 1.000 14.68144 164 ILE B O 1
ATOM 2270 N N . LYS B 2 166 ? -2.72300 -16.35100 8.49800 1.000 15.20755 165 LYS B N 1
ATOM 2271 C CA . LYS B 2 166 ? -2.03900 -17.07100 7.40800 1.000 15.14232 165 LYS B CA 1
ATOM 2272 C C . LYS B 2 166 ? -0.52600 -16.85600 7.45800 1.000 14.25201 165 LYS B C 1
ATOM 2273 O O . LYS B 2 166 ? 0.24400 -17.76300 7.15800 1.000 14.54674 165 LYS B O 1
ATOM 2279 N N . ILE B 2 167 ? -0.08300 -15.64800 7.85000 1.000 13.29879 166 ILE B N 1
ATOM 2280 C CA . ILE B 2 167 ? 1.35600 -15.41200 7.97600 1.000 14.62655 166 ILE B CA 1
ATOM 2281 C C . ILE B 2 167 ? 1.94100 -16.32300 9.04300 1.000 12.93246 166 ILE B C 1
ATOM 2282 O O . ILE B 2 167 ? 2.95600 -16.98900 8.83800 1.000 14.07656 166 ILE B O 1
ATOM 2287 N N . VAL B 2 168 ? 1.29100 -16.37400 10.19700 1.000 14.23689 167 VAL B N 1
ATOM 2288 C CA . VAL B 2 168 ? 1.80200 -17.21500 11.27500 1.000 14.78186 167 VAL B CA 1
ATOM 2289 C C . VAL B 2 168 ? 1.85600 -18.67500 10.83800 1.000 14.36620 167 VAL B C 1
ATOM 2290 O O . VAL B 2 168 ? 2.83400 -19.38300 11.12200 1.000 14.71957 167 VAL B O 1
ATOM 2294 N N . GLN B 2 169 ? 0.79800 -19.14600 10.17300 1.000 13.48414 168 GLN B N 1
ATOM 2295 C CA . GLN B 2 169 ? 0.76600 -20.54600 9.75600 1.000 16.18147 168 GLN B CA 1
ATOM 2296 C C . GLN B 2 169 ? 1.87700 -20.83900 8.76600 1.000 16.05699 168 GLN B C 1
ATOM 2297 O O . GLN B 2 169 ? 2.54800 -21.88600 8.85400 1.000 15.88322 168 GLN B O 1
ATOM 2303 N N . MET B 2 170 ? 2.09700 -19.92200 7.81900 1.000 14.52779 169 MET B N 1
ATOM 2304 C CA A MET B 2 170 ? 3.13400 -20.15500 6.82400 0.698 15.72555 169 MET B CA 1
ATOM 2305 C CA B MET B 2 170 ? 3.23400 -20.15500 6.82400 0.302 15.74449 169 MET B CA 1
ATOM 2306 C C . MET B 2 170 ? 4.51200 -20.18300 7.46900 1.000 15.59775 169 MET B C 1
ATOM 2307 O O . MET B 2 170 ? 5.33200 -21.06400 7.16500 1.000 15.65712 169 MET B O 1
ATOM 2316 N N . LEU B 2 171 ? 4.78400 -19.22900 8.37000 1.000 14.27316 170 LEU B N 1
ATOM 2317 C CA . LEU B 2 171 ? 6.08500 -19.19600 9.00000 1.000 14.13228 170 LEU B CA 1
ATOM 2318 C C . LEU B 2 171 ? 6.30400 -20.42800 9.84200 1.000 15.58897 170 LEU B C 1
ATOM 2319 O O . LEU B 2 171 ? 7.38800 -21.00600 9.84700 1.000 15.70630 170 LEU B O 1
ATOM 2324 N N . SER B 2 172 ? 5.25000 -20.84800 10.55300 1.000 14.69260 171 SER B N 1
ATOM 2325 C CA . SER B 2 172 ? 5.34400 -22.02000 11.43300 1.000 16.20752 171 SER B CA 1
ATOM 2326 C C . SER B 2 172 ? 5.61300 -23.29000 10.63500 1.000 17.06714 171 SER B C 1
ATOM 2327 O O . SER B 2 172 ? 6.53400 -24.06100 10.95600 1.000 17.40537 171 SER B O 1
ATOM 2330 N N . ASP B 2 173 ? 4.87300 -23.47000 9.55100 1.000 16.26940 172 ASP B N 1
ATOM 2331 C CA . ASP B 2 173 ? 5.08900 -24.63300 8.69400 1.000 20.37399 172 ASP B CA 1
ATOM 2332 C C . ASP B 2 173 ? 6.48700 -24.63500 8.11500 1.000 18.93096 172 ASP B C 1
ATOM 2333 O O . ASP B 2 173 ? 7.13600 -25.69200 8.02000 1.000 20.58925 172 ASP B O 1
ATOM 2338 N N . THR B 2 174 ? 6.99400 -23.46800 7.73900 1.000 17.35160 173 THR B N 1
ATOM 2339 C CA . THR B 2 174 ? 8.31000 -23.39800 7.10600 1.000 16.95420 173 THR B CA 1
ATOM 2340 C C . THR B 2 174 ? 9.43100 -23.59200 8.12100 1.000 16.07772 173 THR B C 1
ATOM 2341 O O . THR B 2 174 ? 10.42200 -24.27800 7.82900 1.000 17.82001 173 THR B O 1
ATOM 2345 N N . LEU B 2 175 ? 9.32200 -23.02100 9.31400 1.000 15.08845 174 LEU B N 1
ATOM 2346 C CA . LEU B 2 175 ? 10.45800 -22.92600 10.20300 1.000 15.35742 174 LEU B CA 1
ATOM 2347 C C . LEU B 2 175 ? 10.49200 -23.94400 11.33200 1.000 16.30657 174 LEU B C 1
ATOM 2348 O O . LEU B 2 175 ? 11.50400 -24.03400 11.99400 1.000 15.50912 174 LEU B O 1
ATOM 2353 N N . LYS B 2 176 ? 9.39000 -24.66100 11.61200 1.000 17.19237 175 LYS B N 1
ATOM 2354 C CA . LYS B 2 176 ? 9.34800 -25.47500 12.82400 1.000 17.62321 175 LYS B CA 1
ATOM 2355 C C . LYS B 2 176 ? 10.49000 -26.47900 12.91000 1.000 16.33434 175 LYS B C 1
ATOM 2356 O O . LYS B 2 176 ? 10.97800 -26.70600 14.02400 1.000 18.56254 175 LYS B O 1
ATOM 2362 N N . ASN B 2 177 ? 10.93400 -27.03900 11.77700 1.000 17.53586 176 ASN B N 1
ATOM 2363 C CA . ASN B 2 177 ? 12.06000 -27.97700 11.81800 1.000 21.83249 176 ASN B CA 1
ATOM 2364 C C . ASN B 2 177 ? 13.38200 -27.34100 11.39900 1.000 20.42555 176 ASN B C 1
ATOM 2365 O O . ASN B 2 177 ? 14.37900 -28.06500 11.21300 1.000 22.54641 176 ASN B O 1
ATOM 2370 N N . LEU B 2 178 ? 13.42300 -25.99700 11.29400 1.000 17.79842 177 LEU B N 1
ATOM 2371 C CA . LEU B 2 178 ? 14.63200 -25.27100 10.88100 1.000 18.19941 177 LEU B CA 1
ATOM 2372 C C . LEU B 2 178 ? 15.21200 -24.39900 11.96900 1.000 16.83886 177 LEU B C 1
ATOM 2373 O O . LEU B 2 178 ? 16.42500 -24.29100 12.03300 1.000 16.11967 177 LEU B O 1
ATOM 2378 N N . SER B 2 179 ? 14.40100 -23.74700 12.82100 1.000 15.68483 178 SER B N 1
ATOM 2379 C CA . SER B 2 179 ? 14.92000 -22.76800 13.77700 1.000 15.40264 178 SER B CA 1
ATOM 2380 C C . SER B 2 179 ? 13.91900 -22.50600 14.88700 1.000 14.61574 178 SER B C 1
ATOM 2381 O O . SER B 2 179 ? 12.74300 -22.83700 14.76200 1.000 18.02864 178 SER B O 1
ATOM 2384 N N . ASP B 2 180 ? 14.43100 -21.98000 15.98500 1.000 13.92356 179 ASP B N 1
ATOM 2385 C CA . ASP B 2 180 ? 13.60500 -21.50800 17.08400 1.000 14.90399 179 ASP B CA 1
ATOM 2386 C C . ASP B 2 180 ? 13.17300 -20.05300 16.91000 1.000 13.67056 179 ASP B C 1
ATOM 2387 O O . ASP B 2 180 ? 12.56800 -19.49200 17.84100 1.000 14.82198 179 ASP B O 1
ATOM 2392 N N . ARG B 2 181 ? 13.43100 -19.44500 15.74700 1.000 13.12211 180 ARG B N 1
ATOM 2393 C CA . ARG B 2 181 ? 13.14700 -18.01600 15.55300 1.000 12.45503 180 ARG B CA 1
ATOM 2394 C C . ARG B 2 181 ? 12.86200 -17.80000 14.08500 1.000 13.28692 180 ARG B C 1
ATOM 2395 O O . ARG B 2 181 ? 12.91900 -18.73500 13.25900 1.000 14.16427 180 ARG B O 1
ATOM 2403 N N . VAL B 2 182 ? 12.57400 -16.54200 13.73600 1.000 13.26607 181 VAL B N 1
ATOM 2404 C CA . VAL B 2 182 ? 12.58200 -16.09200 12.32800 1.000 13.25305 181 VAL B CA 1
ATOM 2405 C C . VAL B 2 182 ? 13.49300 -14.88100 12.23100 1.000 12.64995 181 VAL B C 1
ATOM 2406 O O . VAL B 2 182 ? 13.55100 -14.06800 13.15600 1.000 12.61095 181 VAL B O 1
ATOM 2410 N N . VAL B 2 183 ? 14.24400 -14.79800 11.13700 1.000 11.92975 182 VAL B N 1
ATOM 2411 C CA . VAL B 2 183 ? 15.00200 -13.59200 10.76700 1.000 13.51100 182 VAL B CA 1
ATOM 2412 C C . VAL B 2 183 ? 14.41700 -13.12000 9.43500 1.000 11.50929 182 VAL B C 1
ATOM 2413 O O . VAL B 2 183 ? 14.63500 -13.76200 8.39600 1.000 12.41255 182 VAL B O 1
ATOM 2417 N N . PHE B 2 184 ? 13.68200 -12.02500 9.44000 1.000 12.09445 183 PHE B N 1
ATOM 2418 C CA . PHE B 2 184 ? 13.22900 -11.47000 8.17000 1.000 11.93622 183 PHE B CA 1
ATOM 2419 C C . PHE B 2 184 ? 14.39200 -10.76300 7.49200 1.000 12.74909 183 PHE B C 1
ATOM 2420 O O . PHE B 2 184 ? 15.03700 -9.90400 8.08700 1.000 13.27321 183 PHE B O 1
ATOM 2428 N N . VAL B 2 185 ? 14.61900 -11.10400 6.22400 1.000 11.86326 184 VAL B N 1
ATOM 2429 C CA . VAL B 2 185 ? 15.70900 -10.53500 5.45600 1.000 13.45389 184 VAL B CA 1
ATOM 2430 C C . VAL B 2 185 ? 15.11500 -9.51700 4.51100 1.000 12.26863 184 VAL B C 1
ATOM 2431 O O . VAL B 2 185 ? 14.23700 -9.84400 3.70500 1.000 12.75981 184 VAL B O 1
ATOM 2435 N N . LEU B 2 186 ? 15.51300 -8.25900 4.68800 1.000 12.08892 185 LEU B N 1
ATOM 2436 C CA . LEU B 2 186 ? 14.86500 -7.09300 4.08900 1.000 12.21735 185 LEU B CA 1
ATOM 2437 C C . LEU B 2 186 ? 15.82300 -6.32100 3.19400 1.000 12.86417 185 LEU B C 1
ATOM 2438 O O . LEU B 2 186 ? 17.05200 -6.43600 3.30200 1.000 14.64674 185 LEU B O 1
ATOM 2443 N N . TRP B 2 187 ? 15.23000 -5.58500 2.27800 1.000 12.98634 186 TRP B N 1
ATOM 2444 C CA . TRP B 2 187 ? 15.99600 -4.64900 1.45300 1.000 13.55141 186 TRP B CA 1
ATOM 2445 C C . TRP B 2 187 ? 15.27200 -3.30200 1.50200 1.000 14.54041 186 TRP B C 1
ATOM 2446 O O . TRP B 2 187 ? 14.14300 -3.20900 0.99900 1.000 17.73770 186 TRP B O 1
ATOM 2457 N N . ALA B 2 188 ? 15.87000 -2.30000 2.16200 1.000 15.03538 187 ALA B N 1
ATOM 2458 C CA . ALA B 2 188 ? 15.24500 -0.98400 2.37600 1.000 17.22167 187 ALA B CA 1
ATOM 2459 C C . ALA B 2 188 ? 14.02200 -1.16600 3.24600 1.000 18.19377 187 ALA B C 1
ATOM 2460 O O . ALA B 2 188 ? 12.88400 -1.10000 2.75900 1.000 20.04531 187 ALA B O 1
ATOM 2462 N N . HIS B 2 189 ? 14.24200 -1.31700 4.53600 1.000 14.36293 188 HIS B N 1
ATOM 2463 C CA . HIS B 2 189 ? 13.25900 -1.97300 5.40400 1.000 14.83319 188 HIS B CA 1
ATOM 2464 C C . HIS B 2 189 ? 12.06600 -1.13100 5.81800 1.000 14.97213 188 HIS B C 1
ATOM 2465 O O . HIS B 2 189 ? 11.19400 -1.70400 6.47500 1.000 15.06162 188 HIS B O 1
ATOM 2472 N N . GLY B 2 190 ? 12.04100 0.18500 5.59100 1.000 14.58606 189 GLY B N 1
ATOM 2473 C CA . GLY B 2 190 ? 11.05300 1.04300 6.22700 1.000 13.82118 189 GLY B CA 1
ATOM 2474 C C . GLY B 2 190 ? 9.61300 0.54800 6.10900 1.000 13.26699 189 GLY B C 1
ATOM 2475 O O . GLY B 2 190 ? 8.86800 0.47300 7.09600 1.000 13.06668 189 GLY B O 1
ATOM 2476 N N . PHE B 2 191 ? 9.19300 0.24700 4.88800 1.000 12.96249 190 PHE B N 1
ATOM 2477 C CA . PHE B 2 191 ? 7.81400 -0.14800 4.68700 1.000 13.36339 190 PHE B CA 1
ATOM 2478 C C . PHE B 2 191 ? 7.55400 -1.57200 5.17100 1.000 12.98966 190 PHE B C 1
ATOM 2479 O O . PHE B 2 191 ? 6.43200 -1.89400 5.57400 1.000 12.53687 190 PHE B O 1
ATOM 2487 N N . GLU B 2 192 ? 8.56000 -2.46900 5.13300 1.000 13.04743 191 GLU B N 1
ATOM 2488 C CA . GLU B 2 192 ? 8.34700 -3.77400 5.74600 1.000 12.09727 191 GLU B CA 1
ATOM 2489 C C . GLU B 2 192 ? 8.15600 -3.65000 7.24600 1.000 12.81494 191 GLU B C 1
ATOM 2490 O O . GLU B 2 192 ? 7.33200 -4.35500 7.82300 1.000 12.55766 191 GLU B O 1
ATOM 2496 N N . LEU B 2 193 ? 8.87900 -2.75000 7.88900 1.000 11.94765 192 LEU B N 1
ATOM 2497 C CA . LEU B 2 193 ? 8.67900 -2.50200 9.32300 1.000 12.44465 192 LEU B CA 1
ATOM 2498 C C . LEU B 2 193 ? 7.29700 -1.92000 9.60300 1.000 12.31458 192 LEU B C 1
ATOM 2499 O O . LEU B 2 193 ? 6.60800 -2.33900 10.54000 1.000 13.17514 192 LEU B O 1
ATOM 2504 N N . THR B 2 194 ? 6.85300 -0.95400 8.77700 1.000 12.31871 193 THR B N 1
ATOM 2505 C CA . THR B 2 194 ? 5.47900 -0.47700 8.87700 1.000 11.57657 193 THR B CA 1
ATOM 2506 C C . THR B 2 194 ? 4.48500 -1.61200 8.74800 1.000 12.17860 193 THR B C 1
ATOM 2507 O O . THR B 2 194 ? 3.50900 -1.68300 9.50600 1.000 12.51018 193 THR B O 1
ATOM 2511 N N . SER B 2 195 ? 4.72200 -2.50000 7.78800 1.000 12.08628 194 SER B N 1
ATOM 2512 C CA A SER B 2 195 ? 3.79200 -3.60500 7.58600 0.805 11.78085 194 SER B CA 1
ATOM 2513 C CA B SER B 2 195 ? 3.79100 -3.60600 7.58800 0.195 11.84923 194 SER B CA 1
ATOM 2514 C C . SER B 2 195 ? 3.79800 -4.57900 8.75700 1.000 11.69980 194 SER B C 1
ATOM 2515 O O . SER B 2 195 ? 2.76000 -5.15600 9.09700 1.000 12.50388 194 SER B O 1
ATOM 2520 N N . MET B 2 196 ? 4.95700 -4.76100 9.42100 1.000 11.95873 195 MET B N 1
ATOM 2521 C CA . MET B 2 196 ? 5.01900 -5.62100 10.60100 1.000 12.06244 195 MET B CA 1
ATOM 2522 C C . MET B 2 196 ? 4.14400 -5.11300 11.73400 1.000 11.73588 195 MET B C 1
ATOM 2523 O O . MET B 2 196 ? 3.69900 -5.92900 12.54100 1.000 11.90972 195 MET B O 1
ATOM 2528 N N . LYS B 2 197 ? 3.82700 -3.81800 11.79000 1.000 11.86412 196 LYS B N 1
ATOM 2529 C CA . LYS B 2 197 ? 2.91700 -3.33600 12.81700 1.000 13.18294 196 LYS B CA 1
ATOM 2530 C C . LYS B 2 197 ? 1.58800 -4.08000 12.73700 1.000 12.21566 196 LYS B C 1
ATOM 2531 O O . LYS B 2 197 ? 0.90100 -4.23600 13.76400 1.000 12.59686 196 LYS B O 1
ATOM 2537 N N . TYR B 2 198 ? 1.22700 -4.56100 11.54100 1.000 11.35805 197 TYR B N 1
ATOM 2538 C CA . TYR B 2 198 ? -0.04500 -5.22300 11.33200 1.000 11.21875 197 TYR B CA 1
ATOM 2539 C C . TYR B 2 198 ? -0.05500 -6.68000 11.78500 1.000 11.89334 197 TYR B C 1
ATOM 2540 O O . TYR B 2 198 ? -1.14900 -7.25900 11.90700 1.000 14.13645 197 TYR B O 1
ATOM 2549 N N . PHE B 2 199 ? 1.08100 -7.28800 12.08800 1.000 11.54831 198 PHE B N 1
ATOM 2550 C CA . PHE B 2 199 ? 1.11100 -8.72600 12.41300 1.000 11.65237 198 PHE B CA 1
ATOM 2551 C C . PHE B 2 199 ? 2.21600 -9.17100 13.36800 1.000 11.36677 198 PHE B C 1
ATOM 2552 O O . PHE B 2 199 ? 2.35200 -10.38900 13.60100 1.000 12.37130 198 PHE B O 1
ATOM 2560 N N . VAL B 2 200 ? 2.93800 -8.23400 13.99000 1.000 11.55172 199 VAL B N 1
ATOM 2561 C CA . VAL B 2 200 ? 4.05000 -8.52100 14.92100 1.000 11.90433 199 VAL B CA 1
ATOM 2562 C C . VAL B 2 200 ? 3.76100 -7.89700 16.26200 1.000 11.56548 199 VAL B C 1
ATOM 2563 O O . VAL B 2 200 ? 3.31000 -6.75600 16.30900 1.000 13.40813 199 VAL B O 1
ATOM 2567 N N . LYS B 2 201 ? 3.99100 -8.63200 17.36200 1.000 12.29143 200 LYS B N 1
ATOM 2568 C CA . LYS B 2 201 ? 4.05600 -8.04800 18.68300 1.000 13.18096 200 LYS B CA 1
ATOM 2569 C C . LYS B 2 201 ? 5.38300 -8.40000 19.31000 1.000 12.35730 200 LYS B C 1
ATOM 2570 O O . LYS B 2 201 ? 6.02400 -9.39400 18.93700 1.000 12.89495 200 LYS B O 1
ATOM 2576 N N . ILE B 2 202 ? 5.79500 -7.59800 20.29900 1.000 12.77795 201 ILE B N 1
ATOM 2577 C CA . ILE B 2 202 ? 7.07600 -7.75900 20.99200 1.000 13.78519 201 ILE B CA 1
ATOM 2578 C C . ILE B 2 202 ? 6.87500 -7.74600 22.49700 1.000 13.93965 201 ILE B C 1
ATOM 2579 O O . ILE B 2 202 ? 5.88200 -7.23300 23.02400 1.000 13.85458 201 ILE B O 1
ATOM 2584 N N . GLY B 2 203 ? 7.88800 -8.25000 23.18300 1.000 14.01321 202 GLY B N 1
ATOM 2585 C CA . GLY B 2 203 ? 7.89100 -8.20800 24.62800 1.000 13.84140 202 GLY B CA 1
ATOM 2586 C C . GLY B 2 203 ? 9.10800 -8.96000 25.13400 1.000 17.62657 202 GLY B C 1
ATOM 2587 O O . GLY B 2 203 ? 10.03400 -9.26300 24.39400 1.000 16.05521 202 GLY B O 1
ATOM 2588 N N . PRO B 2 204 ? 9.12900 -9.29100 26.40600 1.000 16.59522 203 PRO B N 1
ATOM 2589 C CA . PRO B 2 204 ? 10.23400 -10.11400 26.91800 1.000 17.41523 203 PRO B CA 1
ATOM 2590 C C . PRO B 2 204 ? 10.17600 -11.52600 26.30200 1.000 18.06241 203 PRO B C 1
ATOM 2591 O O . PRO B 2 204 ? 9.15700 -11.98900 25.81600 1.000 17.00888 203 PRO B O 1
ATOM 2595 N N . GLU B 2 205 ? 11.31300 -12.23500 26.32300 1.000 22.96047 204 GLU B N 1
ATOM 2596 C CA . GLU B 2 205 ? 11.30000 -13.61100 25.81500 1.000 23.36580 204 GLU B CA 1
ATOM 2597 C C . GLU B 2 205 ? 10.34700 -14.47400 26.64300 1.000 21.82495 204 GLU B C 1
ATOM 2598 O O . GLU B 2 205 ? 10.21700 -14.28100 27.86900 1.000 25.37890 204 GLU B O 1
ATOM 2604 N N . ARG B 2 206 ? 9.56900 -15.33000 25.98600 1.000 21.07404 205 ARG B N 1
ATOM 2605 C CA . ARG B 2 206 ? 8.56900 -16.19300 26.61600 1.000 23.56615 205 ARG B CA 1
ATOM 2606 C C . ARG B 2 206 ? 8.80400 -17.62100 26.14100 1.000 23.63230 205 ARG B C 1
ATOM 2607 O O . ARG B 2 206 ? 9.61000 -17.85300 25.22500 1.000 20.98704 205 ARG B O 1
ATOM 2615 N N . THR B 2 207 ? 8.07800 -18.58000 26.73200 1.000 23.27592 206 THR B N 1
ATOM 2616 C CA . THR B 2 207 ? 8.06500 -19.95500 26.23600 1.000 21.95839 206 THR B CA 1
ATOM 2617 C C . THR B 2 207 ? 6.66300 -20.38500 25.78400 1.000 24.81681 206 THR B C 1
ATOM 2618 O O . THR B 2 207 ? 5.66500 -19.74500 26.13100 1.000 24.40602 206 THR B O 1
ATOM 2622 N N . CYS B 2 208 ? 6.58700 -21.45300 25.01600 1.000 21.72776 207 CYS B N 1
ATOM 2623 C CA . CYS B 2 208 ? 5.37700 -22.01000 24.47800 1.000 23.15900 207 CYS B CA 1
ATOM 2624 C C . CYS B 2 208 ? 4.40800 -22.50200 25.51600 1.000 28.61589 207 CYS B C 1
ATOM 2625 O O . CYS B 2 208 ? 4.80000 -22.99600 26.54000 1.000 32.70678 207 CYS B O 1
ATOM 2628 N N . CYS B 2 209 ? 3.14300 -22.42900 25.20100 1.000 24.19231 208 CYS B N 1
ATOM 2629 C CA . CYS B 2 209 ? 2.13900 -22.90500 26.14200 1.000 29.11717 208 CYS B CA 1
ATOM 2630 C C . CYS B 2 209 ? 2.24300 -24.42300 26.29900 1.000 34.39003 208 CYS B C 1
ATOM 2631 O O . CYS B 2 209 ? 1.87500 -24.95400 27.35200 1.000 35.29970 208 CYS B O 1
ATOM 2634 N N . LEU B 2 210 ? 2.76300 -25.12500 25.28100 1.000 32.91635 209 LEU B N 1
ATOM 2635 C CA . LEU B 2 210 ? 2.74500 -26.58300 25.18900 1.000 33.01233 209 LEU B CA 1
ATOM 2636 C C . LEU B 2 210 ? 4.10600 -27.27500 25.26700 1.000 33.71149 209 LEU B C 1
ATOM 2637 O O . LEU B 2 210 ? 4.14300 -28.51500 25.24500 1.000 38.76680 209 LEU B O 1
ATOM 2642 N N . CYS B 2 211 ? 5.22200 -26.55300 25.32400 1.000 33.00016 210 CYS B N 1
ATOM 2643 C CA . CYS B 2 211 ? 6.51000 -27.23800 25.48500 1.000 32.48224 210 CYS B CA 1
ATOM 2644 C C . CYS B 2 211 ? 7.46800 -26.19200 26.00200 1.000 31.35726 210 CYS B C 1
ATOM 2645 O O . CYS B 2 211 ? 7.04000 -25.09400 26.37400 1.000 36.90406 210 CYS B O 1
ATOM 2648 N N . ASP B 2 212 ? 8.76800 -26.47100 25.94300 1.000 32.21274 211 ASP B N 1
ATOM 2649 C CA . ASP B 2 212 ? 9.77400 -25.62000 26.56500 1.000 34.27607 211 ASP B CA 1
ATOM 2650 C C . ASP B 2 212 ? 10.52600 -24.72600 25.59200 1.000 26.93731 211 ASP B C 1
ATOM 2651 O O . ASP B 2 212 ? 11.48800 -24.04800 25.99300 1.000 35.22391 211 ASP B O 1
ATOM 2656 N N . ARG B 2 213 ? 10.11200 -24.67400 24.32000 1.000 30.57513 212 ARG B N 1
ATOM 2657 C CA . ARG B 2 213 ? 10.81800 -23.85500 23.33400 1.000 29.07872 212 ARG B CA 1
ATOM 2658 C C . ARG B 2 213 ? 10.47600 -22.37000 23.52400 1.000 23.05717 212 ARG B C 1
ATOM 2659 O O . ARG B 2 213 ? 9.44100 -22.04000 24.13500 1.000 23.84829 212 ARG B O 1
ATOM 2667 N N . ARG B 2 214 ? 11.34200 -21.47200 23.01500 1.000 26.10925 213 ARG B N 1
ATOM 2668 C CA . ARG B 2 214 ? 11.00800 -20.04200 23.03000 1.000 24.24039 213 ARG B CA 1
ATOM 2669 C C . ARG B 2 214 ? 9.76800 -19.78500 22.17600 1.000 20.02793 213 ARG B C 1
ATOM 2670 O O . ARG B 2 214 ? 9.49400 -20.48300 21.18700 1.000 18.52626 213 ARG B O 1
ATOM 2678 N N . ALA B 2 215 ? 8.98500 -18.80700 22.62400 1.000 18.93353 214 ALA B N 1
ATOM 2679 C CA . ALA B 2 215 ? 7.78300 -18.42300 21.90200 1.000 16.75299 214 ALA B CA 1
ATOM 2680 C C . ALA B 2 215 ? 8.16900 -17.59800 20.66600 1.000 14.94359 214 ALA B C 1
ATOM 2681 O O . ALA B 2 215 ? 8.97100 -16.67100 20.74200 1.000 16.92724 214 ALA B O 1
ATOM 2683 N N . THR B 2 216 ? 7.51500 -17.96500 19.57700 1.000 13.95825 215 THR B N 1
ATOM 2684 C CA . THR B 2 216 ? 7.61800 -17.25500 18.31000 1.000 13.51564 215 THR B CA 1
ATOM 2685 C C . THR B 2 216 ? 6.29400 -16.65600 17.86100 1.000 12.84676 215 THR B C 1
ATOM 2686 O O . THR B 2 216 ? 6.29400 -15.93100 16.84300 1.000 13.22122 215 THR B O 1
ATOM 2690 N N . CYS B 2 217 ? 5.20100 -16.96100 18.53700 1.000 12.85335 216 CYS B N 1
ATOM 2691 C CA . CYS B 2 217 ? 3.85100 -16.58700 18.15100 1.000 13.77710 216 CYS B CA 1
ATOM 2692 C C . CYS B 2 217 ? 3.06700 -16.22200 19.39400 1.000 14.20646 216 CYS B C 1
ATOM 2693 O O . CYS B 2 217 ? 3.36400 -16.67900 20.50700 1.000 14.63056 216 CYS B O 1
ATOM 2696 N N . PHE B 2 218 ? 2.05900 -15.37300 19.21200 1.000 12.89061 217 PHE B N 1
ATOM 2697 C CA . PHE B 2 218 ? 1.17800 -14.89400 20.25800 1.000 12.63519 217 PHE B CA 1
ATOM 2698 C C . PHE B 2 218 ? -0.25400 -14.93700 19.77400 1.000 13.68935 217 PHE B C 1
ATOM 2699 O O . PHE B 2 218 ? -0.53300 -14.73000 18.58600 1.000 13.56947 217 PHE B O 1
ATOM 2707 N N . SER B 2 219 ? -1.17500 -15.28200 20.69600 1.000 13.91208 218 SER B N 1
ATOM 2708 C CA . SER B 2 219 ? -2.59400 -15.31700 20.39300 1.000 14.14852 218 SER B CA 1
ATOM 2709 C C . SER B 2 219 ? -3.33600 -14.25800 21.18200 1.000 15.94907 218 SER B C 1
ATOM 2710 O O . SER B 2 219 ? -3.36200 -14.30600 22.41400 1.000 15.08797 218 SER B O 1
ATOM 2713 N N . THR B 2 220 ? -4.02400 -13.38900 20.47100 1.000 15.54195 219 THR B N 1
ATOM 2714 C CA . THR B 2 220 ? -4.87500 -12.40600 21.14600 1.000 16.70370 219 THR B CA 1
ATOM 2715 C C . THR B 2 220 ? -6.15500 -13.04900 21.64600 1.000 18.45552 219 THR B C 1
ATOM 2716 O O . THR B 2 220 ? -6.84600 -12.44000 22.48300 1.000 21.17771 219 THR B O 1
ATOM 2720 N N . ALA B 2 221 ? -6.48900 -14.24900 21.19800 1.000 18.46255 220 ALA B N 1
ATOM 2721 C CA . ALA B 2 221 ? -7.72300 -14.88800 21.67300 1.000 21.80735 220 ALA B CA 1
ATOM 2722 C C . ALA B 2 221 ? -7.60600 -15.32400 23.12000 1.000 21.98059 220 ALA B C 1
ATOM 2723 O O . ALA B 2 221 ? -8.59200 -15.24000 23.87400 1.000 24.30462 220 ALA B O 1
ATOM 2725 N N . SER B 2 222 ? -6.43100 -15.76300 23.55000 1.000 18.70221 221 SER B N 1
ATOM 2726 C CA . SER B 2 222 ? -6.18600 -16.26700 24.88300 1.000 18.43575 221 SER B CA 1
ATOM 2727 C C . SER B 2 222 ? -5.02500 -15.61700 25.62700 1.000 18.30120 221 SER B C 1
ATOM 2728 O O . SER B 2 222 ? -4.71100 -16.02300 26.74900 1.000 18.70084 221 SER B O 1
ATOM 2731 N N . ASP B 2 223 ? -4.33600 -14.65000 25.01200 1.000 16.12580 222 ASP B N 1
ATOM 2732 C CA A ASP B 2 223 ? -3.16700 -14.04300 25.61400 0.658 16.93785 222 ASP B CA 1
ATOM 2733 C CA B ASP B 2 223 ? -3.16300 -14.02700 25.61300 0.342 17.01181 222 ASP B CA 1
ATOM 2734 C C . ASP B 2 223 ? -2.12600 -15.09800 25.96700 1.000 18.38420 222 ASP B C 1
ATOM 2735 O O . ASP B 2 223 ? -1.54500 -15.10100 27.05600 1.000 20.80663 222 ASP B O 1
ATOM 2744 N N . THR B 2 224 ? -1.89900 -16.01100 25.02800 1.000 16.22986 223 THR B N 1
ATOM 2745 C CA . THR B 2 224 ? -0.92400 -17.07900 25.19500 1.000 16.45594 223 THR B CA 1
ATOM 2746 C C . THR B 2 224 ? 0.16400 -17.01800 24.12700 1.000 16.61861 223 THR B C 1
ATOM 2747 O O . THR B 2 224 ? 0.05000 -16.30300 23.10800 1.000 15.07550 223 THR B O 1
ATOM 2751 N N . TYR B 2 225 ? 1.22800 -17.78400 24.35800 1.000 15.88491 224 TYR B N 1
ATOM 2752 C CA . TYR B 2 225 ? 2.43700 -17.80400 23.52800 1.000 16.25764 224 TYR B CA 1
ATOM 2753 C C . TYR B 2 225 ? 2.68100 -19.22600 23.03900 1.000 19.19116 224 TYR B C 1
ATOM 2754 O O . TYR B 2 225 ? 2.33500 -20.20800 23.72100 1.000 20.43237 224 TYR B O 1
ATOM 2763 N N . ALA B 2 226 ? 3.23700 -19.35900 21.82900 1.000 17.27039 225 ALA B N 1
ATOM 2764 C CA . ALA B 2 226 ? 3.55100 -20.66900 21.28500 1.000 18.91366 225 ALA B CA 1
ATOM 2765 C C . ALA B 2 226 ? 4.82400 -20.59900 20.45200 1.000 18.83592 225 ALA B C 1
ATOM 2766 O O . ALA B 2 226 ? 5.20200 -19.54500 19.90100 1.000 16.41650 225 ALA B O 1
ATOM 2768 N N . CYS B 2 227 ? 5.50000 -21.73300 20.37400 1.000 18.30276 226 CYS B N 1
ATOM 2769 C CA . CYS B 2 227 ? 6.55100 -21.92500 19.37500 1.000 16.43472 226 CYS B CA 1
ATOM 2770 C C . CYS B 2 227 ? 5.95500 -22.29300 18.01300 1.000 16.05318 226 CYS B C 1
ATOM 2771 O O . CYS B 2 227 ? 4.75700 -22.35400 17.78600 1.000 17.80808 226 CYS B O 1
ATOM 2774 N N . TRP B 2 228 ? 6.82700 -22.54100 17.02500 1.000 15.78985 227 TRP B N 1
ATOM 2775 C CA . TRP B 2 228 ? 6.33300 -22.79900 15.67200 1.000 16.70296 227 TRP B CA 1
ATOM 2776 C C . TRP B 2 228 ? 5.58600 -24.13200 15.56900 1.000 16.75163 227 TRP B C 1
ATOM 2777 O O . TRP B 2 228 ? 4.81200 -24.33100 14.63200 1.000 17.81764 227 TRP B O 1
ATOM 2788 N N . HIS B 2 229 ? 5.86000 -25.07300 16.48200 1.000 19.52769 228 HIS B N 1
ATOM 2789 C CA . HIS B 2 229 ? 5.17100 -26.36600 16.45200 1.000 21.34477 228 HIS B CA 1
ATOM 2790 C C . HIS B 2 229 ? 3.76500 -26.29200 17.01400 1.000 22.76192 228 HIS B C 1
ATOM 2791 O O . HIS B 2 229 ? 2.92400 -27.10900 16.64800 1.000 24.98990 228 HIS B O 1
ATOM 2798 N N . HIS B 2 230 ? 3.48600 -25.31600 17.86700 1.000 19.55716 229 HIS B N 1
ATOM 2799 C CA . HIS B 2 230 ? 2.23100 -25.33700 18.61500 1.000 21.90047 229 HIS B CA 1
ATOM 2800 C C . HIS B 2 230 ? 1.35500 -24.10900 18.37100 1.000 23.11360 229 HIS B C 1
ATOM 2801 O O . HIS B 2 230 ? 0.52900 -23.74800 19.21800 1.000 23.24641 229 HIS B O 1
ATOM 2808 N N . SER B 2 231 ? 1.51200 -23.46200 17.22300 1.000 20.11330 230 SER B N 1
ATOM 2809 C CA . SER B 2 231 ? 0.91600 -22.15000 17.00100 1.000 18.20340 230 SER B CA 1
ATOM 2810 C C . SER B 2 231 ? -0.36400 -22.19500 16.19000 1.000 18.84754 230 SER B C 1
ATOM 2811 O O . SER B 2 231 ? -0.83200 -21.15600 15.74400 1.000 17.92744 230 SER B O 1
ATOM 2814 N N . ILE B 2 232 ? -0.98400 -23.36800 16.00500 1.000 20.02601 231 ILE B N 1
ATOM 2815 C CA . ILE B 2 232 ? -2.17800 -23.41300 15.19200 1.000 19.50009 231 ILE B CA 1
ATOM 2816 C C . ILE B 2 232 ? -3.21800 -22.43300 15.73100 1.000 18.83759 231 ILE B C 1
ATOM 2817 O O . ILE B 2 232 ? -3.49800 -22.40400 16.93700 1.000 19.56072 231 ILE B O 1
ATOM 2822 N N . GLY B 2 233 ? -3.79600 -21.62400 14.84600 1.000 19.85047 232 GLY B N 1
ATOM 2823 C CA . GLY B 2 233 ? -4.75200 -20.61400 15.20000 1.000 19.00333 232 GLY B CA 1
ATOM 2824 C C . GLY B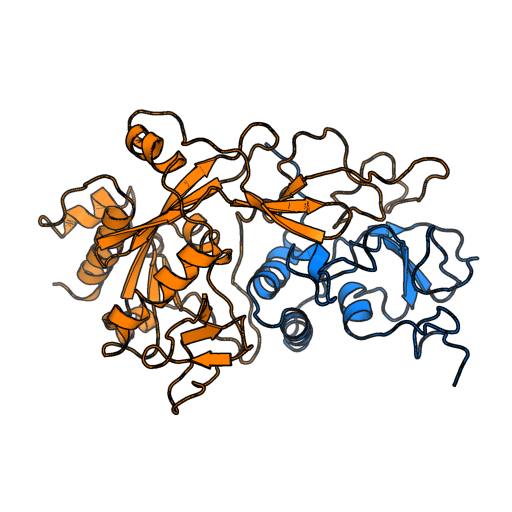 2 233 ? -4.19500 -19.33000 15.78800 1.000 17.42057 232 GLY B C 1
ATOM 2825 O O . GLY B 2 233 ? -4.98000 -18.44900 16.07700 1.000 17.50716 232 GLY B O 1
ATOM 2826 N N . PHE B 2 234 ? -2.88300 -19.23800 16.02400 1.000 16.11975 233 PHE B N 1
ATOM 2827 C CA . PHE B 2 234 ? -2.30900 -18.00000 16.54900 1.000 15.99929 233 PHE B CA 1
ATOM 2828 C C . PHE B 2 234 ? -2.25900 -16.89200 15.49300 1.000 13.36281 233 PHE B C 1
ATOM 2829 O O . PHE B 2 234 ? -2.08000 -17.15900 14.30300 1.000 15.32185 233 PHE B O 1
ATOM 2837 N N . ASP B 2 235 ? -2.45700 -15.65000 15.95100 1.000 15.04215 234 ASP B N 1
ATOM 2838 C CA . ASP B 2 235 ? -2.59800 -14.54100 15.02200 1.000 14.73046 234 ASP B CA 1
ATOM 2839 C C . ASP B 2 235 ? -1.41100 -13.59400 14.91000 1.000 13.60824 234 ASP B C 1
ATOM 2840 O O . ASP B 2 235 ? -1.37800 -12.83100 13.92600 1.000 15.00720 234 ASP B O 1
ATOM 2845 N N . TYR B 2 236 ? -0.45800 -13.60100 15.84400 1.000 12.69404 235 TYR B N 1
ATOM 2846 C CA . TYR B 2 236 ? 0.67800 -12.68400 15.79000 1.000 12.28687 235 TYR B CA 1
ATOM 2847 C C . TYR B 2 236 ? 2.00700 -13.41100 15.79400 1.000 13.15868 235 TYR B C 1
ATOM 2848 O O . TYR B 2 236 ? 2.19900 -14.42100 16.49300 1.000 13.03845 235 TYR B O 1
ATOM 2857 N N . VAL B 2 237 ? 2.95400 -12.86900 15.01700 1.000 12.66897 236 VAL B N 1
ATOM 2858 C CA . VAL B 2 237 ? 4.36700 -13.24200 15.14100 1.000 12.52654 236 VAL B CA 1
ATOM 2859 C C . VAL B 2 237 ? 4.94400 -12.50700 16.34200 1.000 13.35200 236 VAL B C 1
ATOM 2860 O O . VAL B 2 237 ? 4.70600 -11.31500 16.49100 1.000 13.59848 236 VAL B O 1
ATOM 2864 N N . TYR B 2 238 ? 5.66200 -13.19900 17.22500 1.000 12.93946 237 TYR B N 1
ATOM 2865 C CA . TYR B 2 238 ? 6.15000 -12.65800 18.49800 1.000 13.11792 237 TYR B CA 1
ATOM 2866 C C . TYR B 2 238 ? 7.66800 -12.62300 18.50900 1.000 11.10491 237 TYR B C 1
ATOM 2867 O O . TYR B 2 238 ? 8.32100 -13.63000 18.22700 1.000 13.05601 237 TYR B O 1
ATOM 2876 N N . ASN B 2 239 ? 8.24700 -11.47000 18.79900 1.000 12.10908 238 ASN B N 1
ATOM 2877 C CA . ASN B 2 239 ? 9.69500 -11.32000 18.84300 1.000 12.45134 238 ASN B CA 1
ATOM 2878 C C . ASN B 2 239 ? 10.42400 -11.90200 17.62400 1.000 14.49881 238 ASN B C 1
ATOM 2879 O O . ASN B 2 239 ? 11.30400 -12.76200 17.76000 1.000 12.93358 238 ASN B O 1
ATOM 2884 N N . PRO B 2 240 ? 10.07700 -11.45900 16.42100 1.000 12.58424 239 PRO B N 1
ATOM 2885 C CA . PRO B 2 240 ? 10.89400 -11.77800 15.24900 1.000 12.00351 239 PRO B CA 1
ATOM 2886 C C . PRO B 2 240 ? 12.18300 -10.99000 15.28300 1.000 12.37021 239 PRO B C 1
ATOM 2887 O O . PRO B 2 240 ? 12.29300 -9.93700 15.92800 1.000 13.79116 239 PRO B O 1
ATOM 2891 N N . PHE B 2 241 ? 13.13300 -11.45500 14.46900 1.000 11.67771 240 PHE B N 1
ATOM 2892 C CA . PHE B 2 241 ? 14.36000 -10.72300 14.20000 1.000 12.72466 240 PHE B CA 1
ATOM 2893 C C . PHE B 2 241 ? 14.39500 -10.32300 12.74100 1.000 12.40234 240 PHE B C 1
ATOM 2894 O O . PHE B 2 241 ? 13.58100 -10.77100 11.94100 1.000 13.34723 240 PHE B O 1
ATOM 2902 N N . MET B 2 242 ? 15.33700 -9.44400 12.41800 1.000 12.46664 241 MET B N 1
ATOM 2903 C CA . MET B 2 242 ? 15.37100 -8.88900 11.06200 1.000 13.42088 241 MET B CA 1
ATOM 2904 C C . MET B 2 242 ? 16.69300 -8.22000 10.76100 1.000 13.23966 241 MET B C 1
ATOM 2905 O O . MET B 2 242 ? 17.44200 -7.82300 11.66700 1.000 13.61815 241 MET B O 1
ATOM 2910 N N . ILE B 2 243 ? 16.97500 -8.08700 9.47400 1.000 13.16260 242 ILE B N 1
ATOM 2911 C CA . ILE B 2 243 ? 18.19100 -7.41100 9.03100 1.000 13.79918 242 ILE B CA 1
ATOM 2912 C C . ILE B 2 243 ? 17.93700 -6.78800 7.67600 1.000 13.81241 242 ILE B C 1
ATOM 2913 O O . ILE B 2 243 ? 17.22400 -7.35500 6.85300 1.000 14.97374 242 ILE B O 1
ATOM 2918 N N . ASP B 2 244 ? 18.51900 -5.61600 7.41800 1.000 13.86682 243 ASP B N 1
ATOM 2919 C CA . ASP B 2 244 ? 18.36300 -4.90000 6.14500 1.000 14.54446 243 ASP B CA 1
ATOM 2920 C C . ASP B 2 244 ? 19.65400 -5.05800 5.34100 1.000 16.92895 243 ASP B C 1
ATOM 2921 O O . ASP B 2 244 ? 20.67300 -4.41300 5.63800 1.000 16.61709 243 ASP B O 1
ATOM 2926 N N . VAL B 2 245 ? 19.60200 -5.92700 4.33600 1.000 14.94491 244 VAL B N 1
ATOM 2927 C CA . VAL B 2 245 ? 20.72000 -6.26500 3.44200 1.000 16.46574 244 VAL B CA 1
ATOM 2928 C C . VAL B 2 245 ? 21.21900 -5.03400 2.69100 1.000 17.61516 244 VAL B C 1
ATOM 2929 O O . VAL B 2 245 ? 22.41000 -4.96600 2.31200 1.000 18.12289 244 VAL B O 1
ATOM 2933 N N . GLN B 2 246 ? 20.33700 -4.07800 2.40300 1.000 16.22695 245 GLN B N 1
ATOM 2934 C CA . GLN B 2 246 ? 20.75100 -2.87900 1.65600 1.000 17.46090 245 GLN B CA 1
ATOM 2935 C C . GLN B 2 246 ? 21.86500 -2.13600 2.36100 1.000 20.34989 245 GLN B C 1
ATOM 2936 O O . GLN B 2 246 ? 22.68100 -1.46000 1.70900 1.000 23.81110 245 GLN B O 1
ATOM 2942 N N . GLN B 2 247 ? 21.95300 -2.26900 3.66000 1.000 17.85888 246 GLN B N 1
ATOM 2943 C CA . GLN B 2 247 ? 22.92100 -1.55300 4.47800 1.000 20.35781 246 GLN B CA 1
ATOM 2944 C C . GLN B 2 247 ? 24.30600 -2.17900 4.41700 1.000 23.17161 246 GLN B C 1
ATOM 2945 O O . GLN B 2 247 ? 25.22300 -1.64500 5.03600 1.000 25.67538 246 GLN B O 1
ATOM 2951 N N . TRP B 2 248 ? 24.49100 -3.27300 3.68200 1.000 23.32521 247 TRP B N 1
ATOM 2952 C CA . TRP B 2 248 ? 25.79500 -3.94500 3.66400 1.000 22.33640 247 TRP B CA 1
ATOM 2953 C C . TRP B 2 248 ? 26.77000 -3.36000 2.66400 1.000 28.87691 247 TRP B C 1
ATOM 2954 O O . TRP B 2 248 ? 27.87400 -3.88800 2.52800 1.000 31.29673 247 TRP B O 1
ATOM 2965 N N . GLY B 2 249 ? 26.40500 -2.28700 1.97700 1.000 22.54856 248 GLY B N 1
ATOM 2966 C CA . GLY B 2 249 ? 27.36600 -1.57700 1.12600 1.000 25.64579 248 GLY B CA 1
ATOM 2967 C C . GLY B 2 249 ? 27.03800 -1.60700 -0.34400 1.000 26.58958 248 GLY B C 1
ATOM 2968 O O . GLY B 2 249 ? 27.82900 -1.10100 -1.16200 1.000 30.25709 248 GLY B O 1
ATOM 2969 N N . PHE B 2 250 ? 25.92400 -2.19200 -0.72600 1.000 23.32262 249 PHE B N 1
ATOM 2970 C CA . PHE B 2 250 ? 25.51100 -2.20600 -2.11400 1.000 21.98810 249 PHE B CA 1
ATOM 2971 C C . PHE B 2 250 ? 25.14100 -0.81200 -2.57500 1.000 23.15187 249 PHE B C 1
ATOM 2972 O O . PHE B 2 250 ? 24.71400 0.02500 -1.78600 1.000 26.69325 249 PHE B O 1
ATOM 2980 N N . THR B 2 251 ? 25.26500 -0.58400 -3.88300 1.000 22.21078 250 THR B N 1
ATOM 2981 C CA . THR B 2 251 ? 24.71200 0.61400 -4.51400 1.000 20.19166 250 THR B CA 1
ATOM 2982 C C . THR B 2 251 ? 23.74100 0.15100 -5.59800 1.000 20.73283 250 THR B C 1
ATOM 2983 O O . THR B 2 251 ? 23.87900 -0.94600 -6.14100 1.000 19.87561 250 THR B O 1
ATOM 2987 N N . GLY B 2 252 ? 22.75000 0.96500 -5.90700 1.000 20.18894 251 GLY B N 1
ATOM 2988 C CA . GLY B 2 252 ? 21.79300 0.59000 -6.92400 1.000 18.20736 251 GLY B CA 1
ATOM 2989 C C . GLY B 2 252 ? 20.70400 -0.32200 -6.35100 1.000 17.24804 251 GLY B C 1
ATOM 2990 O O . GLY B 2 252 ? 20.64300 -0.62000 -5.15000 1.000 20.84351 251 GLY B O 1
ATOM 2991 N N . ASN B 2 253 ? 19.83000 -0.75900 -7.23700 1.000 17.67178 252 ASN B N 1
ATOM 2992 C CA . ASN B 2 253 ? 18.62600 -1.46600 -6.84500 1.000 18.44847 252 ASN B CA 1
ATOM 2993 C C . ASN B 2 253 ? 18.90400 -2.92000 -6.44500 1.000 17.97640 252 ASN B C 1
ATOM 2994 O O . ASN B 2 253 ? 19.97900 -3.48800 -6.67100 1.000 16.96660 252 ASN B O 1
ATOM 2999 N N . LEU B 2 254 ? 17.89200 -3.53000 -5.82100 1.000 17.88534 253 LEU B N 1
ATOM 3000 C CA . LEU B 2 254 ? 17.98600 -4.93200 -5.41200 1.000 16.49173 253 LEU B CA 1
ATOM 3001 C C . LEU B 2 254 ? 18.31900 -5.85200 -6.59800 1.000 16.14047 253 LEU B C 1
ATOM 3002 O O . LEU B 2 254 ? 19.21100 -6.70600 -6.52200 1.000 15.84671 253 LEU B O 1
ATOM 3007 N N . GLN B 2 255 ? 17.58700 -5.71200 -7.70500 1.000 17.39211 254 GLN B N 1
ATOM 3008 C CA . GLN B 2 255 ? 17.77900 -6.66100 -8.79700 1.000 17.05610 254 GLN B CA 1
ATOM 3009 C C . GLN B 2 255 ? 19.21200 -6.63500 -9.31700 1.000 16.85314 254 GLN B C 1
ATOM 3010 O O . GLN B 2 255 ? 19.78200 -7.69700 -9.58700 1.000 16.53962 254 GLN B O 1
ATOM 3016 N N . SER B 2 256 ? 19.80000 -5.44200 -9.44500 1.000 17.47270 255 SER B N 1
ATOM 3017 C CA . SER B 2 256 ? 21.13000 -5.34900 -10.03900 1.000 18.51663 255 SER B CA 1
ATOM 3018 C C . SER B 2 256 ? 22.13500 -6.05400 -9.14500 1.000 19.77895 255 SER B C 1
ATOM 3019 O O . SER B 2 256 ? 23.01400 -6.77300 -9.62000 1.000 20.52528 255 SER B O 1
ATOM 3022 N N . ASN B 2 257 ? 21.94500 -5.97100 -7.83800 1.000 17.16383 256 ASN B N 1
ATOM 3023 C CA . ASN B 2 257 ? 22.87700 -6.64000 -6.93600 1.000 17.36435 256 ASN B CA 1
ATOM 3024 C C . ASN B 2 257 ? 22.60600 -8.13200 -6.84400 1.000 15.33897 256 ASN B C 1
ATOM 3025 O O . ASN B 2 257 ? 23.54100 -8.93300 -6.91000 1.000 17.20843 256 ASN B O 1
ATOM 3030 N N . HIS B 2 258 ? 21.34200 -8.53000 -6.79000 1.000 15.88952 257 HIS B N 1
ATOM 3031 C CA . HIS B 2 258 ? 21.02600 -9.95700 -6.84500 1.000 16.90259 257 HIS B CA 1
ATOM 3032 C C . HIS B 2 258 ? 21.62800 -10.61800 -8.10000 1.000 18.09756 257 HIS B C 1
ATOM 3033 O O . HIS B 2 258 ? 22.22800 -11.70200 -8.03800 1.000 17.32254 257 HIS B O 1
ATOM 3040 N N . ASP B 2 259 ? 21.49600 -9.93700 -9.24200 1.000 17.61536 258 ASP B N 1
ATOM 3041 C CA . ASP B 2 259 ? 21.88000 -10.56200 -10.50300 1.000 20.67722 258 ASP B CA 1
ATOM 3042 C C . ASP B 2 259 ? 23.38700 -10.69800 -10.64700 1.000 21.42639 258 ASP B C 1
ATOM 3043 O O . ASP B 2 259 ? 23.84100 -11.50900 -11.47600 1.000 24.09205 258 ASP B O 1
ATOM 3048 N N . LEU B 2 260 ? 24.17100 -9.97000 -9.86900 1.000 22.23704 259 LEU B N 1
ATOM 3049 C CA . LEU B 2 260 ? 25.61700 -10.20600 -9.86800 1.000 23.42218 259 LEU B CA 1
ATOM 3050 C C . LEU B 2 260 ? 25.97900 -11.65200 -9.55400 1.000 23.97470 259 LEU B C 1
ATOM 3051 O O . LEU B 2 260 ? 27.00700 -12.15500 -10.02700 1.000 28.06306 259 LEU B O 1
ATOM 3056 N N . TYR B 2 261 ? 25.18000 -12.33900 -8.74700 1.000 23.52593 260 TYR B N 1
ATOM 3057 C CA . TYR B 2 261 ? 25.54400 -13.67000 -8.28000 1.000 22.68672 260 TYR B CA 1
ATOM 3058 C C . TYR B 2 261 ? 24.66100 -14.79200 -8.76500 1.000 23.26369 260 TYR B C 1
ATOM 3059 O O . TYR B 2 261 ? 25.00100 -15.96200 -8.53200 1.000 26.92044 260 TYR B O 1
ATOM 3068 N N . CYS B 2 262 ? 23.51700 -14.48900 -9.35200 1.000 22.02727 261 CYS B N 1
ATOM 3069 C CA . CYS B 2 262 ? 22.48500 -15.49700 -9.51200 1.000 21.40102 261 CYS B CA 1
ATOM 3070 C C . CYS B 2 262 ? 21.74200 -15.26700 -10.80800 1.000 27.88318 261 CYS B C 1
ATOM 3071 O O . CYS B 2 262 ? 21.30400 -14.13900 -11.08100 1.000 25.53106 261 CYS B O 1
ATOM 3074 N N . GLN B 2 263 ? 21.58700 -16.34700 -11.58300 1.000 28.13228 262 GLN B N 1
ATOM 3075 C CA . GLN B 2 263 ? 20.83200 -16.30100 -12.82700 1.000 32.24501 262 GLN B CA 1
ATOM 3076 C C . GLN B 2 263 ? 19.57600 -17.15800 -12.79800 1.000 37.51510 262 GLN B C 1
ATOM 3077 O O . GLN B 2 263 ? 18.96700 -17.37800 -13.85000 1.000 38.52295 262 GLN B O 1
ATOM 3083 N N . VAL B 2 264 ? 19.16500 -17.65400 -11.63700 1.000 28.35708 263 VAL B N 1
ATOM 3084 C CA . VAL B 2 264 ? 18.05300 -18.59100 -11.59600 1.000 32.91297 263 VAL B CA 1
ATOM 3085 C C . VAL B 2 264 ? 16.76500 -17.96400 -11.06400 1.000 34.31533 263 VAL B C 1
ATOM 3086 O O . VAL B 2 264 ? 15.78000 -18.68100 -10.88200 1.000 38.48786 263 VAL B O 1
ATOM 3090 N N . HIS B 2 265 ? 16.74400 -16.63700 -10.80100 1.000 28.43026 264 HIS B N 1
ATOM 3091 C CA . HIS B 2 265 ? 15.59500 -15.91200 -10.22600 1.000 27.04516 264 HIS B CA 1
ATOM 3092 C C . HIS B 2 265 ? 15.37700 -14.71100 -11.12400 1.000 31.45630 264 HIS B C 1
ATOM 3093 O O . HIS B 2 265 ? 15.77600 -13.59000 -10.79500 1.000 33.03656 264 HIS B O 1
ATOM 3100 N N . GLY B 2 266 ? 14.77200 -14.94400 -12.28800 1.000 31.86087 265 GLY B N 1
ATOM 3101 C CA . GLY B 2 266 ? 14.34800 -13.82900 -13.11800 1.000 32.09046 265 GLY B CA 1
ATOM 3102 C C . GLY B 2 266 ? 13.32300 -12.97100 -12.39700 1.000 35.65299 265 GLY B C 1
ATOM 3103 O O . GLY B 2 266 ? 12.53200 -13.45600 -11.58900 1.000 31.30071 265 GLY B O 1
ATOM 3104 N N . ASN B 2 267 ? 13.31300 -11.67700 -12.70500 1.000 31.62055 266 ASN B N 1
ATOM 3105 C CA . ASN B 2 267 ? 12.46100 -10.76600 -11.94300 1.000 33.41991 266 ASN B CA 1
ATOM 3106 C C . ASN B 2 267 ? 11.03000 -10.87000 -12.46500 1.000 39.79098 266 ASN B C 1
ATOM 3107 O O . ASN B 2 267 ? 10.73200 -10.44300 -13.58800 1.000 40.65857 266 ASN B O 1
ATOM 3112 N N . ALA B 2 268 ? 10.13900 -11.43200 -11.65800 1.000 33.36683 267 ALA B N 1
ATOM 3113 C CA . ALA B 2 268 ? 8.73300 -11.54500 -12.01800 1.000 33.72055 267 ALA B CA 1
ATOM 3114 C C . ALA B 2 268 ? 7.89200 -10.38200 -11.51900 1.000 37.23994 267 ALA B C 1
ATOM 3115 O O . ALA B 2 268 ? 6.66200 -10.42500 -11.66700 1.000 36.39365 267 ALA B O 1
ATOM 3117 N N . HIS B 2 269 ? 8.51600 -9.36600 -10.91000 1.000 33.67573 268 HIS B N 1
ATOM 3118 C CA . HIS B 2 269 ? 7.83400 -8.11700 -10.53800 1.000 36.89030 268 HIS B CA 1
ATOM 3119 C C . HIS B 2 269 ? 6.62200 -8.34700 -9.61500 1.000 35.01833 268 HIS B C 1
ATOM 3120 O O . HIS B 2 269 ? 5.50400 -7.90400 -9.89000 1.000 31.61366 268 HIS B O 1
ATOM 3127 N N . VAL B 2 270 ? 6.85500 -9.05200 -8.50200 1.000 28.90151 269 VAL B N 1
ATOM 3128 C CA . VAL B 2 270 ? 5.82800 -9.35200 -7.51200 1.000 27.93561 269 VAL B CA 1
ATOM 3129 C C . VAL B 2 270 ? 6.55000 -9.39200 -6.17000 1.000 20.87958 269 VAL B C 1
ATOM 3130 O O . VAL B 2 270 ? 7.74900 -9.65700 -6.10700 1.000 20.61725 269 VAL B O 1
ATOM 3134 N N . ALA B 2 271 ? 5.81700 -9.10600 -5.08500 1.000 19.21277 270 ALA B N 1
ATOM 3135 C CA . ALA B 2 271 ? 6.41200 -9.02800 -3.75200 1.000 18.16515 270 ALA B CA 1
ATOM 3136 C C . ALA B 2 271 ? 7.22600 -10.26400 -3.43400 1.000 16.36168 270 ALA B C 1
ATOM 3137 O O . ALA B 2 271 ? 8.35600 -10.15600 -2.96400 1.000 15.94687 270 ALA B O 1
ATOM 3139 N N . SER B 2 272 ? 6.68400 -11.46500 -3.70400 1.000 15.97457 271 SER B N 1
ATOM 3140 C CA . SER B 2 272 ? 7.45300 -12.68100 -3.39700 1.000 16.06938 271 SER B CA 1
ATOM 3141 C C . SER B 2 272 ? 8.76600 -12.74500 -4.15400 1.000 15.82544 271 SER B C 1
ATOM 3142 O O . SER B 2 272 ? 9.74100 -13.30200 -3.64800 1.000 17.49978 271 SER B O 1
ATOM 3145 N N . CYS B 2 273 ? 8.80400 -12.19300 -5.36300 1.000 17.79490 272 CYS B N 1
ATOM 3146 C CA . CYS B 2 273 ? 10.04600 -12.27300 -6.11900 1.000 17.27294 272 CYS B CA 1
ATOM 3147 C C . CYS B 2 273 ? 11.12000 -11.35800 -5.51700 1.000 15.33160 272 CYS B C 1
ATOM 3148 O O . CYS B 2 273 ? 12.28400 -11.74100 -5.40000 1.000 15.61457 272 CYS B O 1
ATOM 3151 N N . ASP B 2 274 ? 10.73500 -10.16100 -5.07400 1.000 15.45199 273 ASP B N 1
ATOM 3152 C CA . ASP B 2 274 ? 11.67700 -9.31800 -4.33500 1.000 16.12873 273 ASP B CA 1
ATOM 3153 C C . ASP B 2 274 ? 12.14800 -10.01400 -3.06400 1.000 15.00720 273 ASP B C 1
ATOM 3154 O O . ASP B 2 274 ? 13.33600 -10.00400 -2.74000 1.000 14.34773 273 ASP B O 1
ATOM 3159 N N . ALA B 2 275 ? 11.23500 -10.69600 -2.36000 1.000 14.20111 274 ALA B N 1
ATOM 3160 C CA . ALA B 2 275 ? 11.62800 -11.39900 -1.14300 1.000 14.10513 274 ALA B CA 1
ATOM 3161 C C . ALA B 2 275 ? 12.60300 -12.54000 -1.43300 1.000 13.28853 274 ALA B C 1
ATOM 3162 O O . ALA B 2 275 ? 13.57900 -12.72800 -0.70300 1.000 14.17982 274 ALA B O 1
ATOM 3164 N N . ILE B 2 276 ? 12.35400 -13.29000 -2.51700 1.000 14.40426 275 ILE B N 1
ATOM 3165 C CA . ILE B 2 276 ? 13.26300 -14.35600 -2.94800 1.000 15.03443 275 ILE B CA 1
ATOM 3166 C C . ILE B 2 276 ? 14.62400 -13.79000 -3.31600 1.000 14.50175 275 ILE B C 1
ATOM 3167 O O . ILE B 2 276 ? 15.66600 -14.31400 -2.90400 1.000 15.26994 275 ILE B O 1
ATOM 3172 N N . MET B 2 277 ? 14.63000 -12.67400 -4.06400 1.000 13.62236 276 MET B N 1
ATOM 3173 C CA . MET B 2 277 ? 15.90900 -12.07600 -4.45100 1.000 15.76750 276 MET B CA 1
ATOM 3174 C C . MET B 2 277 ? 16.69500 -11.55400 -3.28400 1.000 13.73807 276 MET B C 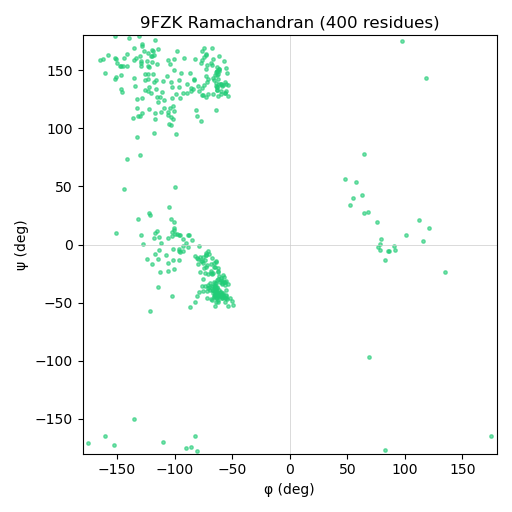1
ATOM 3175 O O . MET B 2 277 ? 17.93000 -11.64400 -3.27300 1.000 14.57545 276 MET B O 1
ATOM 3180 N N . THR B 2 278 ? 15.98900 -11.01400 -2.28000 1.000 13.54035 277 THR B N 1
ATOM 3181 C CA . THR B 2 278 ? 16.68000 -10.46500 -1.11700 1.000 14.54489 277 THR B CA 1
ATOM 3182 C C . THR B 2 278 ? 17.35300 -11.55800 -0.32000 1.000 14.43729 277 THR B C 1
ATOM 3183 O O . THR B 2 278 ? 18.52900 -11.44600 0.02300 1.000 14.73909 277 THR B O 1
ATOM 3187 N N . ARG B 2 279 ? 16.61700 -12.64700 -0.02900 1.000 14.27910 278 ARG B N 1
ATOM 3188 C CA . ARG B 2 279 ? 17.24600 -13.74100 0.70800 1.000 15.26436 278 ARG B CA 1
ATOM 3189 C C . ARG B 2 279 ? 18.37700 -14.36800 -0.10800 1.000 14.67847 278 ARG B C 1
ATOM 3190 O O . ARG B 2 279 ? 19.44500 -14.66200 0.42600 1.000 14.46887 278 ARG B O 1
ATOM 3198 N N . CYS B 2 280 ? 18.18000 -14.49900 -1.42000 1.000 13.34096 279 CYS B N 1
ATOM 3199 C CA . CYS B 2 280 ? 19.19900 -15.10900 -2.28200 1.000 15.10923 279 CYS B CA 1
ATOM 3200 C C . CYS B 2 280 ? 20.47700 -14.28000 -2.32800 1.000 14.14156 279 CYS B C 1
ATOM 3201 O O . CYS B 2 280 ? 21.59100 -14.80100 -2.19200 1.000 15.25698 279 CYS B O 1
ATOM 3204 N N . LEU B 2 281 ? 20.33000 -12.97100 -2.46900 1.000 13.41780 280 LEU B N 1
ATOM 3205 C CA . LEU B 2 281 ? 21.49300 -12.08500 -2.41700 1.000 15.25201 280 LEU B CA 1
ATOM 3206 C C . LEU B 2 281 ? 22.23100 -12.20500 -1.09200 1.000 13.56077 280 LEU B C 1
ATOM 3207 O O . LEU B 2 281 ? 23.47300 -12.33100 -1.05000 1.000 14.73674 280 LEU B O 1
ATOM 3212 N N . ALA B 2 282 ? 21.48500 -12.19900 0.00800 1.000 14.48035 281 ALA B N 1
ATOM 3213 C CA . ALA B 2 282 ? 22.13800 -12.32400 1.30000 1.000 15.26262 281 ALA B CA 1
ATOM 3214 C C . ALA B 2 282 ? 22.91400 -13.63900 1.39500 1.000 12.22624 281 ALA B C 1
ATOM 3215 O O . ALA B 2 282 ? 24.01100 -13.66700 1.98600 1.000 14.71069 281 ALA B O 1
ATOM 3217 N N . VAL B 2 283 ? 22.29600 -14.73700 0.95300 1.000 13.36068 282 VAL B N 1
ATOM 3218 C CA . VAL B 2 283 ? 22.96600 -16.03500 1.02600 1.000 15.11141 282 VAL B CA 1
ATOM 3219 C C . VAL B 2 283 ? 24.23000 -16.02900 0.16900 1.000 16.65876 282 VAL B C 1
ATOM 3220 O O . VAL B 2 283 ? 25.30000 -16.46200 0.61200 1.000 15.94076 282 VAL B O 1
ATOM 3224 N N . HIS B 2 284 ? 24.15200 -15.47700 -1.05300 1.000 15.62597 283 HIS B N 1
ATOM 3225 C CA . HIS B 2 284 ? 25.37300 -15.45600 -1.86800 1.000 17.05610 283 HIS B CA 1
ATOM 3226 C C . HIS B 2 284 ? 26.44300 -14.58900 -1.24500 1.000 15.32941 283 HIS B C 1
ATOM 3227 O O . HIS B 2 284 ? 27.63200 -14.97300 -1.22400 1.000 19.06139 283 HIS B O 1
ATOM 3234 N N . GLU B 2 285 ? 26.06500 -13.45500 -0.65900 1.000 15.26016 284 GLU B N 1
ATOM 3235 C CA . GLU B 2 285 ? 27.04300 -12.56900 -0.05600 1.000 16.96314 284 GLU B CA 1
ATOM 3236 C C . GLU B 2 285 ? 27.77200 -13.22600 1.11500 1.000 19.35838 284 GLU B C 1
ATOM 3237 O O . GLU B 2 285 ? 28.97800 -13.03100 1.30700 1.000 21.29704 284 GLU B O 1
ATOM 3243 N N . CYS B 2 286 ? 27.07400 -14.02400 1.91300 1.000 15.53143 285 CYS B N 1
ATOM 3244 C CA . CYS B 2 286 ? 27.64000 -14.51300 3.15400 1.000 15.55816 285 CYS B CA 1
ATOM 3245 C C . CYS B 2 286 ? 28.17100 -15.93500 3.08500 1.000 17.21135 285 CYS B C 1
ATOM 3246 O O . CYS B 2 286 ? 28.96300 -16.30900 3.96000 1.000 18.52280 285 CYS B O 1
ATOM 3249 N N . PHE B 2 287 ? 27.72700 -16.73000 2.12900 1.000 16.74795 286 PHE B N 1
ATOM 3250 C CA . PHE B 2 287 ? 28.04700 -18.16100 2.14200 1.000 16.98495 286 PHE B CA 1
ATOM 3251 C C . PHE B 2 287 ? 28.72300 -18.68000 0.89400 1.000 19.66173 286 PHE B C 1
ATOM 3252 O O . PHE B 2 287 ? 29.24000 -19.80300 0.93900 1.000 20.87733 286 PHE B O 1
ATOM 3260 N N . VAL B 2 288 ? 28.75700 -17.91100 -0.17700 1.000 19.26189 287 VAL B N 1
ATOM 3261 C CA . VAL B 2 288 ? 29.26200 -18.37200 -1.46900 1.000 21.92546 287 VAL B CA 1
ATOM 3262 C C . VAL B 2 288 ? 30.57600 -17.68400 -1.80500 1.000 24.55616 287 VAL B C 1
ATOM 3263 O O . VAL B 2 288 ? 30.71600 -16.47600 -1.61600 1.000 25.05214 287 VAL B O 1
ATOM 3267 N N . LYS B 2 289 ? 31.49300 -18.46300 -2.38900 1.000 29.62230 288 LYS B N 1
ATOM 3268 C CA . LYS B 2 289 ? 32.88100 -18.15300 -2.85400 1.000 42.13019 288 LYS B CA 1
ATOM 3269 C C . LYS B 2 289 ? 34.01000 -18.39700 -1.87400 1.000 46.97793 288 LYS B C 1
ATOM 3270 O O . LYS B 2 289 ? 34.41200 -19.56000 -1.72400 1.000 45.03822 288 LYS B O 1
#

Organism: Severe acute respiratory syndrome coronavirus 2 (NCBI:txid2697049)

Solvent-accessible surface area: 18072 Å² total; per-residue (Å²): 90,33,94,29,2,3,29,70,81,1,11,35,0,1,0,0,1,3,0,7,44,71,8,32,81,0,1,126,35,20,46,93,52,56,22,131,37,2,65,21,19,0,75,3,60,44,111,49,116,27,84,2,72,0,56,18,114,60,27,41,1,44,154,105,9,30,0,7,0,0,0,0,0,6,1,34,4,2,1,3,24,123,16,100,67,131,170,19,102,20,97,19,16,6,68,0,0,0,0,12,61,118,28,21,115,17,5,0,0,8,20,46,117,38,90,40,5,137,127,30,17,45,8,94,75,92,44,24,88,53,180,160,71,24,41,0,0,36,8,0,9,114,65,168,71,29,12,17,0,1,2,0,6,1,47,62,10,4,17,109,117,6,66,56,151,70,48,0,41,33,53,121,78,60,108,62,63,108,122,12,121,11,6,5,0,7,69,29,9,101,15,97,3,144,9,135,50,14,34,47,2,64,21,83,80,107,49,0,55,166,47,24,156,0,4,5,0,2,24,10,30,11,0,74,4,36,162,106,7,62,20,11,40,5,0,0,11,0,0,0,25,56,39,51,50,22,22,0,19,5,9,1,16,5,5,16,10,56,29,15,47,72,23,155,22,33,21,86,22,18,103,32,124,128,68,111,67,1,80,60,22,18,182,128,24,64,71,6,88,51,0,24,72,87,0,1,69,22,0,3,80,46,0,68,128,94,25,62,46,2,0,0,0,0,32,49,47,44,35,6,4,3,0,0,20,3,0,1,47,2,4,32,81,88,85,9,72,123,39,140,112,29,0,2,0,5,6,70,103,66,104,46,26,0,3,7,61,51,7,142,53,19,20,22,0,2,6,1,11,0,10,6,0,75,130,48,64,44,118,56,97,14,63,58,13,1,56,135,79,9,155,126,59,66,42,73,122,39,0,8,9,44,0,46,1,2,70,14,0,0,35,44,57,29,93,79,238

Foldseek 3Di:
DDDDQDDVLCVVLLVQLLPDPDNLVSNVVCVVVPRFADDSFAWDDDDLCAPQFFKAQDFGHHPQWTKTQQLRLASCSVNVHFDPDPVRDDPRHNIIGIGGPVCVSHSNNRVSVWDADPPPRHIVVGDDPDD/DDDLQFDWFFPDPFFFDVVQHPDQVRHGPVQDDPHGGDDDPPDDGDAWDWTFTARFDDDQPDDDPQWDGQEDDLVVCVVQLLQEKFKFFAWWAADDRGGDYTFGAWIAILVGDIAGAQRWTFIRGSPGTDTGHGDTGHDDDPLGVVSHVSNPVHDYLQVVQLVVLLVSLVRPVVRDQAHEHQAAPCRVVVSNLVSAADTDGWDEAPPDGGIFQFAAPVVRGTHTSVPQNPTRHGYSHHYYHPNPPDDDDDLVVQLVVQDDPLPQPSHRNSSRSSRSSSSCCVPPND

Radius of gyration: 23.02 Å; Cα contacts (8 Å, |Δi|>4): 998; chains: 2; bounding box: 51×60×69 Å

B-factor: mean 20.83, std 8.34, range [11.02, 61.5]

Sequence (417 aa):
AGNATEVPANSTVLSFCAFAVDAAKAYKDYYLASGGQPITNCVKMLCTHTGTGQQAITVTPEANMDQESFGGASCCCLYCRCHIDHPNPKGFCDLKGKYVQIPTTCANDPVGFTLKNTTVCTVCGMWKGYGCSCDNVTTGLFKDCSKVITGLHPTQAPTHLLSSVDTTKFKTEGLCVDIPGIPKDMTYRRLISMMGFKMNYQVNGYPNMFITREEAIRHVRAWIGFDVEGCHATTREAVGTNLPLQLGFSTGVNLVAVPTGYVDTPNNTDFSRVSAKPPPGDQFKHLIPLMYKGLLPWNVVRIKIVQMMLSDTLKNLSDRVVFVLWAHGFELTSSMKYFVKIGPERTCCLCDRRATCFSTASDDTYACWHHSIGFDYVYNPFMIDVQQWGFTGNLQSNHDLYCQVHGNAHVASCDAIMTRCLAVHECFVK

Secondary structure (DSSP, 8-state):
--B--B-GGGHHHHHHHHHBSSHHHHHHHHHHTTPPPP----BBP--S-S---SEESS----TTEEEEESGGG-HHHHHT---SSTT---SSTTSEEEEEGGGTT-HHHHHHH--B-TTT-SBTTBB----/--BSTT-B-B--SS-B-TTT-SSTTTB-GGGEETTEE---TT----SS--EEE-----------TT---SB--HHHHHHTGGGEEEEEEEEEEE-TTB-S-EEEEEEEETTS-EEEB--EEEEE-SSSEEEEE--EEPPSSGGGGGGGGGGGSPBPHHHHHHHHHHHHHHHHTTT-SS-EEEESSTHHHHHHHTTTEEB-S--B-SSSSSBP-EEETTTTEEE-TTS-TT--EEES-EEEEGGGGS--S-HHHHHHHH-SS-----SHHHHHHHHHHHHHHHHH--

InterPro domains:
  IPR001205 RNA-directed RNA polymerase, C-terminal domain [PF00680] (4889-5173)
  IPR002589 Macro domain [PF01661] (1058-1164)
  IPR002589 Macro domain [PS51154] (1025-1194)
  IPR002589 Macro domain [SM00506] (1037-1165)
  IPR007094 RNA-directed RNA polymerase, catalytic domain [PS50507] (5004-5166)
  IPR008740 Peptidase C30, coronavirus [PF05409] (3292-3575)
  IPR008740 Peptidase C30, coronavirus [PS51442] (3264-3569)
  IPR008740 Peptidase C30, coronavirus [cd21666] (3267-3563)
  IPR009003 Peptidase S1, PA clan [SSF50494] (3266-3563)
  IPR009461 Non-structural protein NSP16, coronavirus-like [PF06460] (6800-7095)
  IPR009466 Non-structural protein 14, coronavirus [PF06471] (5929-6449)
  IPR009469 RNA-dependent RNA polymerase, N-terminal, coronavirus [PF06478] (4407-4758)
  IPR013016 Peptidase C16, coronavirus [PF08715] (1564-1882)
  IPR013016 Peptidase C16, coronavirus [PS51124] (1634-1898)
  IPR014822 Non-structural protein NSP9, coronavirus [PF08710] (4141-4253)
  IPR014822 Non-structural protein NSP9, coronavirus [PS51951] (4141-4253)
  IPR014828 Non-structural protein NSP7, coronavirus [PF08716] (3860-3942)
  IPR014828 Non-structural protein NSP7, coronavirus [PS51949] (3860-3942)
  IPR014829 Non-structural protein NSP8, coronavirus [PF08717] (3943-4140)
  IPR014829 Non-structural protein NSP8, coronavirus [PS51950] (3943-4140)

GO terms:
  GO:0060090 molecular adaptor activity (F, IDA)
  GO:0039718 double membrane vesicle viral factory (C, IDA)
  GO:0005737 cytoplasm (C, IDA)
  GO:0039606 symbiont-mediated suppression of host translation initiation (P, IDA)
  GO:0039694 viral RNA genome replication (P, IDA)
  GO:0003724 RNA helicase activity (F, IDA)
  GO:0052170 symbiont-mediated suppression of host innate immune response (P, IDA)
  GO:0140311 protein sequestering activity (F, IDA)
  GO:0004843 cysteine-type deubiquitinase activity (F, EXP)
  GO:0042025 host cell nucleus (C, EXP)
  GO:0044165 host cell endoplasmic reticulum (C, EXP)
  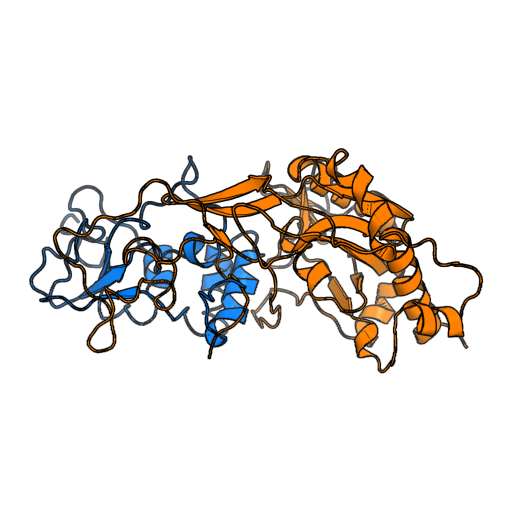GO:0044174 host cell endosome (C, EXP)
  GO:0044177 host cell Golgi apparatus (C, EXP)
  GO:0030430 host cell cytoplasm (C, EXP)
  GO:0034062 5'-3' RNA polymerase activity (F, EXP)
  GO:0000175 3'-5'-RNA exonuclease activity (F, TAS)
  GO:0062243 double membrane vesicle viral factory outer membrane (C, TAS)
  GO:0003968 RNA-directed RNA polymerase activity (F, TAS)
  GO:0016892 RNA endonuclease activity producing 3'-phosphomonoesters, hydrolytic mechanism (F, TAS)
  GO:0032574 5'-3' RNA helicase activity (F, TAS)